Protein 7NWA (pdb70)

B-factor: mean 25.56, std 9.75, range [7.44, 94.17]

Structure (mmCIF, N/CA/C/O backbone):
data_7NWA
#
_entry.id   7NWA
#
_cell.length_a   66.986
_cell.length_b   106.316
_cell.length_c   108.982
_cell.angle_alpha   90.000
_cell.angle_beta   90.000
_cell.angle_gamma   90.000
#
_symmetry.space_group_name_H-M   'P 21 21 21'
#
loop_
_entity.id
_entity.type
_entity.pdbx_description
1 polymer 'Branched-chain-amino-acid aminotransferase, cytosolic'
2 non-polymer 2-[[4-chloranyl-2,6-bis(fluoranyl)phenyl]methylamino]-7-oxidanylidene-5-propyl-4H-pyrazolo[1,5-a]pyrimidine-3-carbonitrile
3 non-polymer "PYRIDOXAL-5'-PHOSPHATE"
4 non-polymer 'MAGNESIUM ION'
5 water water
#
loop_
_atom_site.group_PDB
_atom_site.id
_atom_site.type_symbol
_atom_site.label_atom_id
_atom_site.label_alt_id
_atom_site.label_comp_id
_atom_site.label_asym_id
_atom_site.label_entity_id
_atom_site.label_seq_id
_atom_site.pdbx_PDB_ins_code
_atom_site.Cartn_x
_atom_site.Cartn_y
_atom_site.Cartn_z
_atom_site.occupancy
_atom_site.B_iso_or_equiv
_atom_site.auth_seq_id
_atom_site.auth_comp_id
_atom_site.auth_asym_id
_atom_site.auth_atom_id
_atom_site.pdbx_PDB_model_num
ATOM 1 N N . VAL A 1 25 ? -9.234 18.524 16.769 1.00 60.06 22 VAL A N 1
ATOM 2 C CA . VAL A 1 25 ? -10.487 18.336 17.568 1.00 59.55 22 VAL A CA 1
ATOM 3 C C . VAL A 1 25 ? -11.238 19.679 17.637 1.00 56.62 22 VAL A C 1
ATOM 4 O O . VAL A 1 25 ? -10.645 20.666 18.115 1.00 54.61 22 VAL A O 1
ATOM 8 N N . GLY A 1 26 ? -12.497 19.715 17.172 1.00 44.48 23 GLY A N 1
ATOM 9 C CA . GLY A 1 26 ? -13.295 20.952 17.053 1.00 39.05 23 GLY A CA 1
ATOM 10 C C . GLY A 1 26 ? -14.705 20.703 16.541 1.00 31.97 23 GLY A C 1
ATOM 11 O O . GLY A 1 26 ? -15.226 19.580 16.711 1.00 27.81 23 GLY A O 1
ATOM 12 N N . THR A 1 27 ? -15.326 21.731 15.962 1.00 28.65 24 THR A N 1
ATOM 13 C CA . THR A 1 27 ? -16.737 21.683 15.530 1.00 26.16 24 THR A CA 1
ATOM 14 C C . THR A 1 27 ? -16.967 22.599 14.329 1.00 26.38 24 THR A C 1
ATOM 15 O O . THR A 1 27 ? -16.303 23.647 14.199 1.00 28.99 24 THR A O 1
ATOM 19 N N . PHE A 1 28 ? -17.925 22.225 13.483 1.00 24.93 25 PHE A N 1
ATOM 20 C CA . PHE A 1 28 ? -18.582 23.199 12.568 1.00 26.19 25 PHE A CA 1
ATOM 21 C C . PHE A 1 28 ? -19.407 24.171 13.412 1.00 26.24 25 PHE A C 1
ATOM 22 O O . PHE A 1 28 ? -19.773 23.865 14.560 1.00 27.29 25 PHE A O 1
ATOM 30 N N . LYS A 1 29 ? -19.683 25.349 12.870 1.00 26.92 26 LYS A N 1
ATOM 31 C CA . LYS A 1 29 ? -20.482 26.386 13.579 1.00 29.15 26 LYS A CA 1
ATOM 32 C C . LYS A 1 29 ? -21.674 26.798 12.710 1.00 27.08 26 LYS A C 1
ATOM 33 O O . LYS A 1 29 ? -21.479 27.027 11.520 1.00 26.86 26 LYS A O 1
ATOM 39 N N . ALA A 1 30 ? -22.853 26.943 13.302 1.00 27.92 27 ALA A N 1
ATOM 40 C CA . ALA A 1 30 ? -24.083 27.390 12.609 1.00 28.46 27 ALA A CA 1
ATOM 41 C C . ALA A 1 30 ? -23.893 28.776 11.981 1.00 29.42 27 ALA A C 1
ATOM 42 O O . ALA A 1 30 ? -24.456 29.021 10.928 1.00 29.95 27 ALA A O 1
ATOM 44 N N . LYS A 1 31 ? -23.118 29.659 12.602 1.00 29.82 28 LYS A N 1
ATOM 45 C CA . LYS A 1 31 ? -22.915 31.031 12.066 1.00 32.93 28 LYS A CA 1
ATOM 46 C C . LYS A 1 31 ? -22.159 30.958 10.732 1.00 31.22 28 LYS A C 1
ATOM 47 O O . LYS A 1 31 ? -22.200 31.971 9.995 1.00 29.71 28 LYS A O 1
ATOM 53 N N . ASP A 1 32 ? -21.516 29.825 10.418 1.00 30.05 29 ASP A N 1
ATOM 54 C CA . ASP A 1 32 ? -20.768 29.606 9.148 1.00 30.47 29 ASP A CA 1
ATOM 55 C C . ASP A 1 32 ? -21.640 28.955 8.064 1.00 30.22 29 ASP A C 1
ATOM 56 O O . ASP A 1 32 ? -21.116 28.735 6.951 1.00 31.14 29 ASP A O 1
ATOM 61 N N . LEU A 1 33 ? -22.929 28.730 8.320 1.00 29.46 30 LEU A N 1
ATOM 62 C CA . LEU A 1 33 ? -23.821 28.031 7.350 1.00 28.68 30 LEU A CA 1
ATOM 63 C C . LEU A 1 33 ? -23.720 28.715 5.983 1.00 28.71 30 LEU A C 1
ATOM 64 O O . LEU A 1 33 ? -23.851 29.953 5.917 1.00 27.63 30 LEU A O 1
ATOM 69 N N . ILE A 1 34 ? -23.536 27.907 4.945 1.00 28.79 31 ILE A N 1
ATOM 70 C CA . ILE A 1 34 ? -23.662 28.312 3.519 1.00 30.28 31 ILE A CA 1
ATOM 71 C C . ILE A 1 34 ? -25.008 27.788 3.020 1.00 30.11 31 ILE A C 1
ATOM 72 O O . ILE A 1 34 ? -25.173 26.576 3.020 1.00 28.94 31 ILE A O 1
ATOM 77 N N . VAL A 1 35 ? -25.916 28.672 2.604 1.00 30.03 32 VAL A N 1
ATOM 78 C CA . VAL A 1 35 ? -27.301 28.291 2.211 1.00 30.15 32 VAL A CA 1
ATOM 79 C C . VAL A 1 35 ? -27.431 28.481 0.699 1.00 31.52 32 VAL A C 1
ATOM 80 O O . VAL A 1 35 ? -27.216 29.616 0.194 1.00 32.36 32 VAL A O 1
ATOM 84 N N . THR A 1 36 ? -27.726 27.401 -0.005 1.00 30.23 33 THR A N 1
ATOM 85 C CA . THR A 1 36 ? -27.944 27.337 -1.470 1.00 33.02 33 THR A CA 1
ATOM 86 C C . THR A 1 36 ? -29.386 26.904 -1.678 1.00 32.75 33 THR A C 1
ATOM 87 O O . THR A 1 36 ? -29.676 25.720 -1.644 1.00 30.88 33 THR A O 1
ATOM 91 N N . PRO A 1 37 ? -30.359 27.823 -1.808 1.00 33.99 34 PRO A N 1
ATOM 92 C CA . PRO A 1 37 ? -31.749 27.431 -2.018 1.00 34.23 34 PRO A CA 1
ATOM 93 C C . PRO A 1 37 ? -31.965 26.709 -3.356 1.00 36.09 34 PRO A C 1
ATOM 94 O O . PRO A 1 37 ? -31.333 27.038 -4.329 1.00 40.41 34 PRO A O 1
ATOM 98 N N . ALA A 1 38 ? -32.829 25.701 -3.344 1.00 34.97 35 ALA A N 1
ATOM 99 C CA . ALA A 1 38 ? -33.370 25.028 -4.535 1.00 35.20 35 ALA A CA 1
ATOM 100 C C . ALA A 1 38 ? -34.132 26.073 -5.347 1.00 37.82 35 ALA A C 1
ATOM 101 O O . ALA A 1 38 ? -34.794 26.931 -4.742 1.00 37.89 35 ALA A O 1
ATOM 103 N N . THR A 1 39 ? -33.987 26.015 -6.665 1.00 40.39 36 THR A N 1
ATOM 104 C CA . THR A 1 39 ? -34.662 26.930 -7.619 1.00 44.88 36 THR A CA 1
ATOM 105 C C . THR A 1 39 ? -35.892 26.234 -8.206 1.00 44.94 36 THR A C 1
ATOM 106 O O . THR A 1 39 ? -36.767 26.936 -8.702 1.00 45.96 36 THR A O 1
ATOM 110 N N . ILE A 1 40 ? -35.964 24.905 -8.153 1.00 43.98 37 ILE A N 1
ATOM 111 C CA . ILE A 1 40 ? -37.199 24.141 -8.489 1.00 45.49 37 ILE A CA 1
ATOM 112 C C . ILE A 1 40 ? -37.679 23.460 -7.207 1.00 39.73 37 ILE A C 1
ATOM 113 O O . ILE A 1 40 ? -36.924 22.657 -6.641 1.00 39.52 37 ILE A O 1
ATOM 118 N N . LEU A 1 41 ? -38.860 23.845 -6.736 1.00 38.40 38 LEU A N 1
ATOM 119 C CA . LEU A 1 41 ? -39.432 23.391 -5.444 1.00 36.75 38 LEU A CA 1
ATOM 120 C C . LEU A 1 41 ? -40.483 22.314 -5.721 1.00 35.99 38 LEU A C 1
ATOM 121 O O . LEU A 1 41 ? -41.277 22.468 -6.664 1.00 37.17 38 LEU A O 1
ATOM 126 N N . LYS A 1 42 ? -40.513 21.268 -4.901 1.00 32.97 39 LYS A N 1
ATOM 127 C CA . LYS A 1 42 ? -41.448 20.136 -5.100 1.00 32.80 39 LYS A CA 1
ATOM 128 C C . LYS A 1 42 ? -42.804 20.457 -4.472 1.00 33.63 39 LYS A C 1
ATOM 129 O O . LYS A 1 42 ? -42.838 21.197 -3.461 1.00 33.33 39 LYS A O 1
ATOM 135 N N . GLU A 1 43 ? -43.883 19.894 -5.033 1.00 34.60 40 GLU A N 1
ATOM 136 C CA . GLU A 1 43 ? -45.239 19.940 -4.422 1.00 36.88 40 GLU A CA 1
ATOM 137 C C . GLU A 1 43 ? -45.185 19.180 -3.093 1.00 34.23 40 GLU A C 1
ATOM 138 O O . GLU A 1 43 ? -44.612 18.061 -3.054 1.00 34.17 40 GLU A O 1
ATOM 144 N N . LYS A 1 44 ? -45.751 19.761 -2.034 1.00 33.21 41 LYS A N 1
ATOM 145 C CA . LYS A 1 44 ? -45.906 19.078 -0.729 1.00 32.75 41 LYS A CA 1
ATOM 146 C C . LYS A 1 44 ? -46.931 17.960 -0.885 1.00 33.83 41 LYS A C 1
ATOM 147 O O . LYS A 1 44 ? -47.872 18.068 -1.666 1.00 35.19 41 LYS A O 1
ATOM 153 N N . PRO A 1 45 ? -46.808 16.877 -0.102 1.00 33.12 42 PRO A N 1
ATOM 154 C CA . PRO A 1 45 ? -47.764 15.777 -0.162 1.00 34.94 42 PRO A CA 1
ATOM 155 C C . PRO A 1 45 ? -49.052 16.124 0.593 1.00 37.78 42 PRO A C 1
ATOM 156 O O . PRO A 1 45 ? -49.040 17.034 1.407 1.00 38.81 42 PRO A O 1
ATOM 160 N N . ASP A 1 46 ? -50.126 15.388 0.312 1.00 39.56 43 ASP A N 1
ATOM 161 C CA . ASP A 1 46 ? -51.352 15.357 1.151 1.00 41.37 43 ASP A CA 1
ATOM 162 C C . ASP A 1 46 ? -50.968 14.822 2.532 1.00 39.44 43 ASP A C 1
ATOM 163 O O . ASP A 1 46 ? -50.475 13.703 2.632 1.00 37.87 43 ASP A O 1
ATOM 168 N N . PRO A 1 47 ? -51.182 15.575 3.640 1.00 43.33 44 PRO A N 1
ATOM 169 C CA . PRO A 1 47 ? -50.756 15.108 4.964 1.00 46.12 44 PRO A CA 1
ATOM 170 C C . PRO A 1 47 ? -51.558 13.902 5.486 1.00 50.87 44 PRO A C 1
ATOM 171 O O . PRO A 1 47 ? -51.162 13.333 6.488 1.00 52.18 44 PRO A O 1
ATOM 175 N N . ASN A 1 48 ? -52.648 13.537 4.799 1.00 51.58 45 ASN A N 1
ATOM 176 C CA . ASN A 1 48 ? -53.529 12.386 5.137 1.00 55.08 45 ASN A CA 1
ATOM 177 C C . ASN A 1 48 ? -53.073 11.116 4.410 1.00 50.67 45 ASN A C 1
ATOM 178 O O . ASN A 1 48 ? -53.521 10.036 4.831 1.00 56.48 45 ASN A O 1
ATOM 183 N N . ASN A 1 49 ? -52.244 11.223 3.363 1.00 49.06 46 ASN A N 1
ATOM 184 C CA . ASN A 1 49 ? -51.810 10.066 2.527 1.00 54.36 46 ASN A CA 1
ATOM 185 C C . ASN A 1 49 ? -50.300 9.837 2.659 1.00 52.47 46 ASN A C 1
ATOM 186 O O . ASN A 1 49 ? -49.660 9.545 1.631 1.00 60.11 46 ASN A O 1
ATOM 191 N N . LEU A 1 50 ? -49.757 9.923 3.875 1.00 44.10 47 LEU A N 1
ATOM 192 C CA . LEU A 1 50 ? -48.292 9.911 4.112 1.00 39.28 47 LEU A CA 1
ATOM 193 C C . LEU A 1 50 ? -47.847 8.540 4.633 1.00 38.03 47 LEU A C 1
ATOM 194 O O . LEU A 1 50 ? -48.380 8.077 5.649 1.00 41.35 47 LEU A O 1
ATOM 199 N N . VAL A 1 51 ? -46.880 7.934 3.954 1.00 35.27 48 VAL A N 1
ATOM 200 C CA . VAL A 1 51 ? -46.172 6.702 4.395 1.00 33.66 48 VAL A CA 1
ATOM 201 C C . VAL A 1 51 ? -44.879 7.151 5.085 1.00 31.60 48 VAL A C 1
ATOM 202 O O . VAL A 1 51 ? -44.136 7.976 4.498 1.00 30.12 48 VAL A O 1
ATOM 206 N N . PHE A 1 52 ? -44.613 6.632 6.277 1.00 26.50 49 PHE A N 1
ATOM 207 C CA . PHE A 1 52 ? -43.426 7.006 7.084 1.00 26.50 49 PHE A CA 1
ATOM 208 C C . PHE A 1 52 ? -42.149 6.925 6.233 1.00 25.11 49 PHE A C 1
ATOM 209 O O . PHE A 1 52 ? -41.904 5.906 5.575 1.00 24.54 49 PHE A O 1
ATOM 217 N N . GLY A 1 53 ? -41.347 7.989 6.249 1.00 22.82 50 GLY A N 1
ATOM 218 C CA . GLY A 1 53 ? -39.954 7.994 5.763 1.00 22.32 50 GLY A CA 1
ATOM 219 C C . GLY A 1 53 ? -39.832 7.786 4.258 1.00 20.44 50 GLY A C 1
ATOM 220 O O . GLY A 1 53 ? -38.756 7.344 3.838 1.00 20.98 50 GLY A O 1
ATOM 221 N N . THR A 1 54 ? -40.825 8.200 3.471 1.00 21.54 51 THR A N 1
ATOM 222 C CA . THR A 1 54 ? -40.887 7.936 2.008 1.00 23.20 51 THR A CA 1
ATOM 223 C C . THR A 1 54 ? -40.741 9.226 1.198 1.00 23.23 51 THR A C 1
ATOM 224 O O . THR A 1 54 ? -40.246 9.169 0.072 1.00 23.79 51 THR A O 1
ATOM 228 N N . VAL A 1 55 ? -41.254 10.341 1.707 1.00 23.95 52 VAL A N 1
ATOM 229 C CA . VAL A 1 55 ? -41.234 11.647 0.998 1.00 23.75 52 VAL A CA 1
ATOM 230 C C . VAL A 1 55 ? -40.177 12.532 1.651 1.00 23.48 52 VAL A C 1
ATOM 231 O O . VAL A 1 55 ? -40.083 12.520 2.887 1.00 22.59 52 VAL A O 1
ATOM 235 N N . PHE A 1 56 ? -39.369 13.217 0.856 1.00 22.56 53 PHE A N 1
ATOM 236 C CA . PHE A 1 56 ? -38.292 14.094 1.360 1.00 22.19 53 PHE A CA 1
ATOM 237 C C . PHE A 1 56 ? -38.563 15.531 0.910 1.00 23.06 53 PHE A C 1
ATOM 238 O O . PHE A 1 56 ? -39.169 15.757 -0.164 1.00 24.21 53 PHE A O 1
ATOM 246 N N . THR A 1 57 ? -38.058 16.482 1.689 1.00 22.81 54 THR A N 1
ATOM 247 C CA . THR A 1 57 ? -38.288 17.923 1.455 1.00 23.13 54 THR A CA 1
ATOM 248 C C . THR A 1 57 ? -37.290 18.456 0.423 1.00 23.71 54 THR A C 1
ATOM 249 O O . THR A 1 57 ? -36.542 17.672 -0.190 1.00 23.41 54 THR A O 1
ATOM 253 N N . ASP A 1 58 ? -37.273 19.771 0.225 1.00 23.41 55 ASP A N 1
ATOM 254 C CA . ASP A 1 58 ? -36.442 20.371 -0.843 1.00 24.60 55 ASP A CA 1
ATOM 255 C C . ASP A 1 58 ? -34.961 20.401 -0.474 1.00 24.23 55 ASP A C 1
ATOM 256 O O . ASP A 1 58 ? -34.142 20.363 -1.413 1.00 25.41 55 ASP A O 1
ATOM 261 N N . HIS A 1 59 ? -34.623 20.566 0.806 1.00 24.65 56 HIS A N 1
ATOM 262 C CA . HIS A 1 59 ? -33.220 20.840 1.236 1.00 23.44 56 HIS A CA 1
ATOM 263 C C . HIS A 1 59 ? -32.714 19.791 2.230 1.00 22.94 56 HIS A C 1
ATOM 264 O O . HIS A 1 59 ? -33.524 19.105 2.906 1.00 23.12 56 HIS A O 1
ATOM 271 N N . MET A 1 60 ? -31.390 19.703 2.328 1.00 22.79 57 MET A N 1
ATOM 272 C CA . MET A 1 60 ? -30.672 18.880 3.325 1.00 22.71 57 MET A CA 1
ATOM 273 C C . MET A 1 60 ? -29.521 19.691 3.921 1.00 23.45 57 MET A C 1
ATOM 274 O O . MET A 1 60 ? -29.114 20.715 3.337 1.00 22.49 57 MET A O 1
ATOM 279 N N . LEU A 1 61 ? -29.055 19.266 5.086 1.00 21.38 58 LEU A N 1
ATOM 280 C CA . LEU A 1 61 ? -27.793 19.743 5.696 1.00 21.98 58 LEU A CA 1
ATOM 281 C C . LEU A 1 61 ? -26.687 18.727 5.394 1.00 21.81 58 LEU A C 1
ATOM 282 O O . LEU A 1 61 ? -26.926 17.522 5.517 1.00 20.71 58 LEU A O 1
ATOM 287 N N . THR A 1 62 ? -25.507 19.196 5.015 1.00 21.40 59 THR A N 1
ATOM 288 C CA . THR A 1 62 ? -24.289 18.364 4.878 1.00 20.67 59 THR A CA 1
ATOM 289 C C . THR A 1 62 ? -23.120 19.079 5.547 1.00 20.37 59 THR A C 1
ATOM 290 O O . THR A 1 62 ? -23.012 20.331 5.440 1.00 21.11 59 THR A O 1
ATOM 294 N N . VAL A 1 63 ? -22.270 18.318 6.221 1.00 19.35 60 VAL A N 1
ATOM 295 C CA . VAL A 1 63 ? -21.013 18.828 6.825 1.00 20.98 60 VAL A CA 1
ATOM 296 C C . VAL A 1 63 ? -19.926 17.782 6.654 1.00 20.84 60 VAL A C 1
ATOM 297 O O . VAL A 1 63 ? -20.120 16.655 7.117 1.00 18.74 60 VAL A O 1
ATOM 301 N N . GLU A 1 64 ? -18.844 18.154 5.979 1.00 21.46 61 GLU A N 1
ATOM 302 C CA . GLU A 1 64 ? -17.678 17.280 5.732 1.00 21.14 61 GLU A CA 1
ATOM 303 C C . GLU A 1 64 ? -16.684 17.385 6.886 1.00 19.98 61 GLU A C 1
ATOM 304 O O . GLU A 1 64 ? -16.499 18.485 7.439 1.00 20.55 61 GLU A O 1
ATOM 310 N N . TRP A 1 65 ? -16.019 16.268 7.186 1.00 18.27 62 TRP A N 1
ATOM 311 C CA . TRP A 1 65 ? -14.919 16.209 8.167 1.00 19.11 62 TRP A CA 1
ATOM 312 C C . TRP A 1 65 ? -13.732 15.457 7.570 1.00 19.80 62 TRP A C 1
ATOM 313 O O . TRP A 1 65 ? -13.942 14.433 6.859 1.00 19.57 62 TRP A O 1
ATOM 324 N N . SER A 1 66 ? -12.524 15.890 7.887 1.00 21.34 63 SER A N 1
ATOM 325 C CA . SER A 1 66 ? -11.296 15.100 7.626 1.00 21.69 63 SER A CA 1
ATOM 326 C C . SER A 1 66 ? -10.428 15.175 8.862 1.00 22.48 63 SER A C 1
ATOM 327 O O . SER A 1 66 ? -10.512 16.186 9.604 1.00 22.10 63 SER A O 1
ATOM 330 N N . SER A 1 67 ? -9.611 14.150 9.081 1.00 22.75 64 SER A N 1
ATOM 331 C CA . SER A 1 67 ? -8.624 14.168 10.189 1.00 24.17 64 SER A CA 1
ATOM 332 C C . SER A 1 67 ? -7.639 15.323 9.938 1.00 26.44 64 SER A C 1
ATOM 333 O O . SER A 1 67 ? -7.263 15.979 10.901 1.00 28.76 64 SER A O 1
ATOM 336 N N . GLU A 1 68 ? -7.277 15.590 8.687 1.00 26.47 65 GLU A N 1
ATOM 337 C CA . GLU A 1 68 ? -6.221 16.593 8.360 1.00 29.64 65 GLU A CA 1
ATOM 338 C C . GLU A 1 68 ? -6.695 18.007 8.727 1.00 30.77 65 GLU A C 1
ATOM 339 O O . GLU A 1 68 ? -5.897 18.765 9.358 1.00 30.15 65 GLU A O 1
ATOM 345 N N . PHE A 1 69 ? -7.930 18.372 8.368 1.00 28.93 66 PHE A N 1
ATOM 346 C CA . PHE A 1 69 ? -8.443 19.770 8.421 1.00 30.44 66 PHE A CA 1
ATOM 347 C C . PHE A 1 69 ? -9.633 19.935 9.374 1.00 28.56 66 PHE A C 1
ATOM 348 O O . PHE A 1 69 ? -10.018 21.093 9.623 1.00 31.05 66 PHE A O 1
ATOM 356 N N . GLY A 1 70 ? -10.157 18.857 9.957 1.00 25.03 67 GLY A N 1
ATOM 357 C CA . GLY A 1 70 ? -11.307 18.936 10.867 1.00 23.25 67 GLY A CA 1
ATOM 358 C C . GLY A 1 70 ? -12.601 19.208 10.126 1.00 23.07 67 GLY A C 1
ATOM 359 O O . GLY A 1 70 ? -12.747 18.760 8.955 1.00 22.34 67 GLY A O 1
ATOM 360 N N . TRP A 1 71 ? -13.531 19.888 10.787 1.00 21.67 68 TRP A N 1
ATOM 361 C CA . TRP A 1 71 ? -14.869 20.158 10.221 1.00 21.37 68 TRP A CA 1
ATOM 362 C C . TRP A 1 71 ? -14.810 21.267 9.191 1.00 22.36 68 TRP A C 1
ATOM 363 O O . TRP A 1 71 ? -14.274 22.364 9.513 1.00 23.98 68 TRP A O 1
ATOM 374 N N . GLU A 1 72 ? -15.437 21.025 8.051 1.00 22.05 69 GLU A N 1
ATOM 375 C CA . GLU A 1 72 ? -15.709 22.072 7.042 1.00 23.59 69 GLU A CA 1
ATOM 376 C C . GLU A 1 72 ? -16.953 22.853 7.475 1.00 24.16 69 GLU A C 1
ATOM 377 O O . GLU A 1 72 ? -17.592 22.504 8.483 1.00 24.02 69 GLU A O 1
ATOM 383 N N . LYS A 1 73 ? -17.255 23.937 6.766 1.00 25.27 70 LYS A N 1
ATOM 384 C CA . LYS A 1 73 ? -18.446 24.745 7.089 1.00 25.81 70 LYS A CA 1
ATOM 385 C C . LYS A 1 73 ? -19.678 23.943 6.705 1.00 24.96 70 LYS A C 1
ATOM 386 O O . LYS A 1 73 ? -19.680 23.171 5.737 1.00 25.14 70 LYS A O 1
ATOM 392 N N . PRO A 1 74 ? -20.768 24.092 7.474 1.00 23.73 71 PRO A N 1
ATOM 393 C CA . PRO A 1 74 ? -21.999 23.368 7.179 1.00 23.24 71 PRO A CA 1
ATOM 394 C C . PRO A 1 74 ? -22.748 24.004 6.003 1.00 23.78 71 PRO A C 1
ATOM 395 O O . PRO A 1 74 ? -22.712 25.205 5.846 1.00 25.56 71 PRO A O 1
ATOM 399 N N . HIS A 1 75 ? -23.395 23.170 5.191 1.00 23.67 72 HIS A N 1
ATOM 400 C CA . HIS A 1 75 ? -24.185 23.597 4.015 1.00 24.58 72 HIS A CA 1
ATOM 401 C C . HIS A 1 75 ? -25.630 23.180 4.188 1.00 24.09 72 HIS A C 1
ATOM 402 O O . HIS A 1 75 ? -25.878 21.999 4.494 1.00 23.26 72 HIS A O 1
ATOM 409 N N . ILE A 1 76 ? -26.542 24.103 3.935 1.00 24.17 73 ILE A N 1
ATOM 410 C CA . ILE A 1 76 ? -27.951 23.774 3.612 1.00 23.91 73 ILE A CA 1
ATOM 411 C C . ILE A 1 76 ? -28.089 23.954 2.114 1.00 25.47 73 ILE A C 1
ATOM 412 O O . ILE A 1 76 ? -27.801 25.048 1.602 1.00 27.45 73 ILE A O 1
ATOM 417 N N . LYS A 1 77 ? -28.454 22.886 1.432 1.00 26.22 74 LYS A N 1
ATOM 418 C CA . LYS A 1 77 ? -28.460 22.887 -0.046 1.00 26.43 74 LYS A CA 1
ATOM 419 C C . LYS A 1 77 ? -29.563 21.958 -0.510 1.00 25.19 74 LYS A C 1
ATOM 420 O O . LYS A 1 77 ? -30.149 21.237 0.280 1.00 24.25 74 LYS A O 1
ATOM 426 N N . PRO A 1 78 ? -29.875 21.947 -1.813 1.00 24.86 75 PRO A N 1
ATOM 427 C CA . PRO A 1 78 ? -30.941 21.086 -2.298 1.00 24.97 75 PRO A CA 1
ATOM 428 C C . PRO A 1 78 ? -30.671 19.622 -1.963 1.00 24.48 75 PRO A C 1
ATOM 429 O O . PRO A 1 78 ? -29.535 19.187 -2.048 1.00 25.66 75 PRO A O 1
ATOM 433 N N . LEU A 1 79 ? -31.740 18.903 -1.652 1.00 23.57 76 LEU A N 1
ATOM 434 C CA . LEU A 1 79 ? -31.698 17.431 -1.501 1.00 22.90 76 LEU A CA 1
ATOM 435 C C . LEU A 1 79 ? -31.037 16.881 -2.763 1.00 23.42 76 LEU A C 1
ATOM 436 O O . LEU A 1 79 ? -31.423 17.271 -3.895 1.00 25.56 76 LEU A O 1
ATOM 441 N N . GLN A 1 80 ? -30.039 16.038 -2.583 1.00 23.15 77 GLN A N 1
ATOM 442 C CA . GLN A 1 80 ? -29.293 15.453 -3.718 1.00 23.77 77 GLN A CA 1
ATOM 443 C C . GLN A 1 80 ? -28.775 14.084 -3.314 1.00 21.96 77 GLN A C 1
ATOM 444 O O . GLN A 1 80 ? -28.613 13.817 -2.116 1.00 19.64 77 GLN A O 1
ATOM 450 N N . ASN A 1 81 ? -28.430 13.278 -4.305 1.00 21.36 78 ASN A N 1
ATOM 451 C CA . ASN A 1 81 ? -27.643 12.048 -4.039 1.00 21.02 78 ASN A CA 1
ATOM 452 C C . ASN A 1 81 ? -26.314 12.428 -3.390 1.00 20.58 78 ASN A C 1
ATOM 453 O O . ASN A 1 81 ? -25.753 13.481 -3.710 1.00 20.79 78 ASN A O 1
ATOM 458 N N . LEU A 1 82 ? -25.828 11.555 -2.513 1.00 18.76 79 LEU A N 1
ATOM 459 C CA . LEU A 1 82 ? -24.458 11.662 -1.977 1.00 19.42 79 LEU A CA 1
ATOM 460 C C . LEU A 1 82 ? -23.510 11.084 -3.018 1.00 21.02 79 LEU A C 1
ATOM 461 O O . LEU A 1 82 ? -23.840 10.026 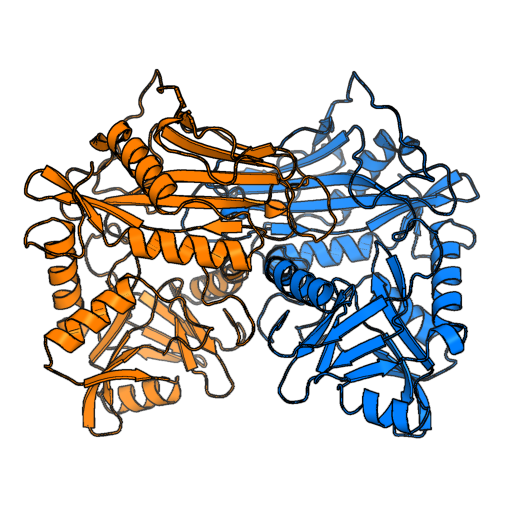-3.605 1.00 22.68 79 LEU A O 1
ATOM 466 N N . SER A 1 83 ? -22.354 11.703 -3.172 1.00 19.37 80 SER A N 1
ATOM 467 C CA . SER A 1 83 ? -21.263 11.216 -4.040 1.00 18.83 80 SER A CA 1
ATOM 468 C C . SER A 1 83 ? -20.193 10.617 -3.140 1.00 18.88 80 SER A C 1
ATOM 469 O O . SER A 1 83 ? -19.510 11.378 -2.447 1.00 20.38 80 SER A O 1
ATOM 472 N N . LEU A 1 84 ? -20.136 9.287 -3.059 1.00 17.93 81 LEU A N 1
ATOM 473 C CA . LEU A 1 84 ? -19.297 8.589 -2.069 1.00 18.36 81 LEU A CA 1
ATOM 474 C C . LEU A 1 84 ? -18.278 7.741 -2.809 1.00 17.86 81 LEU A C 1
ATOM 475 O O . LEU A 1 84 ? -18.665 7.002 -3.725 1.00 19.10 81 LEU A O 1
ATOM 480 N N . HIS A 1 85 ? -17.038 7.776 -2.355 1.00 17.09 82 HIS A N 1
ATOM 481 C CA . HIS A 1 85 ? -16.022 6.809 -2.832 1.00 17.68 82 HIS A CA 1
ATOM 482 C C . HIS A 1 85 ? -16.572 5.421 -2.556 1.00 16.51 82 HIS A C 1
ATOM 483 O O . HIS A 1 85 ? -17.107 5.189 -1.471 1.00 16.71 82 HIS A O 1
ATOM 490 N N . PRO A 1 86 ? -16.499 4.480 -3.515 1.00 15.80 83 PRO A N 1
ATOM 491 C CA . PRO A 1 86 ? -17.054 3.140 -3.276 1.00 16.53 83 PRO A CA 1
ATOM 492 C C . PRO A 1 86 ? -16.353 2.326 -2.181 1.00 16.95 83 PRO A C 1
ATOM 493 O O . PRO A 1 86 ? -16.932 1.342 -1.721 1.00 16.28 83 PRO A O 1
ATOM 497 N N . GLY A 1 87 ? -15.160 2.759 -1.745 1.00 16.35 84 GLY A N 1
ATOM 498 C CA . GLY A 1 87 ? -14.462 2.168 -0.583 1.00 16.67 84 GLY A CA 1
ATOM 499 C C . GLY A 1 87 ? -14.906 2.763 0.751 1.00 16.58 84 GLY A C 1
ATOM 500 O O . GLY A 1 87 ? -14.442 2.272 1.798 1.00 17.70 84 GLY A O 1
ATOM 501 N N . SER A 1 88 ? -15.849 3.704 0.760 1.00 16.80 85 SER A N 1
ATOM 502 C CA . SER A 1 88 ? -16.306 4.443 1.976 1.00 15.78 85 SER A CA 1
ATOM 503 C C . SER A 1 88 ? -16.617 3.430 3.076 1.00 16.17 85 SER A C 1
ATOM 504 O O . SER A 1 88 ? -17.381 2.473 2.839 1.00 16.28 85 SER A O 1
ATOM 507 N N . SER A 1 89 ? -16.079 3.634 4.280 1.00 15.96 86 SER A N 1
ATOM 508 C CA . SER A 1 89 ? -16.231 2.626 5.352 1.00 15.81 86 SER A CA 1
ATOM 509 C C . SER A 1 89 ? -17.701 2.433 5.769 1.00 15.51 86 SER A C 1
ATOM 510 O O . SER A 1 89 ? -18.020 1.375 6.331 1.00 17.65 86 SER A O 1
ATOM 513 N N . ALA A 1 90 ? -18.597 3.398 5.560 1.00 14.61 87 ALA A N 1
ATOM 514 C CA . ALA A 1 90 ? -20.037 3.231 5.872 1.00 14.19 87 ALA A CA 1
ATOM 515 C C . ALA A 1 90 ? -20.618 2.066 5.044 1.00 15.31 87 ALA A C 1
ATOM 516 O O . ALA A 1 90 ? -21.575 1.439 5.523 1.00 15.90 87 ALA A O 1
ATOM 518 N N . LEU A 1 91 ? -20.035 1.814 3.883 1.00 15.03 88 LEU A N 1
ATOM 519 C CA . LEU A 1 91 ? -20.572 0.817 2.912 1.00 14.90 88 LEU A CA 1
ATOM 520 C C . LEU A 1 91 ? -20.014 -0.575 3.197 1.00 16.82 88 LEU A C 1
ATOM 521 O O . LEU A 1 91 ? -20.680 -1.547 2.796 1.00 16.44 88 LEU A O 1
ATOM 526 N N . HIS A 1 92 ? -18.842 -0.677 3.827 1.00 14.41 89 HIS A N 1
ATOM 527 C CA . HIS A 1 92 ? -18.141 -1.960 4.047 1.00 14.02 89 HIS A CA 1
ATOM 528 C C . HIS A 1 92 ? -18.280 -2.404 5.505 1.00 14.14 89 HIS A C 1
ATOM 529 O O . HIS A 1 92 ? -18.492 -3.606 5.738 1.00 14.08 89 HIS A O 1
ATOM 536 N N . TYR A 1 93 ? -18.107 -1.500 6.472 1.00 13.68 90 TYR A N 1
ATOM 537 C CA . TYR A 1 93 ? -17.917 -1.839 7.894 1.00 14.23 90 TYR A CA 1
ATOM 538 C C . TYR A 1 93 ? -18.930 -1.087 8.761 1.00 14.71 90 TYR A C 1
ATOM 539 O O . TYR A 1 93 ? -18.714 -1.016 9.976 1.00 15.05 90 TYR A O 1
ATOM 548 N N . ALA A 1 94 ? -20.021 -0.581 8.174 1.00 14.75 91 ALA A N 1
ATOM 549 C CA . ALA A 1 94 ? -21.143 -0.007 8.949 1.00 14.72 91 ALA A CA 1
ATOM 550 C C . ALA A 1 94 ? -20.622 1.065 9.907 1.00 13.99 91 ALA A C 1
ATOM 551 O O . ALA A 1 94 ? -21.101 1.146 11.058 1.00 14.68 91 ALA A O 1
ATOM 553 N N . VAL A 1 95 ? -19.674 1.873 9.443 1.00 14.21 92 VAL A N 1
ATOM 554 C CA . VAL A 1 95 ? -19.204 3.032 10.240 1.00 13.36 92 VAL A CA 1
ATOM 555 C C . VAL A 1 95 ? -20.271 4.115 10.086 1.00 14.56 92 VAL A C 1
ATOM 556 O O . VAL A 1 95 ? -20.181 4.947 9.168 1.00 14.99 92 VAL A O 1
ATOM 560 N N . GLU A 1 96 ? -21.307 4.075 10.928 1.00 13.97 93 GLU A N 1
ATOM 561 C CA . GLU A 1 96 ? -22.513 4.895 10.687 1.00 14.20 93 GLU A CA 1
ATOM 562 C C . GLU A 1 96 ? -23.369 4.930 11.944 1.00 14.00 93 GLU A C 1
ATOM 563 O O . GLU A 1 96 ? -23.355 3.940 12.728 1.00 14.13 93 GLU A O 1
ATOM 569 N N . LEU A 1 97 ? -24.072 6.034 12.131 1.00 13.54 94 LEU A N 1
ATOM 570 C CA . LEU A 1 97 ? -25.117 6.145 13.170 1.00 14.98 94 LEU A CA 1
ATOM 571 C C . LEU A 1 97 ? -26.163 7.151 12.708 1.00 14.50 94 LEU A C 1
ATOM 572 O O . LEU A 1 97 ? -25.928 7.907 11.724 1.00 15.19 94 LEU A O 1
ATOM 577 N N . PHE A 1 98 ? -27.287 7.185 13.393 1.00 15.04 95 PHE A N 1
ATOM 578 C CA . PHE A 1 98 ? -28.399 8.066 13.006 1.00 15.97 95 PHE A CA 1
ATOM 579 C C . PHE A 1 98 ? -29.175 8.476 14.240 1.00 17.08 95 PHE A C 1
ATOM 580 O O . PHE A 1 98 ? -28.977 7.919 15.349 1.00 16.53 95 PHE A O 1
ATOM 588 N N . GLU A 1 99 ? -30.014 9.468 14.023 1.00 16.60 96 GLU A N 1
ATOM 589 C CA . GLU A 1 99 ? -31.007 9.915 15.014 1.00 17.52 96 GLU A CA 1
ATOM 590 C C . GLU A 1 99 ? -32.379 10.023 14.358 1.00 16.37 96 GLU A C 1
ATOM 591 O O . GLU A 1 99 ? -32.502 9.955 13.131 1.00 17.66 96 GLU A O 1
ATOM 597 N N . GLY A 1 100 ? -33.393 10.239 15.179 1.00 16.14 97 GLY A N 1
ATOM 598 C CA . GLY A 1 100 ? -34.781 10.401 14.749 1.00 17.45 97 GLY A CA 1
ATOM 599 C C . GLY A 1 100 ? -35.478 11.336 15.694 1.00 18.75 97 GLY A C 1
ATOM 600 O O . GLY A 1 100 ? -35.560 10.993 16.906 1.00 18.92 97 GLY A O 1
ATOM 601 N N . LEU A 1 101 ? -35.959 12.465 15.190 1.00 20.32 98 LEU A N 1
ATOM 602 C CA . LEU A 1 101 ? -36.765 13.379 16.029 1.00 20.73 98 LEU A CA 1
ATOM 603 C C . LEU A 1 101 ? -37.763 14.092 15.137 1.00 20.51 98 LEU A C 1
ATOM 604 O O . LEU A 1 101 ? -37.700 13.907 13.895 1.00 20.22 98 LEU A O 1
ATOM 609 N N . LYS A 1 102 ? -38.693 14.828 15.741 1.00 20.24 99 LYS A N 1
ATOM 610 C CA . LYS A 1 102 ? -39.794 15.424 14.957 1.00 20.86 99 LYS A CA 1
ATOM 611 C C . LYS A 1 102 ? -39.981 16.905 15.266 1.00 21.99 99 LYS A C 1
ATOM 612 O O . LYS A 1 102 ? -39.784 17.308 16.426 1.00 23.65 99 LYS A O 1
ATOM 618 N N . ALA A 1 103 ? -40.436 17.630 14.249 1.00 24.09 100 ALA A N 1
ATOM 619 C CA . ALA A 1 103 ? -40.993 18.996 14.376 1.00 24.11 100 ALA A CA 1
ATOM 620 C C . ALA A 1 103 ? -42.503 18.910 14.150 1.00 24.75 100 ALA A C 1
ATOM 621 O O . ALA A 1 103 ? -42.957 18.162 13.284 1.00 24.88 100 ALA A O 1
ATOM 623 N N . PHE A 1 104 ? -43.267 19.691 14.901 1.00 25.47 101 PHE A N 1
ATOM 624 C CA . PHE A 1 104 ? -44.748 19.666 14.916 1.00 26.50 101 PHE A CA 1
ATOM 625 C C . PHE A 1 104 ? -45.277 21.084 14.736 1.00 27.65 101 PHE A C 1
ATOM 626 O O . PHE A 1 104 ? -44.841 21.988 15.490 1.00 28.85 101 PHE A O 1
ATOM 634 N N . ARG A 1 105 ? -46.199 21.278 13.791 1.00 28.92 102 ARG A N 1
ATOM 635 C CA . ARG A 1 105 ? -46.945 22.557 13.631 1.00 29.76 102 ARG A CA 1
ATOM 636 C C . ARG A 1 105 ? -48.039 22.605 14.707 1.00 30.62 102 ARG A C 1
ATOM 637 O O . ARG A 1 105 ? -48.953 21.787 14.668 1.00 30.20 102 ARG A O 1
ATOM 645 N N . GLY A 1 106 ? -47.905 23.527 15.660 1.00 32.29 103 GLY A N 1
ATOM 646 C CA . GLY A 1 106 ? -48.765 23.612 16.858 1.00 33.32 103 GLY A CA 1
ATOM 647 C C . GLY A 1 106 ? -50.171 24.084 16.522 1.00 34.50 103 GLY A C 1
ATOM 648 O O . GLY A 1 106 ? -50.381 24.637 15.422 1.00 34.54 103 GLY A O 1
ATOM 649 N N . VAL A 1 107 ? -51.111 23.906 17.452 1.00 36.17 104 VAL A N 1
ATOM 650 C CA . VAL A 1 107 ? -52.503 24.434 17.317 1.00 37.20 104 VAL A CA 1
ATOM 651 C C . VAL A 1 107 ? -52.448 25.957 17.158 1.00 38.13 104 VAL A C 1
ATOM 652 O O . VAL A 1 107 ? -53.442 26.526 16.672 1.00 40.22 104 VAL A O 1
ATOM 656 N N . ASP A 1 108 ? -51.337 26.588 17.551 1.00 37.54 105 ASP A N 1
ATOM 657 C CA . ASP A 1 108 ? -51.115 28.055 17.472 1.00 38.83 105 ASP A CA 1
ATOM 658 C C . ASP A 1 108 ? -50.295 28.407 16.223 1.00 38.86 105 ASP A C 1
ATOM 659 O O . ASP A 1 108 ? -49.917 29.572 16.081 1.00 38.56 105 ASP A O 1
ATOM 664 N N . ASN A 1 109 ? -50.048 27.422 15.358 1.00 37.92 106 ASN A N 1
ATOM 665 C CA . ASN A 1 109 ? -49.250 27.531 14.102 1.00 38.28 106 ASN A CA 1
ATOM 666 C C . ASN A 1 109 ? -47.784 27.873 14.405 1.00 39.36 106 ASN A C 1
ATOM 667 O O . ASN A 1 109 ? -47.086 28.310 13.469 1.00 45.63 106 ASN A O 1
ATOM 672 N N . LYS A 1 110 ? -47.315 27.662 15.636 1.00 36.11 107 LYS A N 1
ATOM 673 C CA . LYS A 1 110 ? -45.869 27.714 15.962 1.00 34.76 107 LYS A CA 1
ATOM 674 C C . LYS A 1 110 ? -45.296 26.314 15.760 1.00 32.90 107 LYS A C 1
ATOM 675 O O . LYS A 1 110 ? -45.893 25.346 16.281 1.00 32.06 107 LYS A O 1
ATOM 681 N N . ILE A 1 111 ? -44.178 26.213 15.053 1.00 31.89 108 ILE A N 1
ATOM 682 C CA . ILE A 1 111 ? -43.473 24.922 14.837 1.00 30.13 108 ILE A CA 1
ATOM 683 C C . ILE A 1 111 ? -42.578 24.667 16.046 1.00 30.14 108 ILE A C 1
ATOM 684 O O . ILE A 1 111 ? -41.840 25.601 16.448 1.00 31.22 108 ILE A O 1
ATOM 689 N N . ARG A 1 112 ? -42.681 23.473 16.628 1.00 28.05 109 ARG A N 1
ATOM 690 C CA . ARG A 1 112 ? -41.881 23.085 17.816 1.00 28.38 109 ARG A CA 1
ATOM 691 C C . ARG A 1 112 ? -41.076 21.817 17.535 1.00 27.32 109 ARG A C 1
ATOM 692 O O . ARG A 1 112 ? -41.639 20.885 16.954 1.00 26.38 109 ARG A O 1
ATOM 700 N N . LEU A 1 113 ? -39.839 21.776 18.041 1.00 27.69 110 LEU A N 1
ATOM 701 C CA . LEU A 1 113 ? -39.065 20.524 18.211 1.00 28.46 110 LEU A CA 1
ATOM 702 C C . LEU A 1 113 ? -39.362 19.929 19.579 1.00 27.86 110 LEU A C 1
ATOM 703 O O . LEU A 1 113 ? -39.638 20.679 20.505 1.00 30.57 110 LEU A O 1
ATOM 708 N N . PHE A 1 114 ? -39.292 18.606 19.658 1.00 27.59 111 PHE A N 1
ATOM 709 C CA . PHE A 1 114 ? -39.615 17.831 20.873 1.00 28.70 111 PHE A CA 1
ATOM 710 C C . PHE A 1 114 ? -38.349 17.121 21.369 1.00 27.90 111 PHE A C 1
ATOM 711 O O . PHE A 1 114 ? -37.822 16.240 20.649 1.00 27.72 111 PHE A O 1
ATOM 719 N N . GLN A 1 115 ? -37.914 17.508 22.567 1.00 29.44 112 GLN A N 1
ATOM 720 C CA . GLN A 1 115 ? -36.773 16.920 23.312 1.00 30.77 112 GLN A CA 1
ATOM 721 C C . GLN A 1 115 ? -35.539 16.837 22.416 1.00 28.60 112 GLN A C 1
ATOM 722 O O . GLN A 1 115 ? -34.793 15.881 22.521 1.00 25.36 112 GLN A O 1
ATOM 728 N N . PRO A 1 116 ? -35.238 17.821 21.538 1.00 25.21 113 PRO A N 1
ATOM 729 C CA . PRO A 1 116 ? -34.129 17.661 20.601 1.00 23.83 113 PRO A CA 1
ATOM 730 C C . PRO A 1 116 ? -32.757 17.566 21.286 1.00 23.35 113 PRO A C 1
ATOM 731 O O . PRO A 1 116 ? -31.867 16.936 20.742 1.00 21.88 113 PRO A O 1
ATOM 735 N N . ASN A 1 117 ? -32.600 18.125 22.491 1.00 23.14 114 ASN A N 1
ATOM 736 C CA . ASN A 1 117 ? -31.304 18.051 23.210 1.00 24.67 114 ASN A CA 1
ATOM 737 C C . ASN A 1 117 ? -31.004 16.599 23.583 1.00 22.63 114 ASN A C 1
ATOM 738 O O . ASN A 1 117 ? -29.794 16.232 23.599 1.00 22.83 114 ASN A O 1
ATOM 743 N N . LEU A 1 118 ? -32.030 15.787 23.851 1.00 22.77 115 LEU A N 1
ATOM 744 C CA . LEU A 1 118 ? -31.791 14.363 24.192 1.00 23.38 115 LEU A CA 1
ATOM 745 C C . LEU A 1 118 ? -31.239 13.644 22.959 1.00 21.84 115 LEU A C 1
ATOM 746 O O . LEU A 1 118 ? -30.357 12.794 23.127 1.00 23.28 115 LEU A O 1
ATOM 751 N N . ASN A 1 119 ? -31.744 13.963 21.774 1.00 21.24 116 ASN A N 1
ATOM 752 C CA . ASN A 1 119 ? -31.227 13.385 20.511 1.00 18.66 116 ASN A CA 1
ATOM 753 C C . ASN A 1 119 ? -29.776 13.814 20.285 1.00 18.04 116 ASN A C 1
ATOM 754 O O . ASN A 1 119 ? -28.976 12.988 19.858 1.00 19.14 116 ASN A O 1
ATOM 759 N N . MET A 1 120 ? -29.430 15.082 20.515 1.00 19.38 117 MET A N 1
ATOM 760 C CA . MET A 1 120 ? -28.038 15.552 20.323 1.00 20.87 117 MET A CA 1
ATOM 761 C C . MET A 1 120 ? -27.130 14.809 21.320 1.00 19.70 117 MET A C 1
ATOM 762 O O . MET A 1 120 ? -26.042 14.394 20.922 1.00 20.47 117 MET A O 1
ATOM 767 N N . ASP A 1 121 ? -27.564 14.628 22.576 1.00 21.46 118 ASP A N 1
ATOM 768 C CA . ASP A 1 121 ? -26.759 13.904 23.596 1.00 21.56 118 ASP A CA 1
ATOM 769 C C . ASP A 1 121 ? -26.483 12.472 23.102 1.00 21.39 118 ASP A C 1
ATOM 770 O O . ASP A 1 121 ? -25.311 12.014 23.161 1.00 19.49 118 ASP A O 1
ATOM 775 N N . ARG A 1 122 ? -27.529 11.788 22.633 1.00 19.84 119 ARG A N 1
ATOM 776 C CA . ARG A 1 122 ? -27.426 10.389 22.184 1.00 20.08 119 ARG A CA 1
ATOM 777 C C . ARG A 1 122 ? -26.549 10.334 20.934 1.00 19.70 119 ARG A C 1
ATOM 778 O O . ARG A 1 122 ? -25.722 9.441 20.845 1.00 18.99 119 ARG A O 1
ATOM 786 N N . MET A 1 123 ? -26.667 11.304 20.030 1.00 18.22 120 MET A N 1
ATOM 787 C CA . MET A 1 123 ? -25.907 11.247 18.761 1.00 17.43 120 MET A CA 1
ATOM 788 C C . MET A 1 123 ? -24.414 11.434 19.070 1.00 17.33 120 MET A C 1
ATOM 789 O O . MET A 1 123 ? -23.569 10.732 18.515 1.00 17.03 120 MET A O 1
ATOM 794 N N . TYR A 1 124 ? -24.089 12.349 19.974 1.00 16.95 121 TYR A N 1
ATOM 795 C CA . TYR A 1 124 ? -22.699 12.599 20.413 1.00 17.17 121 TYR A CA 1
ATOM 796 C C . TYR A 1 124 ? -22.133 11.305 21.025 1.00 17.52 121 TYR A C 1
ATOM 797 O O . TYR A 1 124 ? -21.003 10.908 20.698 1.00 18.51 121 TYR A O 1
ATOM 806 N N . ARG A 1 125 ? -22.889 10.677 21.920 1.00 19.25 122 ARG A N 1
ATOM 807 C CA . ARG A 1 125 ? -22.438 9.450 22.617 1.00 20.06 122 ARG A CA 1
ATOM 808 C C . ARG A 1 125 ? -22.219 8.321 21.589 1.00 19.41 122 ARG A C 1
ATOM 809 O O . ARG A 1 125 ? -21.195 7.598 21.717 1.00 19.57 122 ARG A O 1
ATOM 817 N N . SER A 1 126 ? -23.127 8.181 20.621 1.00 18.18 123 SER A N 1
ATOM 818 C CA . SER A 1 126 ? -23.029 7.187 19.518 1.00 17.28 123 SER A CA 1
ATOM 819 C C . SER A 1 126 ? -21.762 7.474 18.704 1.00 17.12 123 SER A C 1
ATOM 820 O O . SER A 1 126 ? -21.046 6.539 18.367 1.00 16.48 123 SER A O 1
ATOM 823 N N . ALA A 1 127 ? -21.473 8.739 18.406 1.00 16.01 124 ALA A N 1
ATOM 824 C CA . ALA A 1 127 ? -20.282 9.101 17.597 1.00 16.74 124 ALA A CA 1
ATOM 825 C C . ALA A 1 127 ? -19.004 8.633 18.303 1.00 16.35 124 ALA A C 1
ATOM 826 O O . ALA A 1 127 ? -18.134 8.054 17.672 1.00 16.80 124 ALA A O 1
ATOM 828 N N . VAL A 1 128 ? -18.886 8.893 19.596 1.00 17.13 125 VAL A N 1
ATOM 829 C CA . VAL A 1 128 ? -17.708 8.423 20.384 1.00 17.75 125 VAL A CA 1
ATOM 830 C C . VAL A 1 128 ? -17.599 6.898 20.268 1.00 15.88 125 VAL A C 1
ATOM 831 O O . VAL A 1 128 ? -16.501 6.400 19.987 1.00 16.11 125 VAL A O 1
ATOM 835 N N . ARG A 1 129 ? -18.697 6.185 20.437 1.00 17.15 126 ARG A N 1
ATOM 836 C CA . ARG A 1 129 ? -18.671 4.700 20.419 1.00 16.37 126 ARG A CA 1
ATOM 837 C C . ARG A 1 129 ? -18.355 4.202 19.006 1.00 16.37 126 ARG A C 1
ATOM 838 O O . ARG A 1 129 ? -17.768 3.108 18.874 1.00 17.52 126 ARG A O 1
ATOM 846 N N . ALA A 1 130 ? -18.710 4.957 17.978 1.00 16.31 127 ALA A N 1
ATOM 847 C CA . ALA A 1 130 ? -18.464 4.580 16.565 1.00 15.76 127 ALA A CA 1
ATOM 848 C C . ALA A 1 130 ? -17.037 4.931 16.130 1.00 16.65 127 ALA A C 1
ATOM 849 O O . ALA A 1 130 ? -16.625 4.457 15.050 1.00 17.60 127 ALA A O 1
ATOM 851 N N . THR A 1 131 ? -16.332 5.761 16.899 1.00 16.80 128 THR A N 1
ATOM 852 C CA . THR A 1 131 ? -15.013 6.391 16.570 1.00 17.32 128 THR A CA 1
ATOM 853 C C . THR A 1 131 ? -15.169 7.423 15.441 1.00 16.50 128 THR A C 1
ATOM 854 O O . THR A 1 131 ? -14.161 7.756 14.807 1.00 18.07 128 THR A O 1
ATOM 858 N N . LEU A 1 132 ? -16.367 7.967 15.262 1.00 16.52 129 LEU A N 1
ATOM 859 C CA . LEU A 1 132 ? -16.582 9.151 14.403 1.00 17.63 129 LEU A CA 1
ATOM 860 C C . LEU A 1 132 ? -16.219 10.382 15.221 1.00 18.36 129 LEU A C 1
ATOM 861 O O . LEU A 1 132 ? -16.234 10.361 16.445 1.00 18.76 129 LEU A O 1
ATOM 866 N N . PRO A 1 133 ? -15.869 11.494 14.545 1.00 19.67 130 PRO A N 1
ATOM 867 C CA . PRO A 1 133 ? -15.439 12.698 15.243 1.00 19.32 130 PRO A CA 1
ATOM 868 C C . PRO A 1 133 ? -16.564 13.359 16.036 1.00 19.89 130 PRO A C 1
ATOM 869 O O . PRO A 1 133 ? -17.692 13.405 15.615 1.00 20.81 130 PRO A O 1
ATOM 873 N N . VAL A 1 134 ? -16.191 13.962 17.159 1.00 20.57 131 VAL A N 1
ATOM 874 C CA . VAL A 1 134 ? -17.160 14.702 17.992 1.00 21.58 131 VAL A CA 1
ATOM 875 C C . VAL A 1 134 ? -17.418 16.064 17.354 1.00 20.60 131 VAL A C 1
ATOM 876 O O . VAL A 1 134 ? -16.662 16.502 16.489 1.00 22.08 131 VAL A O 1
ATOM 880 N N . PHE A 1 135 ? -18.521 16.670 17.759 1.00 22.01 132 PHE A N 1
ATOM 881 C CA . PHE A 1 135 ? -19.011 17.978 17.264 1.00 22.73 132 PHE A CA 1
ATOM 882 C C . PHE A 1 135 ? -19.727 18.661 18.433 1.00 23.69 132 PHE A C 1
ATOM 883 O O . PHE A 1 135 ? -20.055 18.007 19.435 1.00 23.15 132 PHE A O 1
ATOM 891 N N . ASP A 1 136 ? -20.006 19.951 18.291 1.00 25.35 133 ASP A N 1
ATOM 892 C CA . ASP A 1 136 ? -20.740 20.728 19.316 1.00 25.31 133 ASP A CA 1
ATOM 893 C C . ASP A 1 136 ? -22.248 20.510 19.120 1.00 23.75 133 ASP A C 1
ATOM 894 O O . ASP A 1 136 ? -22.799 20.883 18.073 1.00 24.95 133 ASP A O 1
ATOM 899 N N . LYS A 1 137 ? -22.895 19.891 20.104 1.00 22.90 134 LYS A N 1
ATOM 900 C CA . LYS A 1 137 ? -24.338 19.567 20.105 1.00 22.24 134 LYS A CA 1
ATOM 901 C C . LYS A 1 137 ? -25.175 20.827 19.839 1.00 23.47 134 LYS A C 1
ATOM 902 O O . LYS A 1 137 ? -26.161 20.736 19.107 1.00 23.32 134 LYS A O 1
ATOM 908 N N . GLU A 1 138 ? -24.830 21.966 20.424 1.00 23.80 135 GLU A N 1
ATOM 909 C CA . GLU A 1 138 ? -25.636 23.195 20.226 1.00 25.72 135 GLU A CA 1
ATOM 910 C C . GLU A 1 138 ? -25.460 23.711 18.800 1.00 23.81 135 GLU A C 1
ATOM 911 O O . GLU A 1 138 ? -26.450 24.248 18.244 1.00 23.69 135 GLU A O 1
ATOM 917 N N . GLU A 1 139 ? -24.263 23.589 18.226 1.00 23.81 136 GLU A N 1
ATOM 918 C CA . GLU A 1 139 ? -24.035 24.010 16.812 1.00 24.35 136 GLU A CA 1
ATOM 919 C C . GLU A 1 139 ? -24.877 23.115 15.889 1.00 23.88 136 GLU A C 1
ATOM 920 O O . GLU A 1 139 ? -25.543 23.649 14.991 1.00 22.86 136 GLU A O 1
ATOM 926 N N . LEU A 1 140 ? -24.892 21.796 16.105 1.00 23.45 137 LEU A N 1
ATOM 927 C CA . LEU A 1 140 ? -25.706 20.894 15.248 1.00 23.24 137 LEU A CA 1
ATOM 928 C C . LEU A 1 140 ? -27.191 21.229 15.430 1.00 23.47 137 LEU A C 1
ATOM 929 O O . LEU A 1 140 ? -27.901 21.318 14.420 1.00 23.91 137 LEU A O 1
ATOM 934 N N . LEU A 1 141 ? -27.662 21.474 16.655 1.00 24.24 138 LEU A N 1
ATOM 935 C CA . LEU A 1 141 ? -29.100 21.745 16.869 1.00 23.83 138 LEU A CA 1
ATOM 936 C C . LEU A 1 141 ? -29.469 23.047 16.141 1.00 24.18 138 LEU A C 1
ATOM 937 O O . LEU A 1 141 ? -30.532 23.085 15.517 1.00 24.15 138 LEU A O 1
ATOM 942 N N . GLU A 1 142 ? -28.606 24.053 16.167 1.00 24.79 139 GLU A N 1
ATOM 943 C CA . GLU A 1 142 ? -28.913 25.326 15.473 1.00 26.62 139 GLU A CA 1
ATOM 944 C C . GLU A 1 142 ? -28.885 25.098 13.959 1.00 25.50 139 GLU A C 1
ATOM 945 O O . GLU A 1 142 ? -29.727 25.719 13.266 1.00 25.29 139 GLU A O 1
ATOM 951 N N . CYS A 1 143 ? -28.001 24.252 13.439 1.00 24.09 140 CYS A N 1
ATOM 952 C CA . CYS A 1 143 ? -28.002 23.936 11.978 1.00 23.99 140 CYS A CA 1
ATOM 953 C C . CYS A 1 143 ? -29.317 23.234 11.609 1.00 23.64 140 CYS A C 1
ATOM 954 O O . CYS A 1 143 ? -29.908 23.577 10.553 1.00 23.88 140 CYS A O 1
ATOM 957 N N . ILE A 1 144 ? -29.784 22.311 12.447 1.00 22.45 141 ILE A N 1
ATOM 958 C CA . ILE A 1 144 ? -31.062 21.594 12.215 1.00 23.44 141 ILE A CA 1
ATOM 959 C C . ILE A 1 144 ? -32.203 22.614 12.255 1.00 24.87 141 ILE A C 1
ATOM 960 O O . ILE A 1 144 ? -33.067 22.570 11.356 1.00 25.85 141 ILE A O 1
ATOM 965 N N . GLN A 1 145 ? -32.203 23.531 13.224 1.00 26.23 142 GLN A N 1
ATOM 966 C CA . GLN A 1 145 ? -33.231 24.594 13.315 1.00 27.29 142 GLN A CA 1
ATOM 967 C C . GLN A 1 145 ? -33.274 25.381 11.996 1.00 27.58 142 GLN A C 1
ATOM 968 O O . GLN A 1 145 ? -34.370 25.633 11.477 1.00 26.33 142 GLN A O 1
ATOM 974 N N . GLN A 1 146 ? -32.116 25.779 11.475 1.00 28.25 143 GLN A N 1
ATOM 975 C CA . GLN A 1 146 ? -32.067 26.601 10.242 1.00 27.65 143 GLN A CA 1
ATOM 976 C C . GLN A 1 146 ? -32.564 25.784 9.045 1.00 26.02 143 GLN A C 1
ATOM 977 O O . GLN A 1 146 ? -33.231 26.378 8.178 1.00 26.39 143 GLN A O 1
ATOM 983 N N . LEU A 1 147 ? -32.276 24.484 8.981 1.00 24.80 144 LEU A N 1
ATOM 984 C CA . LEU A 1 147 ? -32.767 23.621 7.865 1.00 25.39 144 LEU A CA 1
ATOM 985 C C . LEU A 1 147 ? -34.294 23.527 7.956 1.00 24.76 144 LEU A C 1
ATOM 986 O O . LEU A 1 147 ? -34.964 23.705 6.942 1.00 25.50 144 LEU A O 1
ATOM 991 N N . VAL A 1 148 ? -34.842 23.215 9.134 1.00 25.07 145 VAL A N 1
ATOM 992 C CA . VAL A 1 148 ? -36.320 23.114 9.307 1.00 24.53 145 VAL A CA 1
ATOM 993 C C . VAL A 1 148 ? -36.956 24.474 8.975 1.00 26.01 145 VAL A C 1
ATOM 994 O O . VAL A 1 148 ? -38.016 24.510 8.312 1.00 25.57 145 VAL A O 1
ATOM 998 N N . LYS A 1 149 ? -36.347 25.571 9.425 1.00 26.53 146 LYS A N 1
ATOM 999 C CA . LYS A 1 149 ? -36.850 26.929 9.152 1.00 28.97 146 LYS A CA 1
ATOM 1000 C C . LYS A 1 149 ? -36.945 27.154 7.639 1.00 28.38 146 LYS A C 1
ATOM 1001 O O . LYS A 1 149 ? -37.987 27.648 7.181 1.00 29.29 146 LYS A O 1
ATOM 1007 N N . LEU A 1 150 ? -35.902 26.809 6.886 1.00 28.46 147 LEU A N 1
ATOM 1008 C CA . LEU A 1 150 ? -35.915 27.010 5.409 1.00 28.87 147 LEU A CA 1
ATOM 1009 C C . LEU A 1 150 ? -37.064 26.187 4.823 1.00 27.92 147 LEU A C 1
ATOM 1010 O O . LEU A 1 150 ? -37.779 26.698 3.962 1.00 29.45 147 LEU A O 1
ATOM 1015 N N . ASP A 1 151 ? -37.218 24.939 5.279 1.00 27.40 148 ASP A N 1
ATOM 1016 C CA . ASP A 1 151 ? -38.229 23.990 4.754 1.00 27.18 148 ASP A CA 1
ATOM 1017 C C . ASP A 1 151 ? -39.481 23.996 5.637 1.00 27.40 148 ASP A C 1
ATOM 1018 O O . ASP A 1 151 ? -40.210 23.027 5.589 1.00 26.37 148 ASP A O 1
ATOM 1023 N N . GLN A 1 152 ? -39.787 25.087 6.354 1.00 28.20 149 GLN A N 1
ATOM 1024 C CA . GLN A 1 152 ? -40.845 25.015 7.398 1.00 28.17 149 GLN A CA 1
ATOM 1025 C C . GLN A 1 152 ? -42.217 24.714 6.788 1.00 28.62 149 GLN A C 1
ATOM 1026 O O . GLN A 1 152 ? -43.046 24.117 7.499 1.00 29.00 149 GLN A O 1
ATOM 1032 N N . GLU A 1 153 ? -42.486 25.117 5.541 1.00 29.48 150 GLU A N 1
ATOM 1033 C CA . GLU A 1 153 ? -43.811 24.878 4.903 1.00 29.76 150 GLU A CA 1
ATOM 1034 C C . GLU A 1 153 ? -44.026 23.365 4.712 1.00 29.02 150 GLU A C 1
ATOM 1035 O O . GLU A 1 153 ? -45.173 22.968 4.476 1.00 29.82 150 GLU A O 1
ATOM 1041 N N . TRP A 1 154 ? -42.966 22.555 4.808 1.00 27.72 151 TRP A N 1
ATOM 1042 C CA . TRP A 1 154 ? -43.050 21.073 4.761 1.00 26.92 151 TRP A CA 1
ATOM 1043 C C . TRP A 1 154 ? -43.576 20.513 6.081 1.00 26.39 151 TRP A C 1
ATOM 1044 O O . TRP A 1 154 ? -43.982 19.339 6.096 1.00 26.71 151 TRP A O 1
ATOM 1055 N N . VAL A 1 155 ? -43.502 21.261 7.183 1.00 27.55 152 VAL A N 1
ATOM 1056 C CA . VAL A 1 155 ? -44.063 20.756 8.471 1.00 26.91 152 VAL A CA 1
ATOM 1057 C C . VAL A 1 155 ? -45.579 20.732 8.276 1.00 27.11 152 VAL A C 1
ATOM 1058 O O . VAL A 1 155 ? -46.184 21.763 8.012 1.00 27.69 152 VAL A O 1
ATOM 1062 N N . PRO A 1 156 ? -46.223 19.545 8.246 1.00 27.30 153 PRO A N 1
ATOM 1063 C CA . PRO A 1 156 ? -47.600 19.443 7.754 1.00 28.51 153 PRO A CA 1
ATOM 1064 C C . PRO A 1 156 ? -48.653 20.267 8.514 1.00 30.26 153 PRO A C 1
ATOM 1065 O O . PRO A 1 156 ? -48.534 20.481 9.715 1.00 29.19 153 PRO A O 1
ATOM 1069 N N . TYR A 1 157 ? -49.654 20.734 7.765 1.00 33.05 154 TYR A N 1
ATOM 1070 C CA . TYR A 1 157 ? -50.840 21.457 8.284 1.00 34.14 154 TYR A CA 1
ATOM 1071 C C . TYR A 1 157 ? -51.874 20.413 8.694 1.00 34.70 154 TYR A C 1
ATOM 1072 O O . TYR A 1 157 ? -52.892 20.214 7.992 1.00 38.86 154 TYR A O 1
ATOM 1081 N N . SER A 1 158 ? -51.591 19.757 9.812 1.00 33.05 155 SER A N 1
ATOM 1082 C CA . SER A 1 158 ? -52.381 18.629 10.354 1.00 35.35 155 SER A CA 1
ATOM 1083 C C . SER A 1 158 ? -51.959 18.383 11.797 1.00 35.68 155 SER A C 1
ATOM 1084 O O . SER A 1 158 ? -50.743 18.406 12.067 1.00 41.26 155 SER A O 1
ATOM 1087 N N . THR A 1 159 ? -52.922 18.062 12.655 1.00 35.55 156 THR A N 1
ATOM 1088 C CA . THR A 1 159 ? -52.695 17.722 14.081 1.00 36.81 156 THR A CA 1
ATOM 1089 C C . THR A 1 159 ? -52.379 16.225 14.214 1.00 34.57 156 THR A C 1
ATOM 1090 O O . THR A 1 159 ? -52.253 15.750 15.349 1.00 33.60 156 THR A O 1
ATOM 1094 N N . SER A 1 160 ? -52.259 15.492 13.102 1.00 34.60 157 SER A N 1
ATOM 1095 C CA . SER A 1 160 ? -51.908 14.051 13.128 1.00 34.13 157 SER A CA 1
ATOM 1096 C C . SER A 1 160 ? -50.670 13.768 12.267 1.00 33.45 157 SER A C 1
ATOM 1097 O O . SER A 1 160 ? -50.332 12.577 12.109 1.00 34.47 157 SER A O 1
ATOM 1100 N N . ALA A 1 161 ? -50.023 14.807 11.729 1.00 30.31 158 ALA A N 1
ATOM 1101 C CA . ALA A 1 161 ? -48.800 14.662 10.913 1.00 27.67 158 ALA A CA 1
ATOM 1102 C C . ALA A 1 161 ? -47.707 15.571 11.477 1.00 28.50 158 ALA A C 1
ATOM 1103 O O . ALA A 1 161 ? -48.004 16.433 12.325 1.00 29.69 158 ALA A O 1
ATOM 1105 N N . SER A 1 162 ? -46.472 15.336 11.061 1.00 25.50 159 SER A N 1
ATOM 1106 C CA . SER A 1 162 ? -45.264 15.969 11.644 1.00 25.20 159 SER A CA 1
ATOM 1107 C C . SER A 1 162 ? -44.127 15.936 10.624 1.00 24.53 159 SER A C 1
ATOM 1108 O O . SER A 1 162 ? -44.283 15.309 9.557 1.00 24.17 159 SER A O 1
ATOM 1111 N N . LEU A 1 163 ? -43.023 16.607 10.939 1.00 24.42 160 LEU A N 1
ATOM 1112 C CA . LEU A 1 163 ? -41.811 16.523 10.094 1.00 23.90 160 LEU A CA 1
ATOM 1113 C C . LEU A 1 163 ? -40.774 15.664 10.804 1.00 23.49 160 LEU A C 1
ATOM 1114 O O . LEU A 1 163 ? -40.289 16.053 11.862 1.00 22.55 160 LEU A O 1
ATOM 1119 N N . TYR A 1 164 ? -40.423 14.534 10.205 1.00 21.72 161 TYR A N 1
ATOM 1120 C CA . TYR A 1 164 ? -39.370 13.647 10.741 1.00 21.17 161 TYR A CA 1
ATOM 1121 C C . TYR A 1 164 ? -38.020 14.188 10.302 1.00 20.51 161 TYR A C 1
ATOM 1122 O O . TYR A 1 164 ? -37.858 14.557 9.126 1.00 21.74 161 TYR A O 1
ATOM 1131 N N . ILE A 1 165 ? -37.106 14.248 11.251 1.00 18.75 162 ILE A N 1
ATOM 1132 C CA . ILE A 1 165 ? -35.738 14.794 11.082 1.00 19.54 162 ILE A CA 1
ATOM 1133 C C . ILE A 1 165 ? -34.774 13.636 11.305 1.00 19.18 162 ILE A C 1
ATOM 1134 O O . ILE A 1 165 ? -34.848 12.979 12.369 1.00 18.95 162 ILE A O 1
ATOM 1139 N N . ARG A 1 166 ? -33.939 13.374 10.304 1.00 18.36 163 ARG A N 1
ATOM 1140 C CA . ARG A 1 166 ? -33.013 12.219 10.288 1.00 17.57 163 ARG A CA 1
ATOM 1141 C C . ARG A 1 166 ? -31.581 12.718 10.162 1.00 18.25 163 ARG A C 1
ATOM 1142 O O . ARG A 1 166 ? -31.016 12.766 9.073 1.00 17.88 163 ARG A O 1
ATOM 1150 N N . PRO A 1 167 ? -30.933 13.056 11.293 1.00 17.36 164 PRO A N 1
ATOM 1151 C CA . PRO A 1 167 ? -29.493 13.296 11.339 1.00 17.53 164 PRO A CA 1
ATOM 1152 C C . PRO A 1 167 ? -28.822 11.940 11.137 1.00 17.02 164 PRO A C 1
ATOM 1153 O O . PRO A 1 167 ? -29.272 10.934 11.654 1.00 17.95 164 PRO A O 1
ATOM 1157 N N . THR A 1 168 ? -27.797 11.939 10.297 1.00 17.66 165 THR A N 1
ATOM 1158 C CA . THR A 1 168 ? -27.093 10.712 9.878 1.00 16.56 165 THR A CA 1
ATOM 1159 C C . THR A 1 168 ? -25.608 11.048 9.871 1.00 17.90 165 THR A C 1
ATOM 1160 O O . THR A 1 168 ? -25.242 12.165 9.472 1.00 19.15 165 THR A O 1
ATOM 1164 N N . PHE A 1 169 ? -24.756 10.115 10.252 1.00 16.04 166 PHE A N 1
ATOM 1165 C CA . PHE A 1 169 ? -23.306 10.385 10.373 1.00 15.26 166 PHE A CA 1
ATOM 1166 C C . PHE A 1 169 ? -22.563 9.153 9.888 1.00 14.29 166 PHE A C 1
ATOM 1167 O O . PHE A 1 169 ? -22.737 8.056 10.478 1.00 15.00 166 PHE A O 1
ATOM 1175 N N . ILE A 1 170 ? -21.787 9.315 8.817 1.00 15.33 167 ILE A N 1
ATOM 1176 C CA . ILE A 1 170 ? -21.181 8.159 8.105 1.00 14.71 167 ILE A CA 1
ATOM 1177 C C . ILE A 1 170 ? -19.670 8.322 7.951 1.00 15.54 167 ILE A C 1
ATOM 1178 O O . ILE A 1 170 ? -19.182 9.420 7.624 1.00 16.51 167 ILE A O 1
ATOM 1183 N N . GLY A 1 171 ? -18.953 7.211 8.073 1.00 14.28 168 GLY A N 1
ATOM 1184 C CA . GLY A 1 171 ? -17.548 7.082 7.684 1.00 15.64 168 GLY A CA 1
ATOM 1185 C C . GLY A 1 171 ? -17.426 7.094 6.177 1.00 16.01 168 GLY A C 1
ATOM 1186 O O . GLY A 1 171 ? -18.129 6.316 5.515 1.00 16.46 168 GLY A O 1
ATOM 1187 N N . THR A 1 172 ? -16.560 7.952 5.630 1.00 16.25 169 THR A N 1
ATOM 1188 C CA . THR A 1 172 ? -16.322 8.040 4.165 1.00 17.50 169 THR A CA 1
ATOM 1189 C C . THR A 1 172 ? -14.840 7.793 3.846 1.00 19.22 169 THR A C 1
ATOM 1190 O O . THR A 1 172 ? -14.432 8.125 2.713 1.00 20.62 169 THR A O 1
ATOM 1194 N N . GLU A 1 173 ? -14.108 7.198 4.788 1.00 22.56 170 GLU A N 1
ATOM 1195 C CA . GLU A 1 173 ? -12.723 6.675 4.630 1.00 25.34 170 GLU A CA 1
ATOM 1196 C C . GLU A 1 173 ? -12.653 5.836 3.348 1.00 22.46 170 GLU A C 1
ATOM 1197 O O . GLU A 1 173 ? -13.349 4.844 3.280 1.00 22.08 170 GLU A O 1
ATOM 1203 N N . PRO A 1 174 ? -11.877 6.213 2.316 1.00 22.84 171 PRO A N 1
ATOM 1204 C CA . PRO A 1 174 ? -11.770 5.423 1.082 1.00 24.47 171 PRO A CA 1
ATOM 1205 C C . PRO A 1 174 ? -10.659 4.369 1.158 1.00 25.97 171 PRO A C 1
ATOM 1206 O O . PRO A 1 174 ? -9.702 4.401 0.376 1.00 31.68 171 PRO A O 1
ATOM 1210 N N . SER A 1 175 ? -10.662 3.570 2.184 1.00 23.96 172 SER A N 1
ATOM 1211 C CA . SER A 1 175 ? -9.654 2.495 2.322 1.00 24.91 172 SER A CA 1
ATOM 1212 C C . SER A 1 175 ? -10.319 1.309 3.001 1.00 23.38 172 SER A C 1
ATOM 1213 O O . SER A 1 175 ? -11.272 1.488 3.789 1.00 23.21 172 SER A O 1
ATOM 1216 N N . LEU A 1 176 ? -9.866 0.112 2.644 1.00 18.55 173 LEU A N 1
ATOM 1217 C CA . LEU A 1 176 ? -10.538 -1.131 3.076 1.00 17.27 173 LEU A CA 1
ATOM 1218 C C . LEU A 1 176 ? -9.988 -1.637 4.406 1.00 18.38 173 LEU A C 1
ATOM 1219 O O . LEU A 1 176 ? -10.467 -2.659 4.843 1.00 17.97 173 LEU A O 1
ATOM 1224 N N . GLY A 1 177 ? -8.973 -1.001 4.989 1.00 20.25 174 GLY A N 1
ATOM 1225 C CA . GLY A 1 177 ? -8.535 -1.422 6.329 1.00 19.46 174 GLY A CA 1
ATOM 1226 C C . GLY A 1 177 ? -9.661 -1.193 7.314 1.00 17.62 174 GLY A C 1
ATOM 1227 O O . GLY A 1 177 ? -10.384 -0.163 7.197 1.00 18.97 174 GLY A O 1
ATOM 1228 N N . VAL A 1 178 ? -9.847 -2.085 8.282 1.00 17.56 175 VAL A N 1
ATOM 1229 C CA . VAL A 1 178 ? -10.871 -1.888 9.337 1.00 17.05 175 VAL A CA 1
ATOM 1230 C C . VAL A 1 178 ? -10.210 -0.984 10.366 1.00 21.21 175 VAL A C 1
ATOM 1231 O O . VAL A 1 178 ? -9.328 -1.469 11.109 1.00 22.71 175 VAL A O 1
ATOM 1235 N N . LYS A 1 179 ? -10.580 0.293 10.373 1.00 20.04 176 LYS A N 1
ATOM 1236 C CA . LYS A 1 179 ? -9.923 1.251 11.283 1.00 22.36 176 LYS A CA 1
ATOM 1237 C C . LYS A 1 179 ? -10.785 2.497 11.441 1.00 21.14 176 LYS A C 1
ATOM 1238 O O . LYS A 1 179 ? -11.727 2.705 10.695 1.00 18.54 176 LYS A O 1
ATOM 1244 N N . LYS A 1 180 ? -10.475 3.267 12.477 1.00 19.21 177 LYS A N 1
ATOM 1245 C CA . LYS A 1 180 ? -11.133 4.556 12.712 1.00 18.52 177 LYS A CA 1
ATOM 1246 C C . LYS A 1 180 ? -11.052 5.387 11.436 1.00 16.15 177 LYS A C 1
ATOM 1247 O O . LYS A 1 180 ? -9.989 5.568 10.836 1.00 19.08 177 LYS A O 1
ATOM 1253 N N . PRO A 1 181 ? -12.179 5.982 10.989 1.00 17.23 178 PRO A N 1
ATOM 1254 C CA . PRO A 1 181 ? -12.178 6.742 9.747 1.00 17.74 178 PRO A CA 1
ATOM 1255 C C . PRO A 1 181 ? -11.403 8.059 9.851 1.00 19.31 178 PRO A C 1
ATOM 1256 O O . PRO A 1 181 ? -11.453 8.704 10.902 1.00 18.92 178 PRO A O 1
ATOM 1260 N N . THR A 1 182 ? -10.770 8.457 8.746 1.00 18.57 179 THR A N 1
ATOM 1261 C CA . THR A 1 182 ? -10.093 9.775 8.626 1.00 20.45 179 THR A CA 1
ATOM 1262 C C . THR A 1 182 ? -10.935 10.730 7.782 1.00 20.20 179 THR A C 1
ATOM 1263 O O . THR A 1 182 ? -10.434 11.829 7.470 1.00 18.57 179 THR A O 1
ATOM 1267 N N . LYS A 1 183 ? -12.139 10.326 7.390 1.00 17.74 180 LYS A N 1
ATOM 1268 C CA . LYS A 1 183 ? -13.043 11.170 6.569 1.00 19.93 180 LYS A CA 1
ATOM 1269 C C . LYS A 1 183 ? -14.459 10.813 6.975 1.00 18.57 180 LYS A C 1
ATOM 1270 O O . LYS A 1 183 ? -14.703 9.613 7.217 1.00 16.25 180 LYS A O 1
ATOM 1276 N N . ALA A 1 184 ? -15.346 11.785 7.114 1.00 18.52 181 ALA A N 1
ATOM 1277 C CA . ALA A 1 184 ? -16.743 11.512 7.506 1.00 17.62 181 ALA A CA 1
ATOM 1278 C C . ALA A 1 184 ? -17.653 12.583 6.928 1.00 18.43 181 ALA A C 1
ATOM 1279 O O . ALA A 1 184 ? -17.157 13.658 6.532 1.00 18.86 181 ALA A O 1
ATOM 1281 N N . LEU A 1 185 ? -18.951 12.297 6.894 1.00 17.82 182 LEU A N 1
ATOM 1282 C CA . LEU A 1 185 ? -20.026 13.197 6.404 1.00 18.19 182 LEU A CA 1
ATOM 1283 C C . LEU A 1 185 ? -21.163 13.117 7.418 1.00 17.93 182 LEU A C 1
ATOM 1284 O O . LEU A 1 185 ? -21.598 12.004 7.762 1.00 17.30 182 LEU A O 1
ATOM 1289 N N . LEU A 1 186 ? -21.576 14.256 7.954 1.00 17.53 183 LEU A N 1
ATOM 1290 C CA . LEU A 1 186 ? -22.777 14.372 8.796 1.00 19.01 183 LEU A CA 1
ATOM 1291 C C . LEU A 1 186 ? -23.828 15.045 7.920 1.00 19.55 183 LEU A C 1
ATOM 1292 O O . LEU A 1 186 ? -23.513 16.064 7.306 1.00 19.77 183 LEU A O 1
ATOM 1297 N N . PHE A 1 187 ? -25.007 14.449 7.803 1.00 18.28 184 PHE A N 1
ATOM 1298 C CA . PHE A 1 187 ? -26.079 15.044 6.980 1.00 19.24 184 PHE A CA 1
ATOM 1299 C C . PHE A 1 187 ? -27.409 14.904 7.703 1.00 19.22 184 PHE A C 1
ATOM 1300 O O . PHE A 1 187 ? -27.561 14.086 8.621 1.00 19.46 184 PHE A O 1
ATOM 1308 N N . VAL A 1 188 ? -28.356 15.742 7.308 1.00 18.42 185 VAL A N 1
ATOM 1309 C CA . VAL A 1 188 ? -29.711 15.734 7.904 1.00 18.48 185 VAL A CA 1
ATOM 1310 C C . VAL A 1 188 ? -30.727 15.767 6.778 1.00 20.12 185 VAL A C 1
ATOM 1311 O O . VAL A 1 188 ? -30.632 16.638 5.895 1.00 20.22 185 VAL A O 1
ATOM 1315 N N . LEU A 1 189 ? -31.640 14.796 6.811 1.00 18.82 186 LEU A N 1
ATOM 1316 C CA . LEU A 1 189 ? -32.812 14.711 5.920 1.00 19.98 186 LEU A CA 1
ATOM 1317 C C . LEU A 1 189 ? -34.070 15.103 6.692 1.00 20.32 186 LEU A C 1
ATOM 1318 O O . LEU A 1 189 ? -34.130 14.848 7.934 1.00 20.01 186 LEU A O 1
ATOM 1323 N N . LEU A 1 190 ? -35.051 15.614 5.954 1.00 20.36 187 LEU A N 1
ATOM 1324 C CA . LEU A 1 190 ? -36.403 15.932 6.465 1.00 21.54 187 LEU A CA 1
ATOM 1325 C C . LEU A 1 190 ? -37.432 15.153 5.657 1.00 22.84 187 LEU A C 1
ATOM 1326 O O . LEU A 1 190 ? -37.341 15.145 4.406 1.00 21.40 187 LEU A O 1
ATOM 1331 N N . SER A 1 191 ? -38.411 14.581 6.348 1.00 22.21 188 SER A N 1
ATOM 1332 C CA . SER A 1 191 ? -39.457 13.750 5.721 1.00 21.55 188 SER A CA 1
ATOM 1333 C C . SER A 1 191 ? -40.790 14.064 6.383 1.00 21.85 188 SER A C 1
ATOM 1334 O O . SER A 1 191 ? -40.929 13.784 7.564 1.00 22.52 188 SER A O 1
ATOM 1337 N N . PRO A 1 192 ? -41.794 14.607 5.666 1.00 24.35 189 PRO A N 1
ATOM 1338 C CA . PRO A 1 192 ? -43.122 14.807 6.257 1.00 25.06 189 PRO A CA 1
ATOM 1339 C C . PRO A 1 192 ? -43.736 13.417 6.459 1.00 24.19 189 PRO A C 1
ATOM 1340 O O . PRO A 1 192 ? -43.643 12.588 5.547 1.00 25.42 189 PRO A O 1
ATOM 1344 N N . VAL A 1 193 ? -44.295 13.162 7.639 1.00 23.81 190 VAL A N 1
ATOM 1345 C CA . VAL A 1 193 ? -44.882 11.839 7.979 1.00 25.71 190 VAL A CA 1
ATOM 1346 C C . VAL A 1 193 ? -46.245 12.021 8.650 1.00 29.56 190 VAL A C 1
ATOM 1347 O O . VAL A 1 193 ? -46.485 13.077 9.247 1.00 27.29 190 VAL A O 1
ATOM 1351 N N . GLY A 1 194 ? -47.121 11.035 8.474 1.00 29.73 191 GLY A N 1
ATOM 1352 C CA . GLY A 1 194 ? -48.426 10.983 9.143 1.00 31.09 191 GLY A CA 1
ATOM 1353 C C . GLY A 1 194 ? -48.343 10.170 10.423 1.00 30.93 191 GLY A C 1
ATOM 1354 O O . GLY A 1 194 ? -47.268 10.008 11.002 1.00 30.95 191 GLY A O 1
ATOM 1355 N N . PRO A 1 195 ? -49.481 9.612 10.885 1.00 33.97 192 PRO A N 1
ATOM 1356 C CA . PRO A 1 195 ? -49.431 8.608 11.942 1.00 35.32 192 PRO A CA 1
ATOM 1357 C C . PRO A 1 195 ? -48.635 7.441 11.345 1.00 33.08 192 PRO A C 1
ATOM 1358 O O . PRO A 1 195 ? -48.629 7.298 10.116 1.00 32.56 192 PRO A O 1
ATOM 1362 N N . TYR A 1 196 ? -47.963 6.653 12.184 1.00 30.61 193 TYR A N 1
ATOM 1363 C CA . TYR A 1 196 ? -47.198 5.471 11.711 1.00 31.67 193 TYR A CA 1
ATOM 1364 C C . TYR A 1 196 ? -48.159 4.549 10.933 1.00 29.99 193 TYR A C 1
ATOM 1365 O O . TYR A 1 196 ? -47.770 4.087 9.841 1.00 30.42 193 TYR A O 1
ATOM 1374 N N . PHE A 1 197 ? -49.372 4.304 11.461 1.00 31.15 194 PHE A N 1
ATOM 1375 C CA . PHE A 1 197 ? -50.424 3.477 10.794 1.00 33.49 194 PHE A CA 1
ATOM 1376 C C . PHE A 1 197 ? -51.440 4.395 10.093 1.00 37.18 194 PHE A C 1
ATOM 1377 O O . PHE A 1 197 ? -51.894 5.362 10.723 1.00 36.65 194 PHE A O 1
ATOM 1385 N N . SER A 1 198 ? -51.790 4.097 8.837 1.00 38.09 195 SER A N 1
ATOM 1386 C CA . SER A 1 198 ? -52.594 4.997 7.960 1.00 42.17 195 SER A CA 1
ATOM 1387 C C . SER A 1 198 ? -53.949 5.321 8.612 1.00 43.98 195 SER A C 1
ATOM 1388 O O . SER A 1 198 ? -54.393 6.490 8.494 1.00 44.57 195 SER A O 1
ATOM 1391 N N . SER A 1 199 ? -54.547 4.359 9.330 1.00 42.46 196 SER A N 1
ATOM 1392 C CA . SER A 1 199 ? -55.846 4.509 10.050 1.00 43.70 196 SER A CA 1
ATOM 1393 C C . SER A 1 199 ? -55.791 5.662 11.070 1.00 42.04 196 SER A C 1
ATOM 1394 O O . SER A 1 199 ? -56.865 6.160 11.469 1.00 43.78 196 SER A O 1
ATOM 1397 N N . GLY A 1 200 ? -54.592 6.056 11.508 1.00 40.64 197 GLY A N 1
ATOM 1398 C CA . GLY A 1 200 ? -54.372 7.070 12.554 1.00 42.88 197 GLY A CA 1
ATOM 1399 C C . GLY A 1 200 ? -54.921 6.615 13.898 1.00 42.99 197 GLY A C 1
ATOM 1400 O O . GLY A 1 200 ? -55.094 7.477 14.777 1.00 47.32 197 GLY A O 1
ATOM 1401 N N . THR A 1 201 ? -55.192 5.315 14.051 1.00 40.18 198 THR A N 1
ATOM 1402 C CA . THR A 1 201 ? -55.685 4.699 15.311 1.00 38.16 198 THR A CA 1
ATOM 1403 C C . THR A 1 201 ? -54.686 3.628 15.747 1.00 36.33 198 THR A C 1
ATOM 1404 O O . THR A 1 201 ? -53.744 3.325 14.968 1.00 40.47 198 THR A O 1
ATOM 1408 N N . PHE A 1 202 ? -54.890 3.068 16.938 1.00 33.20 199 PHE A N 1
ATOM 1409 C CA . PHE A 1 202 ? -54.102 1.912 17.430 1.00 30.04 199 PHE A CA 1
ATOM 1410 C C . PHE A 1 202 ? -54.347 0.742 16.484 1.00 30.16 199 PHE A C 1
ATOM 1411 O O . PHE A 1 202 ? -55.522 0.361 16.270 1.00 33.55 199 PHE A O 1
ATOM 1419 N N . ASN A 1 203 ? -53.264 0.241 15.884 1.00 29.28 200 ASN A N 1
ATOM 1420 C CA . ASN A 1 203 ? -53.236 -1.021 15.098 1.00 29.36 200 ASN A CA 1
ATOM 1421 C C . ASN A 1 203 ? -52.471 -2.046 15.926 1.00 27.55 200 ASN A C 1
ATOM 1422 O O . ASN A 1 203 ? -51.279 -2.226 15.707 1.00 26.37 200 ASN A O 1
ATOM 1427 N N . PRO A 1 204 ? -53.104 -2.726 16.906 1.00 26.82 201 PRO A N 1
ATOM 1428 C CA . PRO A 1 204 ? -52.348 -3.609 17.798 1.00 25.95 201 PRO A CA 1
ATOM 1429 C C . PRO A 1 204 ? -51.666 -4.731 17.000 1.00 25.52 201 PRO A C 1
ATOM 1430 O O . PRO A 1 204 ? -52.241 -5.219 16.022 1.00 24.90 201 PRO A O 1
ATOM 1434 N N . VAL A 1 205 ? -50.445 -5.105 17.390 1.00 23.79 202 VAL A N 1
ATOM 1435 C CA . VAL A 1 205 ? -49.632 -6.075 16.595 1.00 23.29 202 VAL A CA 1
ATOM 1436 C C . VAL A 1 205 ? -49.504 -7.414 17.316 1.00 21.57 202 VAL A C 1
ATOM 1437 O O . VAL A 1 205 ? -49.565 -7.464 18.571 1.00 20.58 202 VAL A O 1
ATOM 1441 N N . SER A 1 206 ? -49.286 -8.443 16.507 1.00 20.06 203 SER A N 1
ATOM 1442 C CA . SER A 1 206 ? -48.862 -9.794 16.939 1.00 20.31 203 SER A CA 1
ATOM 1443 C C . SER A 1 206 ? -47.333 -9.835 16.887 1.00 19.35 203 SER A C 1
ATOM 1444 O O . SER A 1 206 ? -46.748 -9.369 15.884 1.00 19.22 203 SER A O 1
ATOM 1447 N N . LEU A 1 207 ? -46.703 -10.395 17.909 1.00 17.68 204 LEU A N 1
ATOM 1448 C CA . LEU A 1 207 ? -45.229 -10.485 17.992 1.00 18.13 204 LEU A CA 1
ATOM 1449 C C . LEU A 1 207 ? -44.802 -11.932 17.812 1.00 19.12 204 LEU A C 1
ATOM 1450 O O . LEU A 1 207 ? -45.458 -12.822 18.327 1.00 21.79 204 LEU A O 1
ATOM 1455 N N . TRP A 1 208 ? -43.702 -12.111 17.104 1.00 19.10 205 TRP A N 1
ATOM 1456 C CA . TRP A 1 208 ? -43.001 -13.399 16.925 1.00 19.89 205 TRP A CA 1
ATOM 1457 C C . TRP A 1 208 ? -41.833 -13.458 17.902 1.00 18.99 205 TRP A C 1
ATOM 1458 O O . TRP A 1 208 ? -40.969 -12.609 17.798 1.00 19.16 205 TRP A O 1
ATOM 1469 N N . ALA A 1 209 ? -41.862 -14.408 18.826 1.00 19.31 206 ALA A N 1
ATOM 1470 C CA . ALA A 1 209 ? -40.862 -14.576 19.904 1.00 20.68 206 ALA A CA 1
ATOM 1471 C C . ALA A 1 209 ? -40.102 -15.882 19.656 1.00 21.02 206 ALA A C 1
ATOM 1472 O O . ALA A 1 209 ? -40.573 -16.946 20.064 1.00 22.51 206 ALA A O 1
ATOM 1474 N N . ASN A 1 210 ? -38.971 -15.787 18.977 1.00 22.66 207 ASN A N 1
ATOM 1475 C CA . ASN A 1 210 ? -38.082 -16.920 18.640 1.00 22.36 207 ASN A CA 1
ATOM 1476 C C . ASN A 1 210 ? -36.721 -16.640 19.268 1.00 20.13 207 ASN A C 1
ATOM 1477 O O . ASN A 1 210 ? -36.073 -15.703 18.853 1.00 21.57 207 ASN A O 1
ATOM 1482 N N . PRO A 1 211 ? -36.275 -17.385 20.302 1.00 18.59 208 PRO A N 1
ATOM 1483 C CA . PRO A 1 211 ? -34.993 -17.083 20.956 1.00 19.38 208 PRO A CA 1
ATOM 1484 C C . PRO A 1 211 ? -33.765 -17.328 20.063 1.00 19.41 208 PRO A C 1
ATOM 1485 O O . PRO A 1 211 ? -32.684 -16.936 20.430 1.00 19.88 208 PRO A O 1
ATOM 1489 N N . LYS A 1 212 ? -33.959 -17.873 18.861 1.00 19.25 209 LYS A N 1
ATOM 1490 C CA . LYS A 1 212 ? -32.858 -18.110 17.892 1.00 21.99 209 LYS A CA 1
ATOM 1491 C C . LYS A 1 212 ? -32.172 -16.803 17.493 1.00 20.26 209 LYS A C 1
ATOM 1492 O O . LYS A 1 212 ? -30.989 -16.873 17.116 1.00 23.80 209 LYS A O 1
ATOM 1498 N N . TYR A 1 213 ? -32.870 -15.669 17.478 1.00 19.39 210 TYR A N 1
ATOM 1499 C CA . TYR A 1 213 ? -32.314 -14.380 17.015 1.00 21.67 210 TYR A CA 1
ATOM 1500 C C . TYR A 1 213 ? -32.044 -13.519 18.234 1.00 21.84 210 TYR A C 1
ATOM 1501 O O . TYR A 1 213 ? -32.891 -13.471 19.114 1.00 26.06 210 TYR A O 1
ATOM 1510 N N . VAL A 1 214 ? -30.855 -12.945 18.302 1.00 17.57 211 VAL A N 1
ATOM 1511 C CA . VAL A 1 214 ? -30.517 -12.033 19.418 1.00 19.26 211 VAL A CA 1
ATOM 1512 C C . VAL A 1 214 ? -30.087 -10.689 18.821 1.00 18.42 211 VAL A C 1
ATOM 1513 O O . VAL A 1 214 ? -29.107 -10.659 18.025 1.00 20.92 211 VAL A O 1
ATOM 1517 N N . ARG A 1 215 ? -30.780 -9.626 19.202 1.00 17.33 212 ARG A N 1
ATOM 1518 C CA . ARG A 1 215 ? -30.622 -8.249 18.660 1.00 16.80 212 ARG A CA 1
ATOM 1519 C C . ARG A 1 215 ? -29.282 -7.661 19.144 1.00 17.89 212 ARG A C 1
ATOM 1520 O O . ARG A 1 215 ? -28.618 -6.934 18.402 1.00 18.07 212 ARG A O 1
ATOM 1528 N N . ALA A 1 216 ? -28.915 -7.954 20.378 1.00 14.87 213 ALA A N 1
ATOM 1529 C CA . ALA A 1 216 ? -27.845 -7.244 21.081 1.00 14.52 213 ALA A CA 1
ATOM 1530 C C . ALA A 1 216 ? -27.334 -8.102 22.217 1.00 15.83 213 ALA A C 1
ATOM 1531 O O . ALA A 1 216 ? -28.125 -8.877 22.797 1.00 17.16 213 ALA A O 1
ATOM 1533 N N . TRP A 1 217 ? -26.078 -7.876 22.560 1.00 15.46 214 TRP A N 1
ATOM 1534 C CA . TRP A 1 217 ? -25.381 -8.652 23.605 1.00 16.70 214 TRP A CA 1
ATOM 1535 C C . TRP A 1 217 ? -24.637 -7.691 24.530 1.00 16.56 214 TRP A C 1
ATOM 1536 O O . TRP A 1 217 ? -24.284 -6.604 24.093 1.00 15.87 214 TRP A O 1
ATOM 1547 N N . LYS A 1 218 ? -24.398 -8.121 25.761 1.00 18.51 215 LYS A N 1
ATOM 1548 C CA . LYS A 1 218 ? -23.581 -7.342 26.719 1.00 19.46 215 LYS A CA 1
ATOM 1549 C C . LYS A 1 218 ? -22.181 -7.186 26.121 1.00 18.94 215 LYS A C 1
ATOM 1550 O O . LYS A 1 218 ? -21.598 -8.202 25.722 1.00 22.03 215 LYS A O 1
ATOM 1556 N N . GLY A 1 219 ? -21.693 -5.964 26.026 1.00 19.42 216 GLY A N 1
ATOM 1557 C CA . GLY A 1 219 ? -20.377 -5.673 25.437 1.00 20.93 216 GLY A CA 1
ATOM 1558 C C . GLY A 1 219 ? -20.481 -5.316 23.972 1.00 19.77 216 GLY A C 1
ATOM 1559 O O . GLY A 1 219 ? -19.436 -5.086 23.348 1.00 18.44 216 GLY A O 1
ATOM 1560 N N . GLY A 1 220 ? -21.711 -5.177 23.476 1.00 20.36 217 GLY A N 1
ATOM 1561 C CA . GLY A 1 220 ? -21.984 -4.738 22.102 1.00 17.58 217 GLY A CA 1
ATOM 1562 C C . GLY A 1 220 ? -22.444 -3.287 22.061 1.00 20.10 217 GLY A C 1
ATOM 1563 O O . GLY A 1 220 ? -22.233 -2.549 23.034 1.00 19.98 217 GLY A O 1
ATOM 1564 N N . THR A 1 221 ? -23.050 -2.890 20.948 1.00 19.25 218 THR A N 1
ATOM 1565 C CA . THR A 1 221 ? -23.441 -1.488 20.694 1.00 18.42 218 THR A CA 1
ATOM 1566 C C . THR A 1 221 ? -24.958 -1.316 20.741 1.00 17.03 218 THR A C 1
ATOM 1567 O O . THR A 1 221 ? -25.420 -0.261 20.277 1.00 16.85 218 THR A O 1
ATOM 1571 N N . GLY A 1 222 ? -25.689 -2.213 21.385 1.00 16.44 219 GLY A N 1
ATOM 1572 C CA . GLY A 1 222 ? -27.165 -2.188 21.352 1.00 17.00 219 GLY A CA 1
ATOM 1573 C C . GLY A 1 222 ? -27.736 -0.954 22.041 1.00 16.77 219 GLY A C 1
ATOM 1574 O O . GLY A 1 222 ? -28.925 -0.673 21.838 1.00 19.12 219 GLY A O 1
ATOM 1575 N N . ASP A 1 223 ? -26.963 -0.273 22.889 1.00 15.90 220 ASP A N 1
ATOM 1576 C CA . ASP A 1 223 ? -27.457 0.903 23.633 1.00 16.98 220 ASP A CA 1
ATOM 1577 C C . ASP A 1 223 ? -27.058 2.193 22.913 1.00 17.01 220 ASP A C 1
ATOM 1578 O O . ASP A 1 223 ? -27.250 3.253 23.501 1.00 18.54 220 ASP A O 1
ATOM 1583 N N . CYS A 1 224 ? -26.609 2.108 21.654 1.00 16.67 221 CYS A N 1
ATOM 1584 C CA . CYS A 1 224 ? -26.277 3.262 20.777 1.00 18.46 221 CYS A CA 1
ATOM 1585 C C . CYS A 1 224 ? -27.099 3.125 19.491 1.00 17.76 221 CYS A C 1
ATOM 1586 O O . CYS A 1 224 ? -27.389 1.986 19.054 1.00 17.52 221 CYS A O 1
ATOM 1589 N N . LYS A 1 225 ? -27.422 4.249 18.837 1.00 18.87 222 LYS A N 1
ATOM 1590 C CA . LYS A 1 225 ? -28.219 4.220 17.590 1.00 20.31 222 LYS A CA 1
ATOM 1591 C C . LYS A 1 225 ? -27.251 4.075 16.418 1.00 21.60 222 LYS A C 1
ATOM 1592 O O . LYS A 1 225 ? -27.161 4.968 15.587 1.00 20.87 222 LYS A O 1
ATOM 1598 N N . MET A 1 226 ? -26.499 2.992 16.420 1.00 19.14 223 MET A N 1
ATOM 1599 C CA . MET A 1 226 ? -25.510 2.679 15.365 1.00 20.75 223 MET A CA 1
ATOM 1600 C C . MET A 1 226 ? -26.179 1.772 14.326 1.00 20.54 223 MET A C 1
ATOM 1601 O O . MET A 1 226 ? -27.009 0.926 14.640 1.00 19.17 223 MET A O 1
ATOM 1606 N N . GLY A 1 227 ? -25.876 1.991 13.043 1.00 18.36 224 GLY A N 1
ATOM 1607 C CA . GLY A 1 227 ? -26.590 1.298 11.969 1.00 16.98 224 GLY A CA 1
ATOM 1608 C C . GLY A 1 227 ? -26.374 -0.192 12.043 1.00 16.95 224 GLY A C 1
ATOM 1609 O O . GLY A 1 227 ? -27.273 -0.947 11.601 1.00 15.84 224 GLY A O 1
ATOM 1610 N N . GLY A 1 228 ? -25.216 -0.618 12.570 1.00 16.48 225 GLY A N 1
ATOM 1611 C CA . GLY A 1 228 ? -24.873 -2.040 12.658 1.00 17.81 225 GLY A CA 1
ATOM 1612 C C . GLY A 1 228 ? -25.831 -2.835 13.516 1.00 19.49 225 GLY A C 1
ATOM 1613 O O . GLY A 1 228 ? -25.807 -4.057 13.439 1.00 22.34 225 GLY A O 1
ATOM 1614 N N . ASN A 1 229 ? -26.678 -2.205 14.315 1.00 16.18 226 ASN A N 1
ATOM 1615 C CA . ASN A 1 229 ? -27.576 -2.914 15.247 1.00 16.09 226 ASN A CA 1
ATOM 1616 C C . ASN A 1 229 ? -28.818 -3.442 14.535 1.00 20.15 226 ASN A C 1
ATOM 1617 O O . ASN A 1 229 ? -29.647 -4.022 15.269 1.00 20.38 226 ASN A O 1
ATOM 1622 N N . TYR A 1 230 ? -29.020 -3.078 13.273 1.00 24.13 227 TYR A N 1
ATOM 1623 C CA . TYR A 1 230 ? -30.324 -3.130 12.600 1.00 26.54 227 TYR A CA 1
ATOM 1624 C C . TYR A 1 230 ? -30.294 -4.023 11.406 1.00 31.40 227 TYR A C 1
ATOM 1625 O O . TYR A 1 230 ? -31.298 -4.483 11.007 1.00 30.83 227 TYR A O 1
ATOM 1634 N N . GLY A 1 231 ? -29.105 -4.295 10.885 1.00 41.47 228 GLY A N 1
ATOM 1635 C CA . GLY A 1 231 ? -28.943 -5.205 9.752 1.00 53.60 228 GLY A CA 1
ATOM 1636 C C . GLY A 1 231 ? -29.659 -6.580 9.887 1.00 48.80 228 GLY A C 1
ATOM 1637 O O . GLY A 1 231 ? -30.413 -6.923 8.948 1.00 46.26 228 GLY A O 1
ATOM 1638 N N . SER A 1 232 ? -29.470 -7.313 11.034 1.00 41.43 229 SER A N 1
ATOM 1639 C CA . SER A 1 232 ? -30.167 -8.602 11.507 1.00 29.71 229 SER A CA 1
ATOM 1640 C C . SER A 1 232 ? -31.747 -8.815 11.656 1.00 36.62 229 SER A C 1
ATOM 1641 O O . SER A 1 232 ? -32.345 -9.861 11.677 1.00 40.36 229 SER A O 1
ATOM 1644 N N . SER A 1 233 ? -32.338 -7.728 11.854 1.00 22.44 230 SER A N 1
ATOM 1645 C CA . SER A 1 233 ? -33.774 -7.388 12.021 1.00 22.56 230 SER A CA 1
ATOM 1646 C C . SER A 1 233 ? -34.624 -7.769 10.827 1.00 25.48 230 SER A C 1
ATOM 1647 O O . SER A 1 233 ? -35.796 -8.146 11.021 1.00 26.05 230 SER A O 1
ATOM 1650 N N . LEU A 1 234 ? -34.091 -7.560 9.622 1.00 22.26 231 LEU A N 1
ATOM 1651 C CA . LEU A 1 234 ? -34.897 -7.747 8.403 1.00 23.70 231 LEU A CA 1
ATOM 1652 C C . LEU A 1 234 ? -35.242 -9.228 8.303 1.00 19.91 231 LEU A C 1
ATOM 1653 O O . LEU A 1 234 ? -36.403 -9.517 8.022 1.00 20.92 231 LEU A O 1
ATOM 1658 N N . PHE A 1 235 ? -34.270 -10.110 8.497 1.00 17.45 232 PHE A N 1
ATOM 1659 C CA . PHE A 1 235 ? -34.469 -11.567 8.313 1.00 17.39 232 PHE A CA 1
ATOM 1660 C C . PHE A 1 235 ? -35.488 -12.047 9.345 1.00 18.30 232 PHE A C 1
ATOM 1661 O O . PHE A 1 235 ? -36.411 -12.813 8.977 1.00 18.49 232 PHE A O 1
ATOM 1669 N N . ALA A 1 236 ? -35.308 -11.635 10.615 1.00 18.57 233 ALA A N 1
ATOM 1670 C CA . ALA A 1 236 ? -36.196 -12.096 11.711 1.00 19.53 233 ALA A CA 1
ATOM 1671 C C . ALA A 1 236 ? -37.599 -11.527 11.471 1.00 17.42 233 ALA A C 1
ATOM 1672 O O . ALA A 1 236 ? -38.589 -12.236 11.689 1.00 18.71 233 ALA A O 1
ATOM 1674 N N . GLN A 1 237 ? -37.696 -10.291 11.021 1.00 18.06 234 GLN A N 1
ATOM 1675 C CA . GLN A 1 237 ? -39.041 -9.714 10.749 1.00 23.13 234 GLN A CA 1
ATOM 1676 C C . GLN A 1 237 ? -39.691 -10.429 9.564 1.00 21.45 234 GLN A C 1
ATOM 1677 O O . GLN A 1 237 ? -40.890 -10.720 9.645 1.00 21.36 234 GLN A O 1
ATOM 1683 N N . CYS A 1 238 ? -38.944 -10.786 8.519 1.00 21.29 235 CYS A N 1
ATOM 1684 C CA . CYS A 1 238 ? -39.517 -11.576 7.388 1.00 23.12 235 CYS A CA 1
ATOM 1685 C C . CYS A 1 238 ? -40.037 -12.920 7.916 1.00 22.47 235 CYS A C 1
ATOM 1686 O O . CYS A 1 238 ? -41.138 -13.366 7.476 1.00 21.27 235 CYS A O 1
ATOM 1689 N N . GLU A 1 239 ? -39.327 -13.542 8.871 1.00 20.04 236 GLU A N 1
ATOM 1690 C CA . GLU A 1 239 ? -39.771 -14.827 9.448 1.00 20.79 236 GLU A CA 1
ATOM 1691 C C . GLU A 1 239 ? -41.052 -14.591 10.251 1.00 21.89 236 GLU A C 1
ATOM 1692 O O . GLU A 1 239 ? -41.950 -15.455 10.218 1.00 22.67 236 GLU A O 1
ATOM 1698 N N . ALA A 1 240 ? -41.116 -13.485 10.995 1.00 22.70 237 ALA A N 1
ATOM 1699 C CA . ALA A 1 240 ? -42.317 -13.120 11.781 1.00 23.24 237 ALA A CA 1
ATOM 1700 C C . ALA A 1 240 ? -43.517 -13.066 10.824 1.00 23.03 237 ALA A C 1
ATOM 1701 O O . ALA A 1 240 ? -44.541 -13.650 11.133 1.00 21.88 237 ALA A O 1
ATOM 1703 N N . VAL A 1 241 ? -43.386 -12.348 9.708 1.00 24.69 238 VAL A N 1
ATOM 1704 C CA . VAL A 1 241 ? -44.490 -12.143 8.725 1.00 26.85 238 VAL A CA 1
ATOM 1705 C C . VAL A 1 241 ? -44.899 -13.499 8.129 1.00 29.25 238 VAL A C 1
ATOM 1706 O O . VAL A 1 241 ? -46.105 -13.744 8.011 1.00 28.10 238 VAL A O 1
ATOM 1710 N N . ASP A 1 242 ? -43.958 -14.399 7.823 1.00 30.53 239 ASP A N 1
ATOM 1711 C CA . ASP A 1 242 ? -44.272 -15.755 7.289 1.00 29.31 239 ASP A CA 1
ATOM 1712 C C . ASP A 1 242 ? -45.087 -16.563 8.307 1.00 29.78 239 ASP A C 1
ATOM 1713 O O . ASP A 1 242 ? -45.756 -17.539 7.912 1.00 31.89 239 ASP A O 1
ATOM 1718 N N . ASN A 1 243 ? -45.029 -16.187 9.588 1.00 28.69 240 ASN A N 1
ATOM 1719 C CA . ASN A 1 243 ? -45.725 -16.909 10.679 1.00 29.25 240 ASN A CA 1
ATOM 1720 C C . ASN A 1 243 ? -46.908 -16.091 11.195 1.00 27.95 240 ASN A C 1
ATOM 1721 O O . ASN A 1 243 ? -47.404 -16.417 12.276 1.00 30.24 240 ASN A O 1
ATOM 1726 N N . GLY A 1 244 ? -47.358 -15.099 10.424 1.00 28.73 241 GLY A N 1
ATOM 1727 C CA . GLY A 1 244 ? -48.618 -14.371 10.671 1.00 29.37 241 GLY A CA 1
ATOM 1728 C C . GLY A 1 244 ? -48.466 -13.296 11.732 1.00 28.63 241 GLY A C 1
ATOM 1729 O O . GLY A 1 244 ? -49.501 -12.837 12.258 1.00 31.32 241 GLY A O 1
ATOM 1730 N N . CYS A 1 245 ? -47.234 -12.907 12.068 1.00 23.67 242 CYS A N 1
ATOM 1731 C CA . CYS A 1 245 ? -46.945 -11.836 13.039 1.00 23.48 242 CYS A CA 1
ATOM 1732 C C . CYS A 1 245 ? -46.438 -10.596 12.301 1.00 26.34 242 CYS A C 1
ATOM 1733 O O . CYS A 1 245 ? -46.048 -10.727 11.133 1.00 29.45 242 CYS A O 1
ATOM 1736 N N . GLN A 1 246 ? -46.501 -9.423 12.923 1.00 23.67 243 GLN A N 1
ATOM 1737 C CA . GLN A 1 246 ? -46.124 -8.135 12.286 1.00 24.01 243 GLN A CA 1
ATOM 1738 C C . GLN A 1 246 ? -44.741 -7.693 12.763 1.00 23.41 243 GLN A C 1
ATOM 1739 O O . GLN A 1 246 ? -44.062 -6.987 12.016 1.00 24.20 243 GLN A O 1
ATOM 1745 N N . GLN A 1 247 ? -44.360 -8.055 13.984 1.00 19.89 244 GLN A N 1
ATOM 1746 C CA . GLN A 1 247 ? -43.109 -7.533 14.590 1.00 18.40 244 GLN A CA 1
ATOM 1747 C C . GLN A 1 247 ? -42.415 -8.623 15.398 1.00 17.42 244 GLN A C 1
ATOM 1748 O O . GLN A 1 247 ? -43.075 -9.627 15.749 1.00 18.73 244 GLN A O 1
ATOM 1754 N N . VAL A 1 248 ? -41.119 -8.432 15.640 1.00 16.77 245 VAL A N 1
ATOM 1755 C CA . VAL A 1 248 ? -40.251 -9.364 16.406 1.00 16.30 245 VAL A CA 1
ATOM 1756 C C . VAL A 1 248 ? -40.258 -8.958 17.875 1.00 16.26 245 VAL A C 1
ATOM 1757 O O . VAL A 1 248 ? -40.045 -7.788 18.152 1.00 17.21 245 VAL A O 1
ATOM 1761 N N . LEU A 1 249 ? -40.480 -9.907 18.769 1.00 16.30 246 LEU A N 1
ATOM 1762 C CA . LEU A 1 249 ? -40.164 -9.702 20.198 1.00 16.61 246 LEU A CA 1
ATOM 1763 C C . LEU A 1 249 ? -38.752 -10.231 20.435 1.00 16.00 246 LEU A C 1
ATOM 1764 O O . LEU A 1 249 ? -38.517 -11.453 20.273 1.00 17.43 246 LEU A O 1
ATOM 1769 N N . TRP A 1 250 ? -37.823 -9.332 20.747 1.00 15.92 247 TRP A N 1
ATOM 1770 C CA . TRP A 1 250 ? -36.398 -9.676 20.928 1.00 15.27 247 TRP A CA 1
ATOM 1771 C C . TRP A 1 250 ? -36.179 -10.302 22.309 1.00 16.19 247 TRP A C 1
ATOM 1772 O O . TRP A 1 250 ? -36.322 -9.584 23.346 1.00 16.57 247 TRP A O 1
ATOM 1783 N N . LEU A 1 251 ? -35.811 -11.575 22.319 1.00 14.06 248 LEU A N 1
ATOM 1784 C CA . LEU A 1 251 ? -35.535 -12.304 23.569 1.00 15.40 248 LEU A CA 1
ATOM 1785 C C . LEU A 1 251 ? -34.031 -12.377 23.818 1.00 15.10 248 LEU A C 1
ATOM 1786 O O . LEU A 1 251 ? -33.248 -12.444 22.863 1.00 16.11 248 LEU A O 1
ATOM 1791 N N . TYR A 1 252 ? -33.648 -12.351 25.089 1.00 15.97 249 TYR A N 1
ATOM 1792 C CA . TYR A 1 252 ? -32.224 -12.398 25.488 1.00 15.70 249 TYR A CA 1
ATOM 1793 C C . TYR A 1 252 ? -32.063 -13.414 26.619 1.00 16.63 249 TYR A C 1
ATOM 1794 O O . TYR A 1 252 ? -32.824 -13.385 27.619 1.00 16.71 249 TYR A O 1
ATOM 1803 N N . GLY A 1 253 ? -31.038 -14.246 26.485 1.00 17.84 250 GLY A N 1
ATOM 1804 C CA . GLY A 1 253 ? -30.508 -15.011 27.626 1.00 18.45 250 GLY A CA 1
ATOM 1805 C C . GLY A 1 253 ? -31.241 -16.302 27.888 1.00 19.27 250 GLY A C 1
ATOM 1806 O O . GLY A 1 253 ? -32.295 -16.574 27.260 1.00 18.75 250 GLY A O 1
ATOM 1807 N N . GLU A 1 254 ? -30.720 -17.073 28.829 1.00 21.59 251 GLU A N 1
ATOM 1808 C CA . GLU A 1 254 ? -31.226 -18.418 29.165 1.00 23.71 251 GLU A CA 1
ATOM 1809 C C . GLU A 1 254 ? -32.661 -18.332 29.697 1.00 23.07 251 GLU A C 1
ATOM 1810 O O . GLU A 1 254 ? -33.380 -19.314 29.559 1.00 26.06 251 GLU A O 1
ATOM 1816 N N A ASP A 1 255 ? -33.072 -17.205 30.286 0.60 20.66 252 ASP A N 1
ATOM 1817 N N B ASP A 1 255 ? -33.027 -17.181 30.287 0.40 20.81 252 ASP A N 1
ATOM 1818 C CA A ASP A 1 255 ? -34.428 -17.097 30.884 0.60 22.89 252 ASP A CA 1
ATOM 1819 C CA B ASP A 1 255 ? -34.332 -16.923 30.943 0.40 22.02 252 ASP A CA 1
ATOM 1820 C C A ASP A 1 255 ? -35.370 -16.357 29.928 0.60 21.28 252 ASP A C 1
ATOM 1821 C C B ASP A 1 255 ? -35.344 -16.337 29.942 0.40 20.92 252 ASP A C 1
ATOM 1822 O O A ASP A 1 255 ? -36.505 -16.090 30.330 0.60 21.46 252 ASP A O 1
ATOM 1823 O O B ASP A 1 255 ? -36.493 -16.109 30.342 0.40 21.18 252 ASP A O 1
ATOM 1832 N N . HIS A 1 256 ? -34.953 -16.087 28.690 1.00 20.19 253 HIS A N 1
ATOM 1833 C CA . HIS A 1 256 ? -35.866 -15.504 27.677 1.00 19.91 253 HIS A CA 1
ATOM 1834 C C . HIS A 1 256 ? -36.443 -14.191 28.202 1.00 18.98 253 HIS A C 1
ATOM 1835 O O . HIS A 1 256 ? -37.660 -14.000 28.284 1.00 18.00 253 HIS A O 1
ATOM 1842 N N . GLN A 1 257 ? -35.567 -13.273 28.583 1.00 18.98 254 GLN A N 1
ATOM 1843 C CA . GLN A 1 257 ? -35.934 -11.893 28.839 1.00 18.20 254 GLN A CA 1
ATOM 1844 C C . GLN A 1 257 ? -36.568 -11.254 27.637 1.00 19.07 254 GLN A C 1
ATOM 1845 O O . GLN A 1 257 ? -36.034 -11.342 26.610 1.00 20.08 254 GLN A O 1
ATOM 1851 N N . ILE A 1 258 ? -37.621 -10.493 27.839 1.00 17.21 255 ILE A N 1
ATOM 1852 C CA . ILE A 1 258 ? -38.222 -9.653 26.775 1.00 17.23 255 ILE A CA 1
ATOM 1853 C C . ILE A 1 258 ? -37.496 -8.310 26.824 1.00 16.78 255 ILE A C 1
ATOM 1854 O O . ILE A 1 258 ? -37.352 -7.731 27.951 1.00 17.80 255 ILE A O 1
ATOM 1859 N N . THR A 1 259 ? -36.991 -7.837 25.682 1.00 15.74 256 THR A N 1
ATOM 1860 C CA . THR A 1 259 ? -36.104 -6.651 25.661 1.00 16.29 256 THR A CA 1
ATOM 1861 C C . THR A 1 259 ? -36.736 -5.498 24.907 1.00 16.27 256 THR A C 1
ATOM 1862 O O . THR A 1 259 ? -37.016 -4.464 25.522 1.00 17.50 256 THR A O 1
ATOM 1866 N N . GLU A 1 260 ? -36.863 -5.638 23.594 1.00 16.85 257 GLU A N 1
ATOM 1867 C CA . GLU A 1 260 ? -37.454 -4.615 22.717 1.00 17.33 257 GLU A CA 1
ATOM 1868 C C . GLU A 1 260 ? -38.429 -5.301 21.776 1.00 17.26 257 GLU A C 1
ATOM 1869 O O . GLU A 1 260 ? -38.390 -6.551 21.643 1.00 15.72 257 GLU A O 1
ATOM 1875 N N . VAL A 1 261 ? -39.228 -4.501 21.092 1.00 17.79 258 VAL A N 1
ATOM 1876 C CA . VAL A 1 261 ? -40.248 -5.020 20.147 1.00 16.98 258 VAL A CA 1
ATOM 1877 C C . VAL A 1 261 ? -40.041 -4.267 18.838 1.00 17.12 258 VAL A C 1
ATOM 1878 O O . VAL A 1 261 ? -40.151 -3.037 18.806 1.00 17.22 258 VAL A O 1
ATOM 1882 N N . GLY A 1 262 ? -39.678 -5.003 17.788 1.00 17.77 259 GLY A N 1
ATOM 1883 C CA . GLY A 1 262 ? -39.223 -4.377 16.540 1.00 17.79 259 GLY A CA 1
ATOM 1884 C C . GLY A 1 262 ? -38.116 -3.379 16.842 1.00 20.23 259 GLY A C 1
ATOM 1885 O O . GLY A 1 262 ? -37.133 -3.749 17.516 1.00 22.41 259 GLY A O 1
ATOM 1886 N N A THR A 1 263 ? -38.284 -2.125 16.413 0.70 19.00 260 THR A N 1
ATOM 1887 N N B THR A 1 263 ? -38.284 -2.132 16.410 0.30 18.33 260 THR A N 1
ATOM 1888 C CA A THR A 1 263 ? -37.327 -1.018 16.647 0.70 21.43 260 THR A CA 1
ATOM 1889 C CA B THR A 1 263 ? -37.305 -1.048 16.640 0.30 18.09 260 THR A CA 1
ATOM 1890 C C A THR A 1 263 ? -37.777 -0.147 17.820 0.70 21.92 260 THR A C 1
ATOM 1891 C C B THR A 1 263 ? -37.845 -0.129 17.748 0.30 18.72 260 THR A C 1
ATOM 1892 O O A THR A 1 263 ? -37.329 0.988 17.890 0.70 27.82 260 THR A O 1
ATOM 1893 O O B THR A 1 263 ? -37.530 1.065 17.693 0.30 20.17 260 THR A O 1
ATOM 1900 N N . MET A 1 264 ? -38.629 -0.658 18.704 1.00 18.03 261 MET A N 1
ATOM 1901 C CA . MET A 1 264 ? -39.274 0.150 19.764 1.00 17.17 261 MET A CA 1
ATOM 1902 C C . MET A 1 264 ? -38.912 -0.417 21.137 1.00 17.40 261 MET A C 1
ATOM 1903 O O . MET A 1 264 ? -38.662 -1.635 21.272 1.00 17.74 261 MET A O 1
ATOM 1908 N N . ASN A 1 265 ? -38.880 0.450 22.145 1.00 16.25 262 ASN A N 1
ATOM 1909 C CA . ASN A 1 265 ? -38.785 0.010 23.551 1.00 15.53 262 ASN A CA 1
ATOM 1910 C C . ASN A 1 265 ? -40.098 -0.670 23.952 1.00 16.03 262 ASN A C 1
ATOM 1911 O O . ASN A 1 265 ? -41.133 -0.402 23.336 1.00 17.86 262 ASN A O 1
ATOM 1916 N N A LEU A 1 266 ? -40.047 -1.505 24.983 0.50 16.93 263 LEU A N 1
ATOM 1917 N N B LEU A 1 266 ? -40.045 -1.516 24.973 0.50 16.52 263 LEU A N 1
ATOM 1918 C CA A LEU A 1 266 ? -41.158 -2.376 25.443 0.50 17.48 263 LEU A CA 1
ATOM 1919 C CA B LEU A 1 266 ? -41.180 -2.355 25.423 0.50 16.76 263 LEU A CA 1
ATOM 1920 C C A LEU A 1 266 ? -41.598 -1.960 26.850 0.50 17.51 263 LEU A C 1
ATOM 1921 C C B LEU A 1 266 ? -41.599 -1.957 26.842 0.50 17.14 263 LEU A C 1
ATOM 1922 O O A LEU A 1 266 ? -40.748 -1.932 27.769 0.50 17.99 263 LEU A O 1
ATOM 1923 O O B LEU A 1 266 ? -40.744 -1.932 27.757 0.50 17.70 263 LEU A O 1
ATOM 1932 N N . PHE A 1 267 ? -42.891 -1.702 27.028 1.00 17.02 264 PHE A N 1
ATOM 1933 C CA . PHE A 1 267 ? -43.502 -1.460 28.352 1.00 17.19 264 PHE A CA 1
ATOM 1934 C C . PHE A 1 267 ? -44.554 -2.512 28.672 1.00 17.49 264 PHE A C 1
ATOM 1935 O O . PHE A 1 267 ? -45.338 -2.888 27.786 1.00 18.29 264 PHE A O 1
ATOM 1943 N N . LEU A 1 268 ? -44.629 -2.904 29.943 1.00 17.57 265 LEU A N 1
ATOM 1944 C CA . LEU A 1 268 ? -45.630 -3.840 30.496 1.00 18.26 265 LEU A CA 1
ATOM 1945 C C . LEU A 1 268 ? -46.339 -3.156 31.667 1.00 18.98 265 LEU A C 1
ATOM 1946 O O . LEU A 1 268 ? -45.657 -2.680 32.615 1.00 20.65 265 LEU A O 1
ATOM 1951 N N . TYR A 1 269 ? -47.658 -3.022 31.572 1.00 18.33 266 TYR A N 1
ATOM 1952 C CA . TYR A 1 269 ? -48.514 -2.455 32.647 1.00 19.86 266 TYR A CA 1
ATOM 1953 C C . TYR A 1 269 ? -49.281 -3.622 33.249 1.00 20.15 266 TYR A C 1
ATOM 1954 O O . TYR A 1 269 ? -50.032 -4.311 32.516 1.00 20.09 266 TYR A O 1
ATOM 1963 N N . TRP A 1 270 ? -49.045 -3.886 34.523 1.00 20.02 267 TRP A N 1
ATOM 1964 C CA . TRP A 1 270 ? -49.518 -5.136 35.139 1.00 21.93 267 TRP A CA 1
ATOM 1965 C C . TRP A 1 270 ? -49.612 -4.985 36.650 1.00 23.28 267 TRP A C 1
ATOM 1966 O O . TRP A 1 270 ? -49.178 -3.957 37.203 1.00 24.46 267 TRP A O 1
ATOM 1977 N N . ILE A 1 271 ? -50.231 -5.979 37.266 1.00 24.29 268 ILE A N 1
ATOM 1978 C CA . ILE A 1 271 ? -50.104 -6.206 38.725 1.00 25.77 268 ILE A CA 1
ATOM 1979 C C . ILE A 1 271 ? -48.881 -7.103 38.883 1.00 26.33 268 ILE A C 1
ATOM 1980 O O . ILE A 1 271 ? -48.882 -8.187 38.279 1.00 27.56 268 ILE A O 1
ATOM 1985 N N . ASN A 1 272 ? -47.878 -6.676 39.647 1.00 27.05 269 ASN A N 1
ATOM 1986 C CA . ASN A 1 272 ? -46.602 -7.436 39.744 1.00 27.43 269 ASN A CA 1
ATOM 1987 C C . ASN A 1 272 ? -46.760 -8.597 40.740 1.00 28.49 269 ASN A C 1
ATOM 1988 O O . ASN A 1 272 ? -47.866 -8.784 41.279 1.00 31.42 269 ASN A O 1
ATOM 1993 N N . GLU A 1 273 ? -45.684 -9.358 40.937 1.00 29.71 270 GLU A N 1
ATOM 1994 C CA . GLU A 1 273 ? -45.630 -10.565 41.809 1.00 33.71 270 GLU A CA 1
ATOM 1995 C C . GLU A 1 273 ? -46.000 -10.201 43.254 1.00 35.02 270 GLU A C 1
ATOM 1996 O O . GLU A 1 273 ? -46.463 -11.102 43.975 1.00 35.60 270 GLU A O 1
ATOM 2002 N N . ASP A 1 274 ? -45.775 -8.949 43.672 1.00 34.34 271 ASP A N 1
ATOM 2003 C CA . ASP A 1 274 ? -46.094 -8.460 45.044 1.00 38.25 271 ASP A CA 1
ATOM 2004 C C . ASP A 1 274 ? -47.532 -7.924 45.134 1.00 36.16 271 ASP A C 1
ATOM 2005 O O . ASP A 1 274 ? -47.879 -7.410 46.202 1.00 38.80 271 ASP A O 1
ATOM 2010 N N . GLY A 1 275 ? -48.348 -8.035 44.080 1.00 31.82 272 GLY A N 1
ATOM 2011 C CA . GLY A 1 275 ? -49.749 -7.552 44.073 1.00 32.17 272 GLY A CA 1
ATOM 2012 C C . GLY A 1 275 ? -49.888 -6.050 43.827 1.00 32.57 272 GLY A C 1
ATOM 2013 O O . GLY A 1 275 ? -51.002 -5.521 44.004 1.00 32.99 272 GLY A O 1
ATOM 2014 N N . GLU A 1 276 ? -48.818 -5.382 43.397 1.00 29.68 273 GLU A N 1
ATOM 2015 C CA . GLU A 1 276 ? -48.754 -3.915 43.194 1.00 30.12 273 GLU A CA 1
ATOM 2016 C C . GLU A 1 276 ? -48.966 -3.580 41.719 1.00 28.35 273 GLU A C 1
ATOM 2017 O O . GLU A 1 276 ? -48.292 -4.170 40.874 1.00 26.92 273 GLU A O 1
ATOM 2023 N N . GLU A 1 277 ? -49.823 -2.603 41.450 1.00 28.11 274 GLU A N 1
ATOM 2024 C CA . GLU A 1 277 ? -49.959 -1.988 40.112 1.00 26.85 274 GLU A CA 1
ATOM 2025 C C . GLU A 1 277 ? -48.608 -1.378 39.722 1.00 23.72 274 GLU A C 1
ATOM 2026 O O . GLU A 1 277 ? -48.053 -0.582 40.517 1.00 25.03 274 GLU A O 1
ATOM 2032 N N . GLU A 1 278 ? -48.094 -1.750 38.549 1.00 21.54 275 GLU A N 1
ATOM 2033 C CA . GLU A 1 278 ? -46.708 -1.414 38.131 1.00 21.33 275 GLU A CA 1
ATOM 2034 C C . GLU A 1 278 ? -46.634 -1.194 36.620 1.00 21.24 275 GLU A C 1
ATOM 2035 O O . GLU A 1 278 ? -47.209 -1.980 35.846 1.00 20.85 275 GLU A O 1
ATOM 2041 N N . LEU A 1 279 ? -45.892 -0.166 36.224 1.00 20.05 276 LEU A N 1
ATOM 2042 C CA . LEU A 1 279 ? -45.422 0.009 34.842 1.00 19.63 276 LEU A CA 1
ATOM 2043 C C . LEU A 1 279 ? -43.955 -0.399 34.840 1.00 20.26 276 LEU A C 1
ATOM 2044 O O . LEU A 1 279 ? -43.148 0.219 35.575 1.00 19.70 276 LEU A O 1
ATOM 2049 N N . ALA A 1 280 ? -43.628 -1.432 34.063 1.00 18.13 277 ALA A N 1
ATOM 2050 C CA . ALA A 1 280 ? -42.285 -2.029 34.047 1.00 17.85 277 ALA A CA 1
ATOM 2051 C C . ALA A 1 280 ? -41.706 -1.926 32.647 1.00 17.41 277 ALA A C 1
ATOM 2052 O O . ALA A 1 280 ? -42.464 -2.004 31.661 1.00 18.57 277 ALA A O 1
ATOM 2054 N N . THR A 1 281 ? -40.399 -1.755 32.569 1.00 16.15 278 THR A N 1
ATOM 2055 C CA . THR A 1 281 ? -39.680 -1.757 31.271 1.00 16.40 278 THR A CA 1
ATOM 2056 C C . THR A 1 281 ? -38.287 -2.286 31.554 1.00 16.67 278 THR A C 1
ATOM 2057 O O . THR A 1 281 ? -37.766 -2.099 32.652 1.00 16.93 278 THR A O 1
ATOM 2061 N N . PRO A 1 282 ? -37.665 -3.017 30.625 1.00 15.26 279 PRO A N 1
ATOM 2062 C CA . PRO A 1 282 ? -36.317 -3.518 30.874 1.00 16.25 279 PRO A CA 1
ATOM 2063 C C . PRO A 1 282 ? -35.317 -2.409 31.159 1.00 16.71 279 PRO A C 1
ATOM 2064 O O . PRO A 1 282 ? -35.402 -1.295 30.609 1.00 17.25 279 PRO A O 1
ATOM 2068 N N . PRO A 1 283 ? -34.326 -2.700 32.025 1.00 17.19 280 PRO A N 1
ATOM 2069 C CA . PRO A 1 283 ? -33.360 -1.688 32.442 1.00 17.93 280 PRO A CA 1
ATOM 2070 C C . PRO A 1 283 ? -32.225 -1.513 31.422 1.00 16.84 280 PRO A C 1
ATOM 2071 O O . PRO A 1 283 ? -32.024 -2.359 30.559 1.00 16.60 280 PRO A O 1
ATOM 2075 N N . LEU A 1 284 ? -31.518 -0.401 31.557 1.00 17.08 281 LEU A N 1
ATOM 2076 C CA . LEU A 1 284 ? -30.420 -0.001 30.651 1.00 15.55 281 LEU A CA 1
ATOM 2077 C C . LEU A 1 284 ? -29.122 -0.703 31.077 1.00 17.02 281 LEU A C 1
ATOM 2078 O O . LEU A 1 284 ? -28.204 -0.036 31.626 1.00 17.98 281 LEU A O 1
ATOM 2083 N N . ASP A 1 285 ? -29.029 -2.003 30.809 1.00 16.83 282 ASP A N 1
ATOM 2084 C CA . ASP A 1 285 ? -27.845 -2.821 31.179 1.00 17.68 282 ASP A CA 1
ATOM 2085 C C . ASP A 1 285 ? -26.967 -3.117 29.955 1.00 16.28 282 ASP A C 1
ATOM 2086 O O . ASP A 1 285 ? -26.060 -3.966 30.076 1.00 18.20 282 ASP A O 1
ATOM 2091 N N . GLY A 1 286 ? -27.193 -2.427 28.841 1.00 17.02 283 GLY A N 1
ATOM 2092 C CA . GLY A 1 286 ? -26.325 -2.475 27.655 1.00 16.27 283 GLY A CA 1
ATOM 2093 C C . GLY A 1 286 ? -27.004 -3.046 26.443 1.00 16.45 283 GLY A C 1
ATOM 2094 O O . GLY A 1 286 ? -26.477 -2.798 25.318 1.00 18.45 283 GLY A O 1
ATOM 2095 N N . ILE A 1 287 ? -28.118 -3.758 26.600 1.00 15.17 284 ILE A N 1
ATOM 2096 C CA . ILE A 1 287 ? -28.820 -4.372 25.433 1.00 14.64 284 ILE A CA 1
ATOM 2097 C C . ILE A 1 287 ? -30.092 -3.612 25.093 1.00 14.96 284 ILE A C 1
ATOM 2098 O O . ILE A 1 287 ? -30.818 -4.081 24.175 1.00 16.46 284 ILE A O 1
ATOM 2103 N N . ILE A 1 288 ? -30.370 -2.490 25.757 1.00 15.16 285 ILE A N 1
ATOM 2104 C CA . ILE A 1 288 ? -31.599 -1.680 25.518 1.00 15.42 285 ILE A CA 1
ATOM 2105 C C . ILE A 1 288 ? -31.192 -0.317 24.960 1.00 15.32 285 ILE A C 1
ATOM 2106 O O . ILE A 1 288 ? -30.364 0.344 25.559 1.00 16.80 285 ILE A O 1
ATOM 2111 N N . LEU A 1 289 ? -31.812 0.120 23.866 1.00 16.68 286 LEU A N 1
ATOM 2112 C CA . LEU A 1 289 ? -31.583 1.503 23.367 1.00 16.94 286 LEU A CA 1
ATOM 2113 C C . LEU A 1 289 ? -32.329 2.440 24.303 1.00 17.51 286 LEU A C 1
ATOM 2114 O O . LEU A 1 289 ? -33.523 2.247 24.549 1.00 18.11 286 LEU A O 1
ATOM 2119 N N . PRO A 1 290 ? -31.661 3.456 24.900 1.00 17.79 287 PRO A N 1
ATOM 2120 C CA . PRO A 1 290 ? -32.352 4.408 25.760 1.00 18.98 287 PRO A CA 1
ATOM 2121 C C . PRO A 1 290 ? -33.179 5.403 24.926 1.00 19.91 287 PRO A C 1
ATOM 2122 O O . PRO A 1 290 ? -32.744 6.512 24.610 1.00 22.33 287 PRO A O 1
ATOM 2126 N N . GLY A 1 291 ? -34.390 4.969 24.580 1.00 17.52 288 GLY A N 1
ATOM 2127 C CA . GLY A 1 291 ? -35.344 5.756 23.779 1.00 17.94 288 GLY A CA 1
ATOM 2128 C C . GLY A 1 291 ? -35.685 7.090 24.414 1.00 18.51 288 GLY A C 1
ATOM 2129 O O . GLY A 1 291 ? -35.833 7.166 25.650 1.00 18.62 288 GLY A O 1
ATOM 2130 N N . VAL A 1 292 ? -35.826 8.117 23.581 1.00 19.33 289 VAL A N 1
ATOM 2131 C CA . VAL A 1 292 ? -36.352 9.422 24.048 1.00 21.45 289 VAL A CA 1
ATOM 2132 C C . VAL A 1 292 ? -37.802 9.221 24.506 1.00 20.47 289 VAL A C 1
ATOM 2133 O O . VAL A 1 292 ? -38.163 9.693 25.590 1.00 20.93 289 VAL A O 1
ATOM 2137 N N . THR A 1 293 ? -38.605 8.482 23.740 1.00 20.87 290 THR A N 1
ATOM 2138 C CA . THR A 1 293 ? -40.021 8.261 24.146 1.00 20.36 290 THR A CA 1
ATOM 2139 C C . THR A 1 293 ? -40.059 7.460 25.464 1.00 19.47 290 THR A C 1
ATOM 2140 O O . THR A 1 293 ? -40.828 7.815 26.375 1.00 19.79 290 THR A O 1
ATOM 2144 N N . ARG A 1 294 ? -39.242 6.413 25.582 1.00 18.78 291 ARG A N 1
ATOM 2145 C CA . ARG A 1 294 ? -39.108 5.616 26.836 1.00 18.70 291 ARG A CA 1
ATOM 2146 C C . ARG A 1 294 ? -38.816 6.541 28.028 1.00 20.34 291 ARG A C 1
ATOM 2147 O O . ARG A 1 294 ? -39.452 6.396 29.054 1.00 21.01 291 ARG A O 1
ATOM 2155 N N . ARG A 1 295 ? -37.834 7.432 27.905 1.00 19.10 292 ARG A N 1
ATOM 2156 C CA . ARG A 1 295 ? -37.462 8.435 28.939 1.00 21.33 292 ARG A CA 1
ATOM 2157 C C . ARG A 1 295 ? -38.695 9.273 29.297 1.00 21.04 292 ARG A C 1
ATOM 2158 O O . ARG A 1 295 ? -38.971 9.435 30.491 1.00 21.69 292 ARG A O 1
ATOM 2166 N N . CYS A 1 296 ? -39.379 9.812 28.288 1.00 21.82 293 CYS A N 1
ATOM 2167 C CA . CYS A 1 296 ? -40.578 10.670 28.508 1.00 23.42 293 CYS A CA 1
ATOM 2168 C C . CYS A 1 296 ? -41.649 9.895 29.289 1.00 22.91 293 CYS A C 1
ATOM 2169 O O . CYS A 1 296 ? -42.260 10.460 30.216 1.00 23.31 293 CYS A O 1
ATOM 2172 N N . ILE A 1 297 ? -41.913 8.645 28.901 1.00 21.84 294 ILE A N 1
ATOM 2173 C CA . ILE A 1 297 ? -42.979 7.826 29.546 1.00 21.60 294 ILE A CA 1
ATOM 2174 C C . ILE A 1 297 ? -42.594 7.550 30.999 1.00 21.49 294 ILE A C 1
ATOM 2175 O O . ILE A 1 297 ? -43.441 7.683 31.888 1.00 20.36 294 ILE A O 1
ATOM 2180 N N . LEU A 1 298 ? -41.339 7.177 31.260 1.00 21.59 295 LEU A N 1
ATOM 2181 C CA . LEU A 1 298 ? -40.893 6.976 32.660 1.00 20.77 295 LEU A CA 1
ATOM 2182 C C . LEU A 1 298 ? -41.033 8.295 33.432 1.00 21.38 295 LEU A C 1
ATOM 2183 O O . LEU A 1 298 ? -41.515 8.269 34.553 1.00 21.98 295 LEU A O 1
ATOM 2188 N N . ASP A 1 299 ? -40.674 9.422 32.834 1.00 22.06 296 ASP A N 1
ATOM 2189 C CA . ASP A 1 299 ? -40.762 10.720 33.554 1.00 24.06 296 ASP A CA 1
ATOM 2190 C C . ASP A 1 299 ? -42.233 11.025 33.860 1.00 23.83 296 ASP A C 1
ATOM 2191 O O . ASP A 1 299 ? -42.520 11.423 35.006 1.00 24.72 296 ASP A O 1
ATOM 2196 N N . LEU A 1 300 ? -43.146 10.840 32.915 1.00 22.92 297 LEU A N 1
ATOM 2197 C CA . LEU A 1 300 ? -44.591 11.050 33.157 1.00 23.74 297 LEU A CA 1
ATOM 2198 C C . LEU A 1 300 ? -45.064 10.140 34.292 1.00 23.40 297 LEU A C 1
ATOM 2199 O O . LEU A 1 300 ? -45.781 10.628 35.180 1.00 25.83 297 LEU A O 1
ATOM 2204 N N . ALA A 1 301 ? -44.701 8.859 34.264 1.00 22.63 298 ALA A N 1
ATOM 2205 C CA . ALA A 1 301 ? -45.219 7.872 35.228 1.00 23.18 298 ALA A CA 1
ATOM 2206 C C . ALA A 1 301 ? -44.733 8.215 36.634 1.00 24.09 298 ALA A C 1
ATOM 2207 O O . ALA A 1 301 ? -45.498 8.087 37.599 1.00 23.13 298 ALA A O 1
ATOM 2209 N N . HIS A 1 302 ? -43.478 8.624 36.754 1.00 23.59 299 HIS A N 1
ATOM 2210 C CA . HIS A 1 302 ? -42.908 9.081 38.044 1.00 25.00 299 HIS A CA 1
ATOM 2211 C C . HIS A 1 302 ? -43.662 10.333 38.514 1.00 25.52 299 HIS A C 1
ATOM 2212 O O . HIS A 1 302 ? -43.986 10.412 39.683 1.00 27.25 299 HIS A O 1
ATOM 2219 N N . GLN A 1 303 ? -43.902 11.288 37.614 1.00 26.13 300 GLN A N 1
ATOM 2220 C CA . GLN A 1 303 ? -44.582 12.579 37.928 1.00 28.82 300 GLN A CA 1
ATOM 2221 C C . GLN A 1 303 ? -45.993 12.290 38.433 1.00 29.49 300 GLN A C 1
ATOM 2222 O O . GLN A 1 303 ? -46.381 12.866 39.460 1.00 28.22 300 GLN A O 1
ATOM 2228 N N . TRP A 1 304 ? -46.744 11.407 37.767 1.00 28.59 301 TRP A N 1
ATOM 2229 C CA . TRP A 1 304 ? -48.147 11.111 38.165 1.00 30.57 301 TRP A CA 1
ATOM 2230 C C . TRP A 1 304 ? -48.195 10.456 39.547 1.00 31.82 301 TRP A C 1
ATOM 2231 O O . TRP A 1 304 ? -49.163 10.753 40.316 1.00 33.01 301 TRP A O 1
ATOM 2242 N N . GLY A 1 305 ? -47.203 9.620 39.870 1.00 31.71 302 GLY A N 1
ATOM 2243 C CA . GLY A 1 305 ? -47.093 8.962 41.185 1.00 32.55 302 GLY A CA 1
ATOM 2244 C C . GLY A 1 305 ? -48.308 8.114 41.527 1.00 32.81 302 GLY A C 1
ATOM 2245 O O . GLY A 1 305 ? -48.650 8.031 42.736 1.00 34.85 302 GLY A O 1
ATOM 2246 N N . GLU A 1 306 ? -48.969 7.521 40.533 1.00 29.60 303 GLU A N 1
ATOM 2247 C CA . GLU A 1 306 ? -50.224 6.757 40.762 1.00 31.24 303 GLU A CA 1
ATOM 2248 C C . GLU A 1 306 ? -49.950 5.260 40.895 1.00 30.81 303 GLU A C 1
ATOM 2249 O O . GLU A 1 306 ? -50.844 4.541 41.360 1.00 32.45 303 GLU A O 1
ATOM 2255 N N . PHE A 1 307 ? -48.778 4.782 40.493 1.00 29.24 304 PHE A N 1
ATOM 2256 C CA . PHE A 1 307 ? -48.452 3.333 40.525 1.00 26.55 304 PHE A CA 1
ATOM 2257 C C . PHE A 1 307 ? -46.932 3.218 40.521 1.00 25.54 304 PHE A C 1
ATOM 2258 O O . PHE A 1 307 ? -46.233 4.214 40.216 1.00 26.29 304 PHE A O 1
ATOM 2266 N N . LYS A 1 308 ? -46.452 2.024 40.822 1.00 25.45 305 LYS A N 1
ATOM 2267 C CA . LYS A 1 308 ? -45.012 1.710 40.867 1.00 25.34 305 LYS A CA 1
ATOM 2268 C C . LYS A 1 308 ? -44.443 1.810 39.447 1.00 25.20 305 LYS A C 1
ATOM 2269 O O . LYS A 1 308 ? -45.110 1.391 38.507 1.00 22.69 305 LYS A O 1
ATOM 2275 N N . VAL A 1 309 ? -43.253 2.389 39.328 1.00 23.35 306 VAL A N 1
ATOM 2276 C CA . VAL A 1 309 ? -42.503 2.491 38.063 1.00 22.11 306 VAL A CA 1
ATOM 2277 C C . VAL A 1 309 ? -41.191 1.740 38.258 1.00 22.36 306 VAL A C 1
ATOM 2278 O O . VAL A 1 309 ? -40.415 2.123 39.153 1.00 22.47 306 VAL A O 1
ATOM 2282 N N . SER A 1 310 ? -40.954 0.701 37.456 1.00 20.56 307 SER A N 1
ATOM 2283 C CA . SER A 1 310 ? -39.835 -0.242 37.678 1.00 21.95 307 SER A CA 1
ATOM 2284 C C . SER A 1 310 ? -39.086 -0.494 36.379 1.00 20.70 307 SER A C 1
ATOM 2285 O O . SER A 1 310 ? -39.723 -0.942 35.371 1.00 21.15 307 SER A O 1
ATOM 2288 N N . GLU A 1 311 ? -37.788 -0.194 36.399 1.00 18.61 308 GLU A N 1
ATOM 2289 C CA . GLU A 1 311 ? -36.859 -0.648 35.338 1.00 19.45 308 GLU A CA 1
ATOM 2290 C C . GLU A 1 311 ? -36.309 -1.970 35.853 1.00 19.81 308 GLU A C 1
ATOM 2291 O O . GLU A 1 311 ? -35.553 -1.967 36.830 1.00 22.91 308 GLU A O 1
ATOM 2297 N N . ARG A 1 312 ? -36.798 -3.071 35.299 1.00 19.22 309 ARG A N 1
ATOM 2298 C CA . ARG A 1 312 ? -36.531 -4.401 35.854 1.00 19.29 309 ARG A CA 1
ATOM 2299 C C . ARG A 1 312 ? -36.597 -5.446 34.747 1.00 18.35 309 ARG A C 1
ATOM 2300 O O . ARG A 1 312 ? -37.218 -5.208 33.682 1.00 17.78 309 ARG A O 1
ATOM 2308 N N . TYR A 1 313 ? -35.984 -6.587 35.017 1.00 19.20 310 TYR A N 1
ATOM 2309 C CA . TYR A 1 313 ? -35.989 -7.733 34.084 1.00 17.84 310 TYR A CA 1
ATOM 2310 C C . TYR A 1 313 ? -37.412 -8.298 34.019 1.00 19.08 310 TYR A C 1
ATOM 2311 O O . TYR A 1 313 ? -38.078 -8.432 35.067 1.00 19.34 310 TYR A O 1
ATOM 2320 N N . LEU A 1 314 ? -37.850 -8.598 32.803 1.00 18.02 311 LEU A N 1
ATOM 2321 C CA . LEU A 1 314 ? -39.154 -9.247 32.526 1.00 18.48 311 LEU A CA 1
ATOM 2322 C C . LEU A 1 314 ? -38.902 -10.455 31.639 1.00 18.78 311 LEU A C 1
ATOM 2323 O O . LEU A 1 314 ? -38.343 -10.279 30.557 1.00 19.53 311 LEU A O 1
ATOM 2328 N N . THR A 1 315 ? -39.293 -11.639 32.089 1.00 18.11 312 THR A N 1
ATOM 2329 C CA . THR A 1 315 ? -39.092 -12.859 31.280 1.00 17.55 312 THR A CA 1
ATOM 2330 C C . THR A 1 315 ? -40.405 -13.330 30.682 1.00 18.87 312 THR A C 1
ATOM 2331 O O . THR A 1 315 ? -41.490 -12.960 31.155 1.00 17.80 312 THR A O 1
ATOM 2335 N N . MET A 1 316 ? -40.308 -14.211 29.691 1.00 19.86 313 MET A N 1
ATOM 2336 C CA . MET A 1 316 ? -41.529 -14.825 29.128 1.00 20.80 313 MET A CA 1
ATOM 2337 C C . MET A 1 316 ? -42.277 -15.582 30.234 1.00 21.71 313 MET A C 1
ATOM 2338 O O . MET A 1 316 ? -43.501 -15.467 30.280 1.00 20.94 313 MET A O 1
ATOM 2343 N N . ASP A 1 317 ? -41.582 -16.267 31.141 1.00 21.70 314 ASP A N 1
ATOM 2344 C CA A ASP A 1 317 ? -42.243 -16.972 32.270 0.50 23.40 314 ASP A CA 1
ATOM 2345 C CA B ASP A 1 317 ? -42.234 -16.975 32.278 0.50 22.41 314 ASP A CA 1
ATOM 2346 C C . ASP A 1 317 ? -42.942 -15.958 33.182 1.00 22.08 314 ASP A C 1
ATOM 2347 O O . ASP A 1 317 ? -44.065 -16.256 33.643 1.00 21.68 314 ASP A O 1
ATOM 2356 N N . ASP A 1 318 ? -42.320 -14.803 33.444 1.00 21.80 315 ASP A N 1
ATOM 2357 C CA . ASP A 1 318 ? -42.997 -13.756 34.260 1.00 21.04 315 ASP A CA 1
ATOM 2358 C C . ASP A 1 318 ? -44.330 -13.398 33.597 1.00 20.82 315 ASP A C 1
ATOM 2359 O O . ASP A 1 318 ? -45.366 -13.270 34.292 1.00 21.36 315 ASP A O 1
ATOM 2364 N N . LEU A 1 319 ? -44.293 -13.223 32.277 1.00 19.80 316 LEU A N 1
ATOM 2365 C CA . LEU A 1 319 ? -45.462 -12.765 31.501 1.00 20.89 316 LEU A CA 1
ATOM 2366 C C . LEU A 1 319 ? -46.531 -13.868 31.499 1.00 21.67 316 LEU A C 1
ATOM 2367 O O . LEU A 1 319 ? -47.708 -13.554 31.774 1.00 20.90 316 LEU A O 1
ATOM 2372 N N . THR A 1 320 ? -46.185 -15.117 31.182 1.00 22.68 317 THR A N 1
ATOM 2373 C CA . THR A 1 320 ? -47.209 -16.191 31.061 1.00 24.23 317 THR A CA 1
ATOM 2374 C C . THR A 1 320 ? -47.785 -16.495 32.449 1.00 26.89 317 THR A C 1
ATOM 2375 O O . THR A 1 320 ? -49.009 -16.758 32.536 1.00 26.41 317 THR A O 1
ATOM 2379 N N . THR A 1 321 ? -46.978 -16.407 33.507 1.00 25.21 318 THR A N 1
ATOM 2380 C CA . THR A 1 321 ? -47.471 -16.568 34.905 1.00 26.91 318 THR A CA 1
ATOM 2381 C C . THR A 1 321 ? -48.492 -15.458 35.191 1.00 27.17 318 THR A C 1
ATOM 2382 O O . THR A 1 321 ? -49.573 -15.752 35.750 1.00 28.12 318 THR A O 1
ATOM 2386 N N . ALA A 1 322 ? -48.177 -14.219 34.821 1.00 24.79 319 ALA A N 1
ATOM 2387 C CA . ALA A 1 322 ? -49.082 -13.071 35.053 1.00 24.91 319 ALA A CA 1
ATOM 2388 C C . ALA A 1 322 ? -50.385 -13.254 34.253 1.00 26.61 319 ALA A C 1
ATOM 2389 O O . ALA A 1 322 ? -51.477 -12.978 34.793 1.00 26.10 319 ALA A O 1
ATOM 2391 N N . LEU A 1 323 ? -50.296 -13.688 32.999 1.00 26.86 320 LEU A N 1
ATOM 2392 C CA . LEU A 1 323 ? -51.494 -13.827 32.125 1.00 28.64 320 LEU A CA 1
ATOM 2393 C C . LEU A 1 323 ? -52.420 -14.887 32.733 1.00 32.47 320 LEU A C 1
ATOM 2394 O O . LEU A 1 323 ? -53.631 -14.659 32.744 1.00 31.85 320 LEU A O 1
ATOM 2399 N N . GLU A 1 324 ? -51.874 -15.983 33.268 1.00 34.37 321 GLU A N 1
ATOM 2400 C CA . GLU A 1 324 ? -52.721 -17.076 33.802 1.00 40.87 321 GLU A CA 1
ATOM 2401 C C . GLU A 1 324 ? -53.341 -16.621 35.130 1.00 40.51 321 GLU A C 1
ATOM 2402 O O . GLU A 1 324 ? -54.405 -17.153 35.477 1.00 42.04 321 GLU A O 1
ATOM 2408 N N . GLY A 1 325 ? -52.757 -15.632 35.811 1.00 35.24 322 GLY A N 1
ATOM 2409 C CA . GLY A 1 325 ? -53.348 -14.997 37.004 1.00 32.67 322 GLY A CA 1
ATOM 2410 C C . GLY A 1 325 ? -54.159 -13.741 36.694 1.00 33.43 322 GLY A C 1
ATOM 2411 O O . GLY A 1 325 ? -54.486 -13.025 37.664 1.00 35.26 322 GLY A O 1
ATOM 2412 N N . ASN A 1 326 ? -54.453 -13.459 35.418 1.00 32.50 323 ASN A N 1
ATOM 2413 C CA . ASN A 1 326 ? -55.190 -12.253 34.938 1.00 34.56 323 ASN A CA 1
ATOM 2414 C C . ASN A 1 326 ? -54.569 -10.974 35.518 1.00 31.63 323 ASN A C 1
ATOM 2415 O O . ASN A 1 326 ? -55.321 -10.046 35.857 1.00 31.92 323 ASN A O 1
ATOM 2420 N N . ARG A 1 327 ? -53.240 -10.901 35.593 1.00 28.01 324 ARG A N 1
ATOM 2421 C CA . ARG A 1 327 ? -52.529 -9.738 36.201 1.00 26.67 324 ARG A CA 1
ATOM 2422 C C . ARG A 1 327 ? -52.057 -8.753 35.123 1.00 25.95 324 ARG A C 1
ATOM 2423 O O . ARG A 1 327 ? -51.621 -7.660 35.488 1.00 24.51 324 ARG A O 1
ATOM 2431 N N . VAL A 1 328 ? -52.057 -9.122 33.838 1.00 24.11 325 VAL A N 1
ATOM 2432 C CA . VAL A 1 328 ? -51.543 -8.195 32.781 1.00 22.81 325 VAL A CA 1
ATOM 2433 C C . VAL A 1 328 ? -52.662 -7.234 32.350 1.00 23.54 325 VAL A C 1
ATOM 2434 O O . VAL A 1 328 ? -53.788 -7.693 32.113 1.00 26.01 325 VAL A O 1
ATOM 2438 N N . ARG A 1 329 ? -52.356 -5.947 32.206 1.00 22.83 326 ARG A N 1
ATOM 2439 C CA . ARG A 1 329 ? -53.328 -4.929 31.726 1.00 23.37 326 ARG A CA 1
ATOM 2440 C C . ARG A 1 329 ? -52.962 -4.529 30.298 1.00 22.61 326 ARG A C 1
ATOM 2441 O O . ARG A 1 329 ? -53.802 -4.658 29.437 1.00 24.20 326 ARG A O 1
ATOM 2449 N N . GLU A 1 330 ? -51.736 -4.077 30.042 1.00 21.04 327 GLU A N 1
ATOM 2450 C CA . GLU A 1 330 ? -51.358 -3.528 28.719 1.00 20.44 327 GLU A CA 1
ATOM 2451 C C . GLU A 1 330 ? -49.906 -3.857 28.408 1.00 20.23 327 GLU A C 1
ATOM 2452 O O . GLU A 1 330 ? -49.075 -3.895 29.339 1.00 20.39 327 GLU A O 1
ATOM 2458 N N . MET A 1 331 ? -49.621 -4.113 27.133 1.00 19.04 328 MET A N 1
ATOM 2459 C CA . MET A 1 331 ? -48.231 -4.127 26.636 1.00 20.13 328 MET A CA 1
ATOM 2460 C C . MET A 1 331 ? -48.155 -3.200 25.432 1.00 19.69 328 MET A C 1
ATOM 2461 O O . MET A 1 331 ? -49.082 -3.240 24.583 1.00 19.56 328 MET A O 1
ATOM 2466 N N . PHE A 1 332 ? -47.119 -2.370 25.341 1.00 19.14 329 PHE A N 1
ATOM 2467 C CA . PHE A 1 332 ? -46.976 -1.474 24.173 1.00 19.06 329 PHE A CA 1
ATOM 2468 C C . PHE A 1 332 ? -45.516 -1.156 23.923 1.00 19.70 329 PHE A C 1
ATOM 2469 O O . PHE A 1 332 ? -44.710 -1.135 24.876 1.00 19.80 329 PHE A O 1
ATOM 2477 N N . GLY A 1 333 ? -45.224 -0.875 22.659 1.00 18.39 330 GLY A N 1
ATOM 2478 C CA . GLY A 1 333 ? -43.922 -0.330 22.242 1.00 18.08 330 GLY A CA 1
ATOM 2479 C C . GLY A 1 333 ? -43.922 1.180 22.364 1.00 17.73 330 GLY A C 1
ATOM 2480 O O . GLY A 1 333 ? -45.007 1.797 22.219 1.00 18.62 330 GLY A O 1
ATOM 2481 N N . SER A 1 334 ? -42.746 1.772 22.567 1.00 17.48 331 SER A N 1
ATOM 2482 C CA . SER A 1 334 ? -42.569 3.247 22.529 1.00 18.50 331 SER A CA 1
ATOM 2483 C C . SER A 1 334 ? -41.478 3.594 21.519 1.00 17.44 331 SER A C 1
ATOM 2484 O O . SER A 1 334 ? -40.504 2.849 21.402 1.00 17.70 331 SER A O 1
ATOM 2487 N N . GLY A 1 335 ? -41.667 4.674 20.758 1.00 18.84 332 GLY A N 1
ATOM 2488 C CA . GLY A 1 335 ? -40.664 5.139 19.794 1.00 19.47 332 GLY A CA 1
ATOM 2489 C C . GLY A 1 335 ? -41.148 6.364 19.062 1.00 22.21 332 GLY A C 1
ATOM 2490 O O . GLY A 1 335 ? -42.341 6.645 19.113 1.00 27.96 332 GLY A O 1
ATOM 2491 N N . THR A 1 336 ? -40.271 7.071 18.372 1.00 20.37 333 THR A N 1
ATOM 2492 C CA . THR A 1 336 ? -40.597 8.371 17.745 1.00 20.79 333 THR A CA 1
ATOM 2493 C C . THR A 1 336 ? -41.643 8.204 16.633 1.00 20.71 333 THR A C 1
ATOM 2494 O O . THR A 1 336 ? -42.615 8.979 16.621 1.00 22.37 333 THR A O 1
ATOM 2498 N N . ALA A 1 337 ? -41.464 7.245 15.710 1.00 20.32 334 ALA A N 1
ATOM 2499 C CA . ALA A 1 337 ? -42.349 7.142 14.528 1.00 22.28 334 ALA A CA 1
ATOM 2500 C C . ALA A 1 337 ? -43.773 6.767 14.966 1.00 24.78 334 ALA A C 1
ATOM 2501 O O . ALA A 1 337 ? -44.724 7.295 14.376 1.00 26.19 334 ALA A O 1
ATOM 2503 N N . CYS A 1 338 ? -43.949 5.899 15.970 1.00 24.32 335 CYS A N 1
ATOM 2504 C CA . CYS A 1 338 ? -45.303 5.400 16.350 1.00 25.16 335 CYS A CA 1
ATOM 2505 C C . CYS A 1 338 ? -45.863 6.038 17.636 1.00 29.68 335 CYS A C 1
ATOM 2506 O O . CYS A 1 338 ? -47.107 6.088 17.780 1.00 32.19 335 CYS A O 1
ATOM 2509 N N . VAL A 1 339 ? -44.987 6.537 18.501 1.00 26.48 336 VAL A N 1
ATOM 2510 C CA . VAL A 1 339 ? -45.197 7.090 19.875 1.00 24.71 336 VAL A CA 1
ATOM 2511 C C . VAL A 1 339 ? -45.528 5.940 20.831 1.00 22.78 336 VAL A C 1
ATOM 2512 O O . VAL A 1 339 ? -44.642 5.570 21.620 1.00 21.80 336 VAL A O 1
ATOM 2516 N N . VAL A 1 340 ? -46.738 5.385 20.732 1.00 22.17 337 VAL A N 1
ATOM 2517 C CA . VAL A 1 340 ? -47.204 4.254 21.573 1.00 23.27 337 VAL A CA 1
ATOM 2518 C C . VAL A 1 340 ? -47.890 3.253 20.639 1.00 23.19 337 VAL A C 1
ATOM 2519 O O . VAL A 1 340 ? -48.887 3.647 19.980 1.00 22.56 337 VAL A O 1
ATOM 2523 N N . CYS A 1 341 ? -47.388 2.019 20.581 1.00 22.08 338 CYS A N 1
ATOM 2524 C CA . CYS A 1 341 ? -47.860 0.962 19.646 1.00 21.60 338 CYS A CA 1
ATOM 2525 C C . CYS A 1 341 ? -48.293 -0.265 20.443 1.00 20.07 338 CYS A C 1
ATOM 2526 O O . CYS A 1 341 ? -47.456 -1.037 20.883 1.00 20.75 338 CYS A O 1
ATOM 2529 N N . PRO A 1 342 ? -49.595 -0.465 20.715 1.00 21.02 339 PRO A N 1
ATOM 2530 C CA . PRO A 1 342 ? -50.031 -1.595 21.524 1.00 20.90 339 PRO A CA 1
ATOM 2531 C C . PRO A 1 342 ? -49.757 -2.970 20.920 1.00 19.83 339 PRO A C 1
ATOM 2532 O O . PRO A 1 342 ? -49.717 -3.113 19.686 1.00 20.25 339 PRO A O 1
ATOM 2536 N N . VAL A 1 343 ? -49.600 -3.944 21.820 1.00 19.64 340 VAL A N 1
ATOM 2537 C CA . VAL A 1 343 ? -49.391 -5.377 21.491 1.00 19.08 340 VAL A CA 1
ATOM 2538 C C . VAL A 1 343 ? -50.630 -6.172 21.901 1.00 19.85 340 VAL A C 1
ATOM 2539 O O . VAL A 1 343 ? -51.045 -6.058 23.073 1.00 20.81 340 VAL A O 1
ATOM 2543 N N . SER A 1 344 ? -51.157 -7.002 20.995 1.00 20.31 341 SER A N 1
ATOM 2544 C CA . SER A 1 344 ? -52.352 -7.839 21.274 1.00 22.13 341 SER A CA 1
ATOM 2545 C C . SER A 1 344 ? -51.979 -9.315 21.449 1.00 20.02 341 SER A C 1
ATOM 2546 O O . SER A 1 344 ? -52.781 -10.039 22.036 1.00 20.95 341 SER A O 1
ATOM 2549 N N . ASP A 1 345 ? -50.857 -9.778 20.895 1.00 20.60 342 ASP A N 1
ATOM 2550 C CA . ASP A 1 345 ? -50.564 -11.231 20.894 1.00 20.76 342 ASP A CA 1
ATOM 2551 C C . ASP A 1 345 ? -49.066 -11.488 20.756 1.00 19.70 342 ASP A C 1
ATOM 2552 O O . ASP A 1 345 ? -48.375 -10.710 20.143 1.00 18.94 342 ASP A O 1
ATOM 2557 N N . ILE A 1 346 ? -48.636 -12.645 21.245 1.00 19.39 343 ILE A N 1
ATOM 2558 C CA . ILE A 1 346 ? -47.243 -13.123 21.103 1.00 19.08 343 ILE A CA 1
ATOM 2559 C C . ILE A 1 346 ? -47.319 -14.582 20.689 1.00 18.58 343 ILE A C 1
ATOM 2560 O O . ILE A 1 346 ? -48.027 -15.342 21.353 1.00 19.62 343 ILE A O 1
ATOM 2565 N N . LEU A 1 347 ? -46.560 -14.945 19.661 1.00 18.87 344 LEU A N 1
ATOM 2566 C CA . LEU A 1 347 ? -46.398 -16.347 19.212 1.00 20.52 344 LEU A CA 1
ATOM 2567 C C . LEU A 1 347 ? -45.082 -16.863 19.780 1.00 20.56 344 LEU A C 1
ATOM 2568 O O . LEU A 1 347 ? -44.026 -16.322 19.430 1.00 22.30 344 LEU A O 1
ATOM 2573 N N . TYR A 1 348 ? -45.168 -17.875 20.636 1.00 21.69 345 TYR A N 1
ATOM 2574 C CA . TYR A 1 348 ? -44.028 -18.362 21.445 1.00 20.78 345 TYR A CA 1
ATOM 2575 C C . TYR A 1 348 ? -44.200 -19.861 21.673 1.00 21.92 345 TYR A C 1
ATOM 2576 O O . TYR A 1 348 ? -45.262 -20.299 22.176 1.00 23.04 345 TYR A O 1
ATOM 2585 N N . LYS A 1 349 ? -43.169 -20.613 21.310 1.00 22.65 346 LYS A N 1
ATOM 2586 C CA . LYS A 1 349 ? -43.150 -22.090 21.462 1.00 25.51 346 LYS A CA 1
ATOM 2587 C C . LYS A 1 349 ? -44.416 -22.680 20.824 1.00 25.86 346 LYS A C 1
ATOM 2588 O O . LYS A 1 349 ? -44.980 -23.615 21.403 1.00 26.37 346 LYS A O 1
ATOM 2594 N N . GLY A 1 350 ? -44.831 -22.154 19.674 1.00 25.78 347 GLY A N 1
ATOM 2595 C CA . GLY A 1 350 ? -45.924 -22.714 18.858 1.00 27.98 347 GLY A CA 1
ATOM 2596 C C . GLY A 1 350 ? -47.317 -22.349 19.363 1.00 28.21 347 GLY A C 1
ATOM 2597 O O . GLY A 1 350 ? -48.304 -22.869 18.812 1.00 28.67 347 GLY A O 1
ATOM 2598 N N . GLU A 1 351 ? -47.434 -21.507 20.378 1.00 27.32 348 GLU A N 1
ATOM 2599 C CA . GLU A 1 351 ? -48.759 -21.132 20.943 1.00 29.34 348 GLU A CA 1
ATOM 2600 C C . GLU A 1 351 ? -48.950 -19.630 20.754 1.00 27.25 348 GLU A C 1
ATOM 2601 O O . GLU A 1 351 ? -47.941 -18.884 20.872 1.00 26.61 348 GLU A O 1
ATOM 2607 N N . THR A 1 352 ? -50.161 -19.220 20.378 1.00 26.04 349 THR A N 1
ATOM 2608 C CA . THR A 1 352 ? -50.541 -17.786 20.290 1.00 23.41 349 THR A CA 1
ATOM 2609 C C . THR A 1 352 ? -51.058 -17.386 21.664 1.00 22.32 349 THR A C 1
ATOM 2610 O O . THR A 1 352 ? -52.053 -17.942 22.100 1.00 22.45 349 THR A O 1
ATOM 2614 N N . ILE A 1 353 ? -50.375 -16.458 22.306 1.00 21.77 350 ILE A N 1
ATOM 2615 C CA . ILE A 1 353 ? -50.664 -15.976 23.681 1.00 22.82 350 ILE A CA 1
ATOM 2616 C C . ILE A 1 353 ? -51.325 -14.611 23.535 1.00 21.92 350 ILE A C 1
ATOM 2617 O O . ILE A 1 353 ? -50.678 -13.696 23.023 1.00 20.88 350 ILE A O 1
ATOM 2622 N N . HIS A 1 354 ? -52.575 -14.494 23.982 1.00 22.93 351 HIS A N 1
ATOM 2623 C CA . HIS A 1 354 ? -53.316 -13.216 23.894 1.00 22.98 351 HIS A CA 1
ATOM 2624 C C . HIS A 1 354 ? -52.850 -12.309 25.035 1.00 21.95 351 HIS A C 1
ATOM 2625 O O . HIS A 1 354 ? -52.763 -12.764 26.194 1.00 22.51 351 HIS A O 1
ATOM 2632 N N . ILE A 1 355 ? -52.560 -11.069 24.678 1.00 21.53 352 ILE A N 1
ATOM 2633 C CA . ILE A 1 355 ? -52.275 -9.984 25.656 1.00 20.99 352 ILE A CA 1
ATOM 2634 C C . ILE A 1 355 ? -53.505 -9.083 25.658 1.00 20.93 352 ILE A C 1
ATOM 2635 O O . ILE A 1 355 ? -53.860 -8.546 24.612 1.00 22.64 352 ILE A O 1
ATOM 2640 N N . PRO A 1 356 ? -54.167 -8.863 26.818 1.00 21.84 353 PRO A N 1
ATOM 2641 C CA . PRO A 1 356 ? -55.449 -8.156 26.859 1.00 22.96 353 PRO A CA 1
ATOM 2642 C C . PRO A 1 356 ? -55.380 -6.620 26.793 1.00 22.65 353 PRO A C 1
ATOM 2643 O O . PRO A 1 356 ? -56.286 -5.972 27.251 1.00 23.42 353 PRO A O 1
ATOM 2647 N N . THR A 1 357 ? -54.346 -6.072 26.164 1.00 22.47 354 THR A N 1
ATOM 2648 C CA . THR A 1 357 ? -54.138 -4.608 26.032 1.00 22.44 354 THR A CA 1
ATOM 2649 C C . THR A 1 357 ? -55.438 -3.918 25.597 1.00 24.06 354 THR A C 1
ATOM 2650 O O . THR A 1 357 ? -55.859 -2.956 26.252 1.00 24.12 354 THR A O 1
ATOM 2654 N N . MET A 1 358 ? -56.036 -4.369 24.494 1.00 24.79 355 MET A N 1
ATOM 2655 C CA . MET A 1 358 ? -57.138 -3.615 23.853 1.00 26.99 355 MET A CA 1
ATOM 2656 C C . MET A 1 358 ? -58.426 -3.786 24.659 1.00 29.23 355 MET A C 1
ATOM 2657 O O . MET A 1 358 ? -59.269 -2.885 24.569 1.00 32.41 355 MET A O 1
ATOM 2662 N N . GLU A 1 359 ? -58.531 -4.843 25.464 1.00 27.27 356 GLU A N 1
ATOM 2663 C CA . GLU A 1 359 ? -59.694 -5.100 26.351 1.00 29.70 356 GLU A CA 1
ATOM 2664 C C . GLU A 1 359 ? -59.566 -4.269 27.631 1.00 29.43 356 GLU A C 1
ATOM 2665 O O . GLU A 1 359 ? -60.552 -4.212 28.385 1.00 34.02 356 GLU A O 1
ATOM 2671 N N . ASN A 1 360 ? -58.425 -3.624 27.856 1.00 28.19 357 ASN A N 1
ATOM 2672 C CA . ASN A 1 360 ? -58.179 -2.762 29.042 1.00 28.51 357 ASN A CA 1
ATOM 2673 C C . ASN A 1 360 ? -58.105 -1.290 28.630 1.00 30.00 357 ASN A C 1
ATOM 2674 O O . ASN A 1 360 ? -57.479 -0.521 29.362 1.00 31.37 357 ASN A O 1
ATOM 2679 N N . GLY A 1 361 ? -58.679 -0.936 27.474 1.00 32.29 358 GLY A N 1
ATOM 2680 C CA . GLY A 1 361 ? -58.835 0.458 27.018 1.00 31.80 358 GLY A CA 1
ATOM 2681 C C . GLY A 1 361 ? -58.286 0.652 25.613 1.00 30.67 358 GLY A C 1
ATOM 2682 O O . GLY A 1 361 ? -59.065 0.717 24.665 1.00 34.24 358 GLY A O 1
ATOM 2683 N N . PRO A 1 362 ? -56.947 0.725 25.412 1.00 29.19 359 PRO A N 1
ATOM 2684 C CA . PRO A 1 362 ? -55.960 0.656 26.496 1.00 27.35 359 PRO A CA 1
ATOM 2685 C C . PRO A 1 362 ? -55.786 2.008 27.204 1.00 27.18 359 PRO A C 1
ATOM 2686 O O . PRO A 1 362 ? -55.304 2.930 26.578 1.00 26.00 359 PRO A O 1
ATOM 2690 N N . LYS A 1 363 ? -56.181 2.069 28.485 1.00 28.07 360 LYS A N 1
ATOM 2691 C CA . LYS A 1 363 ? -56.322 3.327 29.268 1.00 28.65 360 LYS A CA 1
ATOM 2692 C C . LYS A 1 363 ? -54.957 4.015 29.400 1.00 27.46 360 LYS A C 1
ATOM 2693 O O . LYS A 1 363 ? -54.879 5.238 29.127 1.00 25.92 360 LYS A O 1
ATOM 2695 N N . LEU A 1 364 ? -53.918 3.295 29.826 1.00 27.09 361 LEU A N 1
ATOM 2696 C CA . LEU A 1 364 ? -52.605 3.943 30.098 1.00 25.77 361 LEU A CA 1
ATOM 2697 C C . LEU A 1 364 ? -51.980 4.345 28.762 1.00 23.90 361 LEU A C 1
ATOM 2698 O O . LEU A 1 364 ? -51.544 5.496 28.622 1.00 25.47 361 LEU A O 1
ATOM 2703 N N . ALA A 1 365 ? -51.937 3.436 27.786 1.00 22.33 362 ALA A N 1
ATOM 2704 C CA . ALA A 1 365 ? -51.411 3.760 26.444 1.00 22.57 362 ALA A CA 1
ATOM 2705 C C . ALA A 1 365 ? -52.103 5.011 25.889 1.00 23.20 362 ALA A C 1
ATOM 2706 O O . ALA A 1 365 ? -51.419 5.924 25.376 1.00 24.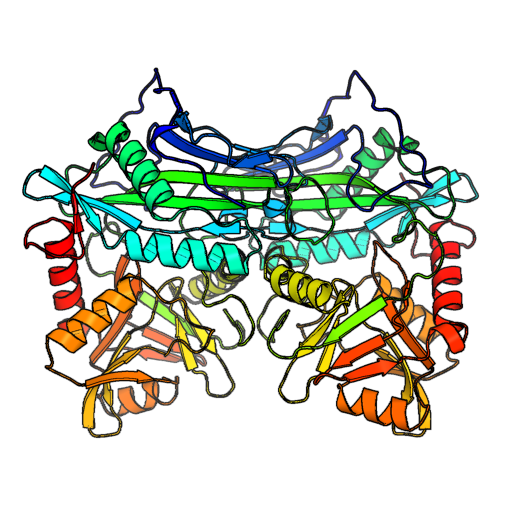61 362 ALA A O 1
ATOM 2708 N N . SER A 1 366 ? -53.421 5.102 26.023 1.00 23.82 363 SER A N 1
ATOM 2709 C CA . SER A 1 366 ? -54.188 6.252 25.481 1.00 25.75 363 SER A CA 1
ATOM 2710 C C . SER A 1 366 ? -53.811 7.524 26.241 1.00 24.80 363 SER A C 1
ATOM 2711 O O . SER A 1 366 ? -53.680 8.593 25.609 1.00 26.00 363 SER A O 1
ATOM 2714 N N . ARG A 1 367 ? -53.704 7.433 27.560 1.00 25.38 364 ARG A N 1
ATOM 2715 C CA . ARG A 1 367 ? -53.357 8.595 28.414 1.00 26.13 364 ARG A CA 1
ATOM 2716 C C . ARG A 1 367 ? -51.968 9.121 28.025 1.00 24.91 364 ARG A C 1
ATOM 2717 O O . ARG A 1 367 ? -51.791 10.357 27.905 1.00 26.77 364 ARG A O 1
ATOM 2725 N N . ILE A 1 368 ? -51.012 8.226 27.815 1.00 24.59 365 ILE A N 1
ATOM 2726 C CA . ILE A 1 368 ? -49.625 8.601 27.413 1.00 23.67 365 ILE A CA 1
ATOM 2727 C C . ILE A 1 368 ? -49.669 9.300 26.055 1.00 25.53 365 ILE A C 1
ATOM 2728 O O . ILE A 1 368 ? -49.075 10.381 25.924 1.00 26.57 365 ILE A O 1
ATOM 2733 N N . LEU A 1 369 ? -50.327 8.690 25.068 1.00 24.65 366 LEU A N 1
ATOM 2734 C CA . LEU A 1 369 ? -50.398 9.259 23.702 1.00 26.24 366 LEU A CA 1
ATOM 2735 C C . LEU A 1 369 ? -51.023 10.655 23.782 1.00 27.23 366 LEU A C 1
ATOM 2736 O O . LEU A 1 369 ? -50.477 11.589 23.192 1.00 26.42 366 LEU A O 1
ATOM 2741 N N . SER A 1 370 ? -52.125 10.802 24.507 1.00 27.11 367 SER A N 1
ATOM 2742 C CA . SER A 1 370 ? -52.838 12.096 24.595 1.00 29.87 367 SER A CA 1
ATOM 2743 C C . SER A 1 370 ? -51.910 13.152 25.218 1.00 29.04 367 SER A C 1
ATOM 2744 O O . SER A 1 370 ? -51.815 14.281 24.682 1.00 28.65 367 SER A O 1
ATOM 2747 N N . LYS A 1 371 ? -51.183 12.788 26.271 1.00 26.91 368 LYS A N 1
ATOM 2748 C CA . LYS A 1 371 ? -50.281 13.734 26.979 1.00 27.31 368 LYS A CA 1
ATOM 2749 C C . LYS A 1 371 ? -49.142 14.163 2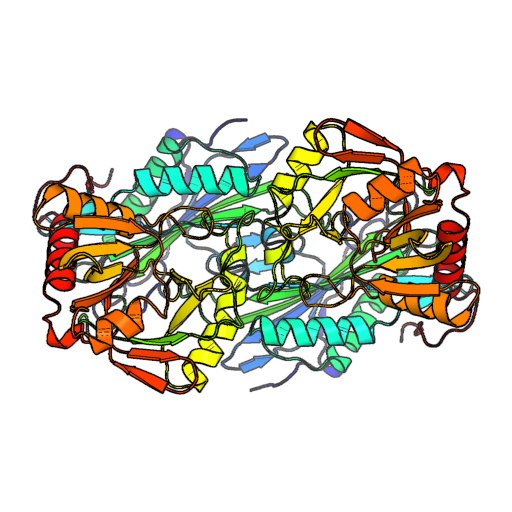6.046 1.00 26.07 368 LYS A C 1
ATOM 2750 O O . LYS A 1 371 ? -48.867 15.374 25.946 1.00 27.45 368 LYS A O 1
ATOM 2756 N N . LEU A 1 372 ? -48.461 13.202 25.426 1.00 25.30 369 LEU A N 1
ATOM 2757 C CA . LEU A 1 372 ? -47.315 13.510 24.537 1.00 24.24 369 LEU A CA 1
ATOM 2758 C C . LEU A 1 372 ? -47.806 14.352 23.354 1.00 24.59 369 LEU A C 1
ATOM 2759 O O . LEU A 1 372 ? -47.106 15.284 22.993 1.00 26.04 369 LEU A O 1
ATOM 2764 N N . THR A 1 373 ? -48.948 14.019 22.763 1.00 26.10 370 THR A N 1
ATOM 2765 C CA . THR A 1 373 ? -49.479 14.712 21.565 1.00 29.51 370 THR A CA 1
ATOM 2766 C C . THR A 1 373 ? -49.836 16.149 21.981 1.00 28.60 370 THR A C 1
ATOM 2767 O O . THR A 1 373 ? -49.530 17.084 21.225 1.00 27.64 370 THR A O 1
ATOM 2771 N N . ASP A 1 374 ? -50.431 16.323 23.157 1.00 29.99 371 ASP A N 1
ATOM 2772 C CA . ASP A 1 374 ? -50.817 17.675 23.641 1.00 30.29 371 ASP A CA 1
ATOM 2773 C C . ASP A 1 374 ? -49.557 18.536 23.789 1.00 30.20 371 ASP A C 1
ATOM 2774 O O . ASP A 1 374 ? -49.593 19.719 23.425 1.00 31.29 371 ASP A O 1
ATOM 2779 N N . ILE A 1 375 ? -48.458 17.965 24.282 1.00 28.39 372 ILE A N 1
ATOM 2780 C CA . ILE A 1 375 ? -47.166 18.694 24.426 1.00 28.39 372 ILE A CA 1
ATOM 2781 C C . ILE A 1 375 ? -46.612 18.996 23.029 1.00 27.76 372 ILE A C 1
ATOM 2782 O O . ILE A 1 375 ? -46.270 20.164 22.757 1.00 27.19 372 ILE A O 1
ATOM 2787 N N . GLN A 1 376 ? -46.549 17.988 22.160 1.00 26.54 373 GLN A N 1
ATOM 2788 C CA . GLN A 1 376 ? -45.943 18.131 20.814 1.00 26.55 373 GLN A CA 1
ATOM 2789 C C . GLN A 1 376 ? -46.618 19.253 20.016 1.00 27.05 373 GLN A C 1
ATOM 2790 O O . GLN A 1 376 ? -45.895 20.012 19.362 1.00 28.43 373 GLN A O 1
ATOM 2796 N N . TYR A 1 377 ? -47.949 19.361 20.060 1.00 27.35 374 TYR A N 1
ATOM 2797 C CA . TYR A 1 377 ? -48.736 20.304 19.229 1.00 28.46 374 TYR A CA 1
ATOM 2798 C C . TYR A 1 377 ? -49.034 21.592 20.021 1.00 30.17 374 TYR A C 1
ATOM 2799 O O . TYR A 1 377 ? -49.865 22.368 19.571 1.00 30.53 374 TYR A O 1
ATOM 2808 N N . GLY A 1 378 ? -48.348 21.803 21.144 1.00 30.54 375 GLY A N 1
ATOM 2809 C CA . GLY A 1 378 ? -48.398 23.064 21.912 1.00 33.84 375 GLY A CA 1
ATOM 2810 C C . GLY A 1 378 ? -49.758 23.332 22.538 1.00 33.46 375 GLY A C 1
ATOM 2811 O O . GLY A 1 378 ? -50.051 24.525 22.809 1.00 34.53 375 GLY A O 1
ATOM 2812 N N . ARG A 1 379 ? -50.569 22.295 22.784 1.00 33.19 376 ARG A N 1
ATOM 2813 C CA . ARG A 1 379 ? -51.847 22.431 23.534 1.00 35.73 376 ARG A CA 1
ATOM 2814 C C . ARG A 1 379 ? -51.548 22.709 25.013 1.00 36.94 376 ARG A C 1
ATOM 2815 O O . ARG A 1 379 ? -52.429 23.284 25.710 1.00 37.90 376 ARG A O 1
ATOM 2823 N N . GLU A 1 380 ? -50.352 22.366 25.486 1.00 37.37 377 GLU A N 1
ATOM 2824 C CA . GLU A 1 380 ? -49.894 22.775 26.836 1.00 41.36 377 GLU A CA 1
ATOM 2825 C C . GLU A 1 380 ? -48.414 23.139 26.742 1.00 41.59 377 GLU A C 1
ATOM 2826 O O . GLU A 1 380 ? -47.702 22.574 25.874 1.00 38.29 377 GLU A O 1
ATOM 2832 N N . GLU A 1 381 ? -47.988 24.100 27.563 1.00 41.41 378 GLU A N 1
ATOM 2833 C CA . GLU A 1 381 ? -46.567 24.527 27.629 1.00 44.07 378 GLU A CA 1
ATOM 2834 C C . GLU A 1 381 ? -45.748 23.386 28.249 1.00 38.33 378 GLU A C 1
ATOM 2835 O O . GLU A 1 381 ? -46.287 22.638 29.073 1.00 40.25 378 GLU A O 1
ATOM 2841 N N . ARG A 1 382 ? -44.490 23.252 27.850 1.00 39.97 379 ARG A N 1
ATOM 2842 C CA . ARG A 1 382 ? -43.577 22.203 28.363 1.00 36.37 379 ARG A CA 1
ATOM 2843 C C . ARG A 1 382 ? -42.118 22.607 28.129 1.00 36.55 379 ARG A C 1
ATOM 2844 O O . ARG A 1 382 ? -41.837 23.184 27.058 1.00 36.89 379 ARG A O 1
ATOM 2852 N N . ASP A 1 383 ? -41.219 22.221 29.039 1.00 36.73 380 ASP A N 1
ATOM 2853 C CA . ASP A 1 383 ? -39.743 22.290 28.857 1.00 40.76 380 ASP A CA 1
ATOM 2854 C C . ASP A 1 383 ? -39.296 21.328 27.754 1.00 38.74 380 ASP A C 1
ATOM 2855 O O . ASP A 1 383 ? -38.149 21.444 27.303 1.00 39.26 380 ASP A O 1
ATOM 2860 N N . TRP A 1 384 ? -40.162 20.391 27.355 1.00 35.87 381 TRP A N 1
ATOM 2861 C CA . TRP A 1 384 ? -39.843 19.333 26.367 1.00 32.98 381 TRP A CA 1
ATOM 2862 C C . TRP A 1 384 ? -39.922 19.883 24.943 1.00 31.72 381 TRP A C 1
ATOM 2863 O O . TRP A 1 384 ? -39.514 19.182 24.047 1.00 31.03 381 TRP A O 1
ATOM 2874 N N . THR A 1 385 ? -40.463 21.075 24.725 1.00 30.39 382 THR A N 1
ATOM 2875 C CA . THR A 1 385 ? -40.567 21.634 23.356 1.00 30.33 382 THR A CA 1
ATOM 2876 C C . THR A 1 385 ? -39.757 22.927 23.245 1.00 31.70 382 THR A C 1
ATOM 2877 O O . THR A 1 385 ? -39.653 23.671 24.226 1.00 33.63 382 THR A O 1
ATOM 2881 N N . ILE A 1 386 ? -39.225 23.169 22.058 1.00 34.55 383 ILE A N 1
ATOM 2882 C CA . ILE A 1 386 ? -38.496 24.413 21.680 1.00 36.26 383 ILE A CA 1
ATOM 2883 C C . ILE A 1 386 ? -39.152 24.951 20.411 1.00 35.84 383 ILE A C 1
ATOM 2884 O O . ILE A 1 386 ? -39.297 24.178 19.441 1.00 35.79 383 ILE A O 1
ATOM 2889 N N . VAL A 1 387 ? -39.483 26.240 20.386 1.00 34.02 384 VAL A N 1
ATOM 2890 C CA . VAL A 1 387 ? -40.068 26.893 19.186 1.00 37.23 384 VAL A CA 1
ATOM 2891 C C . VAL A 1 387 ? -38.957 27.025 18.144 1.00 39.12 384 VAL A C 1
ATOM 2892 O O . VAL A 1 387 ? -37.781 27.158 18.537 1.00 42.82 384 VAL A O 1
ATOM 2896 N N . LEU A 1 388 ? -39.324 26.887 16.870 1.00 37.93 385 LEU A N 1
ATOM 2897 C CA . LEU A 1 388 ? -38.423 27.002 15.691 1.00 39.37 385 LEU A CA 1
ATOM 2898 C C . LEU A 1 388 ? -37.623 28.312 15.785 1.00 40.65 385 LEU A C 1
ATOM 2899 O O . LEU A 1 388 ? -38.252 29.378 16.080 1.00 37.61 385 LEU A O 1
ATOM 2904 N N . SER A 1 389 ? -36.313 28.267 15.507 1.00 44.39 386 SER A N 1
ATOM 2905 C CA . SER A 1 389 ? -35.411 29.453 15.461 1.00 47.57 386 SER A CA 1
ATOM 2906 C C . SER A 1 389 ? -35.931 30.442 14.407 1.00 51.53 386 SER A C 1
ATOM 2907 O O . SER A 1 389 ? -36.706 30.075 13.517 1.00 52.62 386 SER A O 1
ATOM 2911 N N . VAL B 1 24 ? -39.879 -10.199 -13.576 1.00 52.26 21 VAL B N 1
ATOM 2912 C CA . VAL B 1 24 ? -38.600 -9.490 -13.246 1.00 44.80 21 VAL B CA 1
ATOM 2913 C C . VAL B 1 24 ? -37.423 -10.319 -13.775 1.00 40.66 21 VAL B C 1
ATOM 2914 O O . VAL B 1 24 ? -37.599 -11.531 -14.042 1.00 41.27 21 VAL B O 1
ATOM 2918 N N . VAL B 1 25 ? -36.259 -9.686 -13.923 1.00 39.63 22 VAL B N 1
ATOM 2919 C CA . VAL B 1 25 ? -34.976 -10.380 -14.243 1.00 34.55 22 VAL B CA 1
ATOM 2920 C C . VAL B 1 25 ? -34.420 -10.935 -12.921 1.00 33.29 22 VAL B C 1
ATOM 2921 O O . VAL B 1 25 ? -34.016 -10.129 -12.049 1.00 25.20 22 VAL B O 1
ATOM 2925 N N . GLY B 1 26 ? -34.433 -12.266 -12.767 1.00 29.86 23 GLY B N 1
ATOM 2926 C CA . GLY B 1 26 ? -34.069 -12.967 -11.520 1.00 28.58 23 GLY B CA 1
ATOM 2927 C C . GLY B 1 26 ? -32.580 -12.913 -11.218 1.00 26.16 23 GLY B C 1
ATOM 2928 O O . GLY B 1 26 ? -32.226 -12.848 -10.037 1.00 30.95 23 GLY B O 1
ATOM 2929 N N A THR B 1 27 ? -31.707 -12.940 -12.235 0.50 24.00 24 THR B N 1
ATOM 2930 N N B THR B 1 27 ? -31.746 -12.914 -12.264 0.50 27.21 24 THR B N 1
ATOM 2931 C CA A THR B 1 27 ? -30.248 -12.673 -12.056 0.50 21.25 24 THR B CA 1
ATOM 2932 C CA B THR B 1 27 ? -30.284 -12.689 -12.133 0.50 26.81 24 THR B CA 1
ATOM 2933 C C A THR B 1 27 ? -29.679 -12.011 -13.302 0.50 22.26 24 THR B C 1
ATOM 2934 C C B THR B 1 27 ? -29.764 -11.880 -13.314 0.50 24.50 24 THR B C 1
ATOM 2935 O O A THR B 1 27 ? -30.154 -12.297 -14.431 0.50 24.86 24 THR B O 1
ATOM 2936 O O B THR B 1 27 ? -30.374 -11.889 -14.402 0.50 24.94 24 THR B O 1
ATOM 2943 N N . PHE B 1 28 ? -28.659 -11.186 -13.091 1.00 21.32 25 PHE B N 1
ATOM 2944 C CA . PHE B 1 28 ? -27.853 -10.628 -14.190 1.00 19.83 25 PHE B CA 1
ATOM 2945 C C . PHE B 1 28 ? -27.023 -11.769 -14.792 1.00 19.03 25 PHE B C 1
ATOM 2946 O O . PHE B 1 28 ? -26.725 -12.805 -14.136 1.00 19.31 25 PHE B O 1
ATOM 2954 N N . LYS B 1 29 ? -26.617 -11.575 -16.044 1.00 20.09 26 LYS B N 1
ATOM 2955 C CA . LYS B 1 29 ? -25.748 -12.502 -16.786 1.00 22.51 26 LYS B CA 1
ATOM 2956 C C . LYS B 1 29 ? -24.509 -11.766 -17.293 1.00 18.88 26 LYS B C 1
ATOM 2957 O O . LYS B 1 29 ? -24.653 -10.640 -17.838 1.00 18.76 26 LYS B O 1
ATOM 2963 N N . ALA B 1 30 ? -23.353 -12.427 -17.221 1.00 20.30 27 ALA B N 1
ATOM 2964 C CA . ALA B 1 30 ? -22.060 -11.906 -17.723 1.00 19.24 27 ALA B CA 1
ATOM 2965 C C . ALA B 1 30 ? -22.147 -11.631 -19.223 1.00 20.57 27 ALA B C 1
ATOM 2966 O O . ALA B 1 30 ? -21.494 -10.681 -19.672 1.00 20.84 27 ALA B O 1
ATOM 2968 N N . LYS B 1 31 ? -22.929 -12.411 -19.978 1.00 20.94 28 LYS B N 1
ATOM 2969 C CA . LYS B 1 31 ? -23.038 -12.195 -21.444 1.00 22.80 28 LYS B CA 1
ATOM 2970 C C . LYS B 1 31 ? -23.626 -10.813 -21.750 1.00 22.91 28 LYS B C 1
ATOM 2971 O O . LYS B 1 31 ? -23.435 -10.347 -22.910 1.00 23.14 28 LYS B O 1
ATOM 2977 N N . ASP B 1 32 ? -24.315 -10.176 -20.794 1.00 21.09 29 ASP B N 1
ATOM 2978 C CA . ASP B 1 32 ? -24.964 -8.847 -20.942 1.00 21.95 29 ASP B CA 1
ATOM 2979 C C . ASP B 1 32 ? -24.042 -7.697 -20.504 1.00 19.00 29 ASP B C 1
ATOM 2980 O O . ASP B 1 32 ? -24.477 -6.531 -20.631 1.00 20.05 29 ASP B O 1
ATOM 2985 N N . LEU B 1 33 ? -22.809 -7.988 -20.105 1.00 20.06 30 LEU B N 1
ATOM 2986 C CA . LEU B 1 33 ? -21.847 -6.963 -19.616 1.00 20.27 30 LEU B CA 1
ATOM 2987 C C . LEU B 1 33 ? -21.737 -5.826 -20.626 1.00 20.81 30 LEU B C 1
ATOM 2988 O O . LEU B 1 33 ? -21.522 -6.103 -21.841 1.00 21.65 30 LEU B O 1
ATOM 2993 N N . ILE B 1 34 ? -21.885 -4.603 -20.144 1.00 19.33 31 ILE B N 1
ATOM 2994 C CA . ILE B 1 34 ? -21.602 -3.353 -20.890 1.00 20.13 31 ILE B CA 1
ATOM 2995 C C . ILE B 1 34 ? -20.260 -2.825 -20.379 1.00 20.88 31 ILE B C 1
ATOM 2996 O O . ILE B 1 34 ? -20.165 -2.541 -19.199 1.00 20.70 31 ILE B O 1
ATOM 3001 N N . VAL B 1 35 ? -19.292 -2.620 -21.265 1.00 20.89 32 VAL B N 1
ATOM 3002 C CA . VAL B 1 35 ? -17.916 -2.183 -20.883 1.00 20.78 32 VAL B CA 1
ATOM 3003 C C . VAL B 1 35 ? -17.713 -0.750 -21.369 1.00 21.35 32 VAL B C 1
ATOM 3004 O O . VAL B 1 35 ? -17.877 -0.483 -22.593 1.00 22.17 32 VAL B O 1
ATOM 3008 N N . THR B 1 36 ? -17.426 0.146 -20.431 1.00 19.34 33 THR B N 1
ATOM 3009 C CA . THR B 1 36 ? -17.094 1.562 -20.710 1.00 22.01 33 THR B CA 1
ATOM 3010 C C . THR B 1 36 ? -15.645 1.747 -20.297 1.00 21.47 33 THR B C 1
ATOM 3011 O O . THR B 1 36 ? -15.384 1.885 -19.120 1.00 19.80 33 THR B O 1
ATOM 3015 N N . PRO B 1 37 ? -14.661 1.635 -21.210 1.00 21.45 34 PRO B N 1
ATOM 3016 C CA . PRO B 1 37 ? -13.266 1.647 -20.801 1.00 22.55 34 PRO B CA 1
ATOM 3017 C C . PRO B 1 37 ? -12.862 3.040 -20.309 1.00 22.48 34 PRO B C 1
ATOM 3018 O O . PRO B 1 37 ? -13.383 4.074 -20.842 1.00 22.79 34 PRO B O 1
ATOM 3022 N N . ALA B 1 38 ? -11.972 3.085 -19.315 1.00 19.81 35 ALA B N 1
ATOM 3023 C CA . ALA B 1 38 ? -11.275 4.329 -18.928 1.00 21.51 35 ALA B CA 1
ATOM 3024 C C . ALA B 1 38 ? -10.444 4.793 -20.135 1.00 23.58 35 ALA B C 1
ATOM 3025 O O . ALA B 1 38 ? -9.910 3.918 -20.878 1.00 25.60 35 ALA B O 1
ATOM 3027 N N . THR B 1 39 ? -10.423 6.095 -20.388 1.00 25.10 36 THR B N 1
ATOM 3028 C CA . THR B 1 39 ? -9.623 6.683 -21.479 1.00 25.01 36 THR B CA 1
ATOM 3029 C C . THR B 1 39 ? -8.273 7.160 -20.935 1.00 23.42 36 THR B C 1
ATOM 3030 O O . THR B 1 39 ? -7.365 7.235 -21.730 1.00 24.06 36 THR B O 1
ATOM 3034 N N . ILE B 1 40 ? -8.150 7.427 -19.637 1.00 23.12 37 ILE B N 1
ATOM 3035 C CA . ILE B 1 40 ? -6.845 7.744 -18.995 1.00 24.62 37 ILE B CA 1
ATOM 3036 C C . ILE B 1 40 ? -6.569 6.680 -17.934 1.00 23.55 37 ILE B C 1
ATOM 3037 O O . ILE B 1 40 ? -7.421 6.504 -17.042 1.00 26.17 37 ILE B O 1
ATOM 3042 N N . LEU B 1 41 ? -5.442 5.963 -18.048 1.00 20.51 38 LEU B N 1
ATOM 3043 C CA . LEU B 1 41 ? -5.074 4.882 -17.110 1.00 20.32 38 LEU B CA 1
ATOM 3044 C C . LEU B 1 41 ? -4.102 5.405 -16.045 1.00 20.56 38 LEU B C 1
ATOM 3045 O O . LEU B 1 41 ? -3.222 6.200 -16.364 1.00 21.94 38 LEU B O 1
ATOM 3050 N N . LYS B 1 42 ? -4.258 4.923 -14.813 1.00 20.17 39 LYS B N 1
ATOM 3051 C CA . LYS B 1 42 ? -3.398 5.378 -13.686 1.00 22.20 39 LYS B CA 1
ATOM 3052 C C . LYS B 1 42 ? -2.059 4.632 -13.690 1.00 23.65 39 LYS B C 1
ATOM 3053 O O . LYS B 1 42 ? -2.000 3.492 -14.135 1.00 26.71 39 LYS B O 1
ATOM 3059 N N . GLU B 1 43 ? -1.028 5.272 -13.157 1.00 26.91 40 GLU B N 1
ATOM 3060 C CA . GLU B 1 43 ? 0.299 4.661 -12.878 1.00 31.92 40 GLU B CA 1
ATOM 3061 C C . GLU B 1 43 ? 0.133 3.543 -11.839 1.00 30.21 40 GLU B C 1
ATOM 3062 O O . GLU B 1 43 ? -0.576 3.765 -10.833 1.00 29.55 40 GLU B O 1
ATOM 3068 N N . LYS B 1 44 ? 0.688 2.359 -12.107 1.00 30.73 41 LYS B N 1
ATOM 3069 C CA . LYS B 1 44 ? 0.669 1.227 -11.149 1.00 31.82 41 LYS B CA 1
ATOM 3070 C C . LYS B 1 44 ? 1.593 1.557 -9.986 1.00 32.59 41 LYS B C 1
ATOM 3071 O O . LYS B 1 44 ? 2.617 2.202 -10.159 1.00 32.24 41 LYS B O 1
ATOM 3077 N N . PRO B 1 45 ? 1.284 1.065 -8.774 1.00 32.43 42 PRO B N 1
ATOM 3078 C CA . PRO B 1 45 ? 2.148 1.298 -7.621 1.00 33.46 42 PRO B CA 1
ATOM 3079 C C . PRO B 1 45 ? 3.350 0.347 -7.645 1.00 33.43 42 PRO B C 1
ATOM 3080 O O . PRO B 1 45 ? 3.299 -0.684 -8.311 1.00 32.34 42 PRO B O 1
ATOM 3084 N N . ASP B 1 46 ? 4.397 0.707 -6.908 1.00 35.43 43 ASP B N 1
ATOM 3085 C CA . ASP B 1 46 ? 5.514 -0.209 -6.560 1.00 36.10 43 ASP B CA 1
ATOM 3086 C C . ASP B 1 46 ? 4.960 -1.334 -5.692 1.00 37.89 43 ASP B C 1
ATOM 3087 O O . ASP B 1 46 ? 4.397 -1.045 -4.643 1.00 37.66 43 ASP B O 1
ATOM 3092 N N . PRO B 1 47 ? 5.094 -2.629 -6.076 1.00 37.86 44 PRO B N 1
ATOM 3093 C CA . PRO B 1 47 ? 4.511 -3.726 -5.301 1.00 40.78 44 PRO B CA 1
ATOM 3094 C C . PRO B 1 47 ? 5.162 -3.930 -3.922 1.00 44.94 44 PRO B C 1
ATOM 3095 O O . PRO B 1 47 ? 4.618 -4.703 -3.145 1.00 40.52 44 PRO B O 1
ATOM 3099 N N . ASN B 1 48 ? 6.284 -3.245 -3.651 1.00 49.41 45 ASN B N 1
ATOM 3100 C CA . ASN B 1 48 ? 7.008 -3.309 -2.347 1.00 56.04 45 ASN B CA 1
ATOM 3101 C C . ASN B 1 48 ? 6.514 -2.221 -1.381 1.00 51.41 45 ASN B C 1
ATOM 3102 O O . ASN B 1 48 ? 6.821 -2.343 -0.191 1.00 52.06 45 ASN B O 1
ATOM 3107 N N . ASN B 1 49 ? 5.814 -1.189 -1.866 1.00 49.30 46 ASN B N 1
ATOM 3108 C CA . ASN B 1 49 ? 5.392 -0.012 -1.051 1.00 59.30 46 ASN B CA 1
ATOM 3109 C C . ASN B 1 49 ? 3.861 0.059 -0.970 1.00 54.43 46 ASN B C 1
ATOM 3110 O O . ASN B 1 49 ? 3.324 1.179 -1.034 1.00 67.91 46 ASN B O 1
ATOM 3115 N N . LEU B 1 50 ? 3.186 -1.079 -0.805 1.00 48.33 47 LEU B N 1
ATOM 3116 C CA . LEU B 1 50 ? 1.705 -1.178 -0.887 1.00 42.78 47 LEU B CA 1
ATOM 3117 C C . LEU B 1 50 ? 1.111 -1.252 0.523 1.00 37.20 47 LEU B C 1
ATOM 3118 O O . LEU B 1 50 ? 1.500 -2.153 1.288 1.00 41.72 47 LEU B O 1
ATOM 3123 N N . VAL B 1 51 ? 0.203 -0.338 0.851 1.00 32.80 48 VAL B N 1
ATOM 3124 C CA . VAL B 1 51 ? -0.611 -0.389 2.097 1.00 34.00 48 VAL B CA 1
ATOM 3125 C C . VAL B 1 51 ? -1.942 -1.059 1.744 1.00 28.39 48 VAL B C 1
ATOM 3126 O O . VAL B 1 51 ? -2.590 -0.607 0.789 1.00 26.22 48 VAL B O 1
ATOM 3130 N N . PHE B 1 52 ? -2.354 -2.069 2.513 1.00 26.42 49 PHE B N 1
ATOM 3131 C CA . PHE B 1 52 ? -3.579 -2.846 2.225 1.00 24.34 49 PHE B CA 1
ATOM 3132 C C . PHE B 1 52 ? -4.762 -1.900 1.991 1.00 22.12 49 PHE B C 1
ATOM 3133 O O . PHE B 1 52 ? -5.024 -1.007 2.810 1.00 21.93 49 PHE B O 1
ATOM 3141 N N . GLY B 1 53 ? -5.477 -2.107 0.883 1.00 18.61 50 GLY B N 1
ATOM 3142 C CA . GLY B 1 53 ? -6.820 -1.552 0.657 1.00 19.27 50 GLY B CA 1
ATOM 3143 C C . GLY B 1 53 ? -6.816 -0.050 0.431 1.00 18.91 50 GLY B C 1
ATOM 3144 O O . GLY B 1 53 ? -7.885 0.547 0.641 1.00 18.24 50 GLY B O 1
ATOM 3145 N N . THR B 1 54 ? -5.697 0.553 0.004 1.00 19.14 51 THR B N 1
ATOM 3146 C CA . THR B 1 54 ? -5.595 2.036 -0.169 1.00 19.81 51 THR B CA 1
ATOM 3147 C C . THR B 1 54 ? -5.572 2.428 -1.654 1.00 20.16 51 THR B C 1
ATOM 3148 O O . THR B 1 54 ? -5.912 3.581 -1.969 1.00 21.36 51 THR B O 1
ATOM 3152 N N . VAL B 1 55 ? -5.064 1.551 -2.509 1.00 19.50 52 VAL B N 1
ATOM 3153 C CA . VAL B 1 55 ? -4.859 1.859 -3.956 1.00 18.39 52 VAL B CA 1
ATOM 3154 C C . VAL B 1 55 ? -5.907 1.072 -4.739 1.00 17.52 52 VAL B C 1
ATOM 3155 O O . VAL B 1 55 ? -6.105 -0.112 -4.467 1.00 18.35 52 VAL B O 1
ATOM 3159 N N . PHE B 1 56 ? -6.587 1.734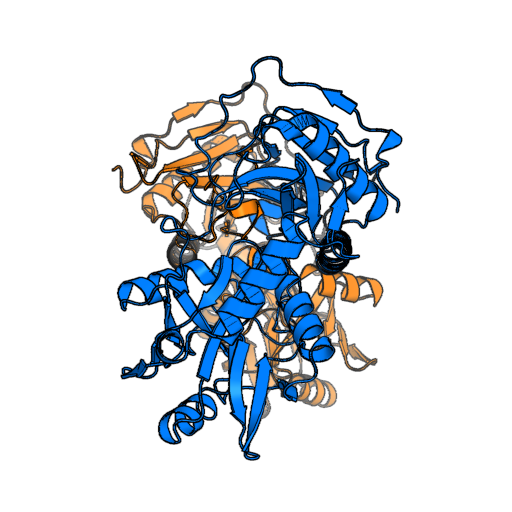 -5.670 1.00 16.71 53 PHE B N 1
ATOM 3160 C CA . PHE B 1 56 ? -7.649 1.084 -6.478 1.00 16.75 53 PHE B CA 1
ATOM 3161 C C . PHE B 1 56 ? -7.262 1.129 -7.951 1.00 16.80 53 PHE B C 1
ATOM 3162 O O . PHE B 1 56 ? -6.545 2.036 -8.357 1.00 17.61 53 PHE B O 1
ATOM 3170 N N . THR B 1 57 ? -7.731 0.127 -8.692 1.00 16.29 54 THR B N 1
ATOM 3171 C CA . THR B 1 57 ? -7.399 -0.035 -10.124 1.00 16.34 54 THR B CA 1
ATOM 3172 C C . THR B 1 57 ? -8.259 0.889 -10.979 1.00 16.86 54 THR B C 1
ATOM 3173 O O . THR B 1 57 ? -8.984 1.734 -10.442 1.00 16.79 54 THR B O 1
ATOM 3177 N N . ASP B 1 58 ? -8.161 0.751 -12.304 1.00 15.86 55 ASP B N 1
ATOM 3178 C CA . ASP B 1 58 ? -8.832 1.688 -13.233 1.00 15.81 55 ASP B CA 1
ATOM 3179 C C . ASP B 1 58 ? -10.347 1.466 -13.304 1.00 15.41 55 ASP B C 1
ATOM 3180 O O . ASP B 1 58 ? -11.063 2.453 -13.568 1.00 15.10 55 ASP B O 1
ATOM 3185 N N . HIS B 1 59 ? -10.814 0.228 -13.170 1.00 15.30 56 HIS B N 1
ATOM 3186 C CA . HIS B 1 59 ? -12.230 -0.128 -13.440 1.00 15.16 56 HIS B CA 1
ATOM 3187 C C . HIS B 1 59 ? -12.893 -0.786 -12.238 1.00 14.46 56 HIS B C 1
ATOM 3188 O O . HIS B 1 59 ? -12.198 -1.339 -11.350 1.00 15.22 56 HIS B O 1
ATOM 3195 N N . MET B 1 60 ? -14.225 -0.762 -12.248 1.00 14.49 57 MET B N 1
ATOM 3196 C CA . MET B 1 60 ? -15.082 -1.403 -11.251 1.00 14.41 57 MET B CA 1
ATOM 3197 C C . MET B 1 60 ? -16.244 -2.079 -11.974 1.00 14.67 57 MET B C 1
ATOM 3198 O O . MET B 1 60 ? -16.557 -1.741 -13.133 1.00 15.72 57 MET B O 1
ATOM 3203 N N . LEU B 1 61 ? -16.853 -3.033 -11.303 1.00 13.23 58 LEU B N 1
ATOM 3204 C CA . LEU B 1 61 ? -18.113 -3.666 -11.744 1.00 13.49 58 LEU B CA 1
ATOM 3205 C C . LEU B 1 61 ? -19.253 -3.047 -10.942 1.00 15.18 58 LEU B C 1
ATOM 3206 O O . LEU B 1 61 ? -19.123 -2.968 -9.695 1.00 15.27 58 LEU B O 1
ATOM 3211 N N . THR B 1 62 ? -20.360 -2.712 -11.598 1.00 13.93 59 THR B N 1
ATOM 3212 C CA . THR B 1 62 ? -21.619 -2.336 -10.900 1.00 14.10 59 THR B CA 1
ATOM 3213 C C . THR B 1 62 ? -22.803 -3.068 -11.506 1.00 15.16 59 THR B C 1
ATOM 3214 O O . THR B 1 62 ? -22.872 -3.186 -12.736 1.00 14.99 59 THR B O 1
ATOM 3218 N N . VAL B 1 63 ? -23.745 -3.479 -10.663 1.00 14.50 60 VAL B N 1
ATOM 3219 C CA . VAL B 1 63 ? -25.032 -4.073 -11.116 1.00 14.57 60 VAL B CA 1
ATOM 3220 C C . VAL B 1 63 ? -26.155 -3.580 -10.208 1.00 14.76 60 VAL B C 1
ATOM 3221 O O . VAL B 1 63 ? -26.052 -3.771 -9.000 1.00 14.76 60 VAL B O 1
ATOM 3225 N N . GLU B 1 64 ? -27.127 -2.890 -10.806 1.00 16.16 61 GLU B N 1
ATOM 3226 C CA . GLU B 1 64 ? -28.297 -2.347 -10.075 1.00 16.03 61 GLU B CA 1
ATOM 3227 C C . GLU B 1 64 ? -29.407 -3.393 -9.995 1.00 16.31 61 GLU B C 1
ATOM 3228 O O . GLU B 1 64 ? -29.622 -4.133 -10.969 1.00 15.30 61 GLU B O 1
ATOM 3234 N N . TRP B 1 65 ? -30.170 -3.359 -8.905 1.00 16.00 62 TRP B N 1
ATOM 3235 C CA . TRP B 1 65 ? -31.368 -4.203 -8.708 1.00 16.76 62 TRP B CA 1
ATOM 3236 C C . TRP B 1 65 ? -32.524 -3.340 -8.196 1.00 17.16 62 TRP B C 1
ATOM 3237 O O . TRP B 1 65 ? -32.295 -2.457 -7.355 1.00 16.42 62 TRP B O 1
ATOM 3248 N N . SER B 1 66 ? -33.731 -3.654 -8.641 1.00 17.60 63 SER B N 1
ATOM 3249 C CA . SER B 1 66 ? -34.973 -3.127 -8.042 1.00 18.02 63 SER B CA 1
ATOM 3250 C C . SER B 1 66 ? -35.948 -4.290 -7.922 1.00 19.49 63 SER B C 1
ATOM 3251 O O . SER B 1 66 ? -35.894 -5.211 -8.728 1.00 18.17 63 SER B O 1
ATOM 3254 N N . SER B 1 67 ? -36.834 -4.215 -6.943 1.00 20.96 64 SER B N 1
ATOM 3255 C CA . SER B 1 67 ? -37.952 -5.169 -6.802 1.00 21.79 64 SER B CA 1
ATOM 3256 C C . SER B 1 67 ? -38.845 -5.074 -8.037 1.00 21.10 64 SER B C 1
ATOM 3257 O O . SER B 1 67 ? -39.278 -6.135 -8.506 1.00 24.34 64 SER B O 1
ATOM 3260 N N . GLU B 1 68 ? -39.028 -3.891 -8.618 1.00 23.53 65 GLU B N 1
ATOM 3261 C CA A GLU B 1 68 ? -39.975 -3.679 -9.747 0.60 27.10 65 GLU B CA 1
ATOM 3262 C CA B GLU B 1 68 ? -40.003 -3.737 -9.731 0.40 26.15 65 GLU B CA 1
ATOM 3263 C C . GLU B 1 68 ? -39.497 -4.453 -10.991 1.00 27.31 65 GLU B C 1
ATOM 3264 O O . GLU B 1 68 ? -40.318 -5.162 -11.608 1.00 29.02 65 GLU B O 1
ATOM 3275 N N . PHE B 1 69 ? -38.205 -4.345 -11.331 1.00 25.41 66 PHE B N 1
ATOM 3276 C CA . PHE B 1 69 ? -37.643 -4.842 -12.622 1.00 27.20 66 PHE B CA 1
ATOM 3277 C C . PHE B 1 69 ? -36.606 -5.962 -12.456 1.00 27.55 66 PHE B C 1
ATOM 3278 O O . PHE B 1 69 ? -36.236 -6.603 -13.460 1.00 28.59 66 PHE B O 1
ATOM 3286 N N . GLY B 1 70 ? -36.137 -6.208 -11.240 1.00 20.91 67 GLY B N 1
ATOM 3287 C CA . GLY B 1 70 ? -35.071 -7.175 -11.000 1.00 19.88 67 GLY B CA 1
ATOM 3288 C C . GLY B 1 70 ? -33.724 -6.562 -11.334 1.00 18.77 67 GLY B C 1
ATOM 3289 O O . GLY B 1 70 ? -33.525 -5.311 -11.166 1.00 18.99 67 GLY B O 1
ATOM 3290 N N . TRP B 1 71 ? -32.804 -7.400 -11.769 1.00 17.61 68 TRP B N 1
ATOM 3291 C CA . TRP B 1 71 ? -31.412 -6.987 -12.045 1.00 18.99 68 TRP B CA 1
ATOM 3292 C C . TRP B 1 71 ? -31.336 -6.267 -13.387 1.00 18.93 68 TRP B C 1
ATOM 3293 O O . TRP B 1 71 ? -31.888 -6.774 -14.419 1.00 20.46 68 TRP B O 1
ATOM 3304 N N . GLU B 1 72 ? -30.655 -5.139 -13.386 1.00 16.95 69 GLU B N 1
ATOM 3305 C CA . GLU B 1 72 ? -30.222 -4.460 -14.622 1.00 18.53 69 GLU B CA 1
ATOM 3306 C C . GLU B 1 72 ? -29.002 -5.201 -15.182 1.00 17.52 69 GLU B C 1
ATOM 3307 O O . GLU B 1 72 ? -28.461 -6.125 -14.555 1.00 17.68 69 GLU B O 1
ATOM 3313 N N . LYS B 1 73 ? -28.569 -4.800 -16.373 1.00 19.65 70 LYS B N 1
ATOM 3314 C CA . LYS B 1 73 ? -27.368 -5.404 -16.970 1.00 19.95 70 LYS B CA 1
ATOM 3315 C C . LYS B 1 73 ? -26.154 -4.961 -16.173 1.00 17.31 70 LYS B C 1
ATOM 3316 O O . LYS B 1 73 ? -26.091 -3.831 -15.674 1.00 18.60 70 LYS B O 1
ATOM 3322 N N . PRO B 1 74 ? -25.149 -5.835 -16.053 1.00 17.39 71 PRO B N 1
ATOM 3323 C CA . PRO B 1 74 ? -23.921 -5.488 -15.343 1.00 17.40 71 PRO B CA 1
ATOM 3324 C C . PRO B 1 74 ? -23.047 -4.559 -16.186 1.00 17.43 71 PRO B C 1
ATOM 3325 O O . PRO B 1 74 ? -23.050 -4.679 -17.414 1.00 18.07 71 PRO B O 1
ATOM 3329 N N . HIS B 1 75 ? -22.328 -3.659 -15.521 1.00 16.40 72 HIS B N 1
ATOM 3330 C CA . HIS B 1 75 ? -21.417 -2.677 -16.156 1.00 16.82 72 HIS B CA 1
ATOM 3331 C C . HIS B 1 75 ? -20.011 -2.898 -15.617 1.00 18.19 72 HIS B C 1
ATOM 3332 O O . HIS B 1 75 ? -19.842 -2.960 -14.372 1.00 19.22 72 HIS B O 1
ATOM 3339 N N . ILE B 1 76 ? -19.029 -2.900 -16.506 1.00 16.18 73 ILE B N 1
ATOM 3340 C CA . ILE B 1 76 ? -17.618 -2.645 -16.121 1.00 16.59 73 ILE B CA 1
ATOM 3341 C C . ILE B 1 76 ? -17.320 -1.230 -16.613 1.00 18.43 73 ILE B C 1
ATOM 3342 O O . ILE B 1 76 ? -17.511 -0.964 -17.826 1.00 18.65 73 ILE B O 1
ATOM 3347 N N . LYS B 1 77 ? -16.960 -0.341 -15.698 1.00 17.03 74 LYS B N 1
ATOM 3348 C CA . LYS B 1 77 ? -16.756 1.071 -16.042 1.00 16.63 74 LYS B CA 1
ATOM 3349 C C . LYS B 1 77 ? -15.627 1.644 -15.211 1.00 15.57 74 LYS B C 1
ATOM 3350 O O . LYS B 1 77 ? -15.152 0.999 -14.297 1.00 16.54 74 LYS B O 1
ATOM 3356 N N . PRO B 1 78 ? -15.193 2.896 -15.487 1.00 16.15 75 PRO B N 1
ATOM 3357 C CA . PRO B 1 78 ? -14.094 3.457 -14.719 1.00 16.59 75 PRO B CA 1
ATOM 3358 C C . PRO B 1 78 ? -14.471 3.555 -13.241 1.00 16.85 75 PRO B C 1
ATOM 3359 O O . PRO B 1 78 ? -15.620 3.833 -12.916 1.00 18.33 75 PRO B O 1
ATOM 3363 N N . LEU B 1 79 ? -13.504 3.286 -12.381 1.00 17.40 76 LEU B N 1
ATOM 3364 C CA . LEU B 1 79 ? -13.635 3.562 -10.933 1.00 18.12 76 LEU B CA 1
ATOM 3365 C C . LEU B 1 79 ? -14.162 4.988 -10.784 1.00 18.78 76 LEU B C 1
ATOM 3366 O O . LEU B 1 79 ? -13.603 5.940 -11.369 1.00 20.04 76 LEU B O 1
ATOM 3371 N N A GLN B 1 80 ? -15.199 5.149 -9.991 0.50 18.60 77 GLN B N 1
ATOM 3372 N N B GLN B 1 80 ? -15.307 5.121 -10.115 0.50 19.00 77 GLN B N 1
ATOM 3373 C CA A GLN B 1 80 ? -15.745 6.490 -9.719 0.50 18.97 77 GLN B CA 1
ATOM 3374 C CA B GLN B 1 80 ? -16.058 6.393 -9.926 0.50 19.60 77 GLN B CA 1
ATOM 3375 C C A GLN B 1 80 ? -16.633 6.408 -8.487 0.50 17.73 77 GLN B C 1
ATOM 3376 C C B GLN B 1 80 ? -16.670 6.393 -8.518 0.50 18.01 77 GLN B C 1
ATOM 3377 O O A GLN B 1 80 ? -16.987 5.301 -8.027 0.50 17.02 77 GLN B O 1
ATOM 3378 O O B GLN B 1 80 ? -16.851 5.297 -7.929 0.50 17.28 77 GLN B O 1
ATOM 3389 N N . ASN B 1 81 ? -16.989 7.570 -7.978 1.00 18.53 78 ASN B N 1
ATOM 3390 C CA . ASN B 1 81 ? -17.878 7.629 -6.807 1.00 16.56 78 ASN B CA 1
ATOM 3391 C C . ASN B 1 81 ? -19.231 7.010 -7.158 1.00 17.73 78 ASN B C 1
ATOM 3392 O O . ASN B 1 81 ? -19.692 7.091 -8.319 1.00 19.55 78 ASN B O 1
ATOM 3397 N N . LEU B 1 82 ? -19.870 6.436 -6.146 1.00 16.36 79 LEU B N 1
ATOM 3398 C CA . LEU B 1 82 ? -21.268 5.982 -6.258 1.00 17.26 79 LEU B CA 1
ATOM 3399 C C . LEU B 1 82 ? -22.161 7.187 -6.018 1.00 21.75 79 LEU B C 1
ATOM 3400 O O . LEU B 1 82 ? -21.812 8.042 -5.183 1.00 21.96 79 LEU B O 1
ATOM 3405 N N . SER B 1 83 ? -23.291 7.211 -6.708 1.00 20.18 80 SER B N 1
ATOM 3406 C CA . SER B 1 83 ? -24.317 8.256 -6.522 1.00 18.84 80 SER B CA 1
ATOM 3407 C C . SER B 1 83 ? -25.482 7.620 -5.788 1.00 18.07 80 SER B C 1
ATOM 3408 O O . SER B 1 83 ? -26.188 6.828 -6.410 1.00 18.92 80 SER B O 1
ATOM 3411 N N . LEU B 1 84 ? -25.605 7.884 -4.485 1.00 17.61 81 LEU B N 1
ATOM 3412 C CA . LEU B 1 84 ? -26.568 7.135 -3.642 1.00 17.62 81 LEU B CA 1
ATOM 3413 C C . LEU B 1 84 ? -27.598 8.085 -3.074 1.00 16.13 81 LEU B C 1
ATOM 3414 O O . LEU B 1 84 ? -27.217 9.140 -2.578 1.00 17.01 81 LEU B O 1
ATOM 3419 N N . HIS B 1 85 ? -28.860 7.684 -3.098 1.00 17.19 82 HIS B N 1
ATOM 3420 C CA . HIS B 1 85 ? -29.914 8.416 -2.376 1.00 18.12 82 HIS B CA 1
ATOM 3421 C C . HIS B 1 85 ? -29.461 8.496 -0.922 1.00 16.90 82 HIS B C 1
ATOM 3422 O O . HIS B 1 85 ? -29.013 7.485 -0.390 1.00 16.49 82 HIS B O 1
ATOM 3429 N N . PRO B 1 86 ? -29.514 9.667 -0.270 1.00 16.71 83 PRO B N 1
ATOM 3430 C CA . PRO B 1 86 ? -29.052 9.775 1.116 1.00 16.65 83 PRO B CA 1
ATOM 3431 C C . PRO B 1 86 ? -29.848 8.940 2.127 1.00 15.96 83 PRO B C 1
ATOM 3432 O O . PRO B 1 86 ? -29.370 8.757 3.234 1.00 15.47 83 PRO B O 1
ATOM 3436 N N . GLY B 1 87 ? -31.033 8.468 1.745 1.00 17.51 84 GLY B N 1
ATOM 3437 C CA . GLY B 1 87 ? -31.831 7.541 2.574 1.00 18.53 84 GLY B CA 1
ATOM 3438 C C . GLY B 1 87 ? -31.398 6.092 2.439 1.00 18.71 84 GLY B C 1
ATOM 3439 O O . GLY B 1 87 ? -31.943 5.256 3.198 1.00 17.72 84 GLY B O 1
ATOM 3440 N N . SER B 1 88 ? -30.444 5.779 1.553 1.00 17.09 85 SER B N 1
ATOM 3441 C CA . SER B 1 88 ? -30.022 4.396 1.225 1.00 15.86 85 SER B CA 1
ATOM 3442 C C . SER B 1 88 ? -29.863 3.585 2.515 1.00 16.23 85 SER B C 1
ATOM 3443 O O . SER B 1 88 ? -29.102 4.028 3.417 1.00 16.75 85 SER B O 1
ATOM 3446 N N . SER B 1 89 ? -30.519 2.426 2.623 1.00 15.82 86 SER B N 1
ATOM 3447 C CA . SER B 1 89 ? -30.521 1.652 3.896 1.00 15.46 86 SER B CA 1
ATOM 3448 C C . SER B 1 89 ? -29.116 1.183 4.295 1.00 14.31 86 SER B C 1
ATOM 3449 O O . SER B 1 89 ? -28.910 0.887 5.471 1.00 14.17 86 SER B O 1
ATOM 3452 N N . ALA B 1 90 ? -28.154 1.087 3.376 1.00 13.62 87 ALA B N 1
ATOM 3453 C CA . ALA B 1 90 ? -26.756 0.751 3.714 1.00 13.57 87 ALA B CA 1
ATOM 3454 C C . ALA B 1 90 ? -26.189 1.794 4.693 1.00 13.78 87 ALA B C 1
ATOM 3455 O O . ALA B 1 90 ? -25.292 1.430 5.478 1.00 15.21 87 ALA B O 1
ATOM 3457 N N . LEU B 1 91 ? -26.656 3.026 4.607 1.00 14.79 88 LEU B N 1
ATOM 3458 C CA . LEU B 1 91 ? -26.111 4.154 5.398 1.00 14.62 88 LEU B CA 1
ATOM 3459 C C . LEU B 1 91 ? -26.796 4.271 6.754 1.00 15.95 88 LEU B C 1
ATOM 3460 O O . LEU B 1 91 ? -26.196 4.908 7.640 1.00 15.35 88 LEU B O 1
ATOM 3465 N N . HIS B 1 92 ? -28.028 3.793 6.891 1.00 14.45 89 HIS B N 1
ATOM 3466 C CA . HIS B 1 92 ? -28.868 3.959 8.102 1.00 14.62 89 HIS B CA 1
ATOM 3467 C C . HIS B 1 92 ? -28.871 2.689 8.941 1.00 14.43 89 HIS B C 1
ATOM 3468 O O . HIS B 1 92 ? -28.740 2.811 10.145 1.00 14.19 89 HIS B O 1
ATOM 3475 N N . TYR B 1 93 ? -29.067 1.527 8.316 1.00 14.50 90 TYR B N 1
ATOM 3476 C CA . TYR B 1 93 ? -29.363 0.265 9.041 1.00 14.39 90 TYR B CA 1
ATOM 3477 C C . TYR B 1 93 ? -28.388 -0.837 8.595 1.00 13.84 90 TYR B C 1
ATOM 3478 O O . TYR B 1 93 ? -28.667 -2.030 8.829 1.00 14.65 90 TYR B O 1
ATOM 3487 N N . ALA B 1 94 ? -27.234 -0.445 8.038 1.00 14.28 91 ALA B N 1
ATOM 3488 C CA . ALA B 1 94 ? -26.121 -1.346 7.690 1.00 14.04 91 ALA B CA 1
ATOM 3489 C C . ALA B 1 94 ? -26.639 -2.528 6.873 1.00 14.83 91 ALA B C 1
ATOM 3490 O O . ALA B 1 94 ? -26.221 -3.650 7.108 1.00 14.35 91 ALA B O 1
ATOM 3492 N N . VAL B 1 95 ? -27.531 -2.260 5.922 1.00 13.49 92 VAL B N 1
ATOM 3493 C CA . VAL B 1 95 ? -27.981 -3.310 4.961 1.00 13.33 92 VAL B CA 1
ATOM 3494 C C . VAL B 1 95 ? -26.838 -3.466 3.958 1.00 12.55 92 VAL B C 1
ATOM 3495 O O . VAL B 1 95 ? -26.826 -2.785 2.922 1.00 12.68 92 VAL B O 1
ATOM 3499 N N . GLU B 1 96 ? -25.870 -4.319 4.286 1.00 13.02 93 GLU B N 1
ATOM 3500 C CA . GLU B 1 96 ? -24.622 -4.391 3.508 1.00 12.34 93 GLU B CA 1
ATOM 3501 C C . GLU B 1 96 ? -23.815 -5.622 3.875 1.00 12.45 93 GLU B C 1
ATOM 3502 O O . GLU B 1 96 ? -23.895 -6.111 5.051 1.00 12.74 93 GLU B O 1
ATOM 3508 N N . LEU B 1 97 ? -23.113 -6.154 2.886 1.00 13.36 94 LEU B N 1
ATOM 3509 C CA . LEU B 1 97 ? -22.139 -7.242 3.147 1.00 12.82 94 LEU B CA 1
ATOM 3510 C C . LEU B 1 97 ? -21.032 -7.155 2.110 1.00 13.62 94 LEU B C 1
ATOM 3511 O O . LEU B 1 97 ? -21.161 -6.372 1.127 1.00 13.68 94 LEU B O 1
ATOM 3516 N N . PHE B 1 98 ? -19.962 -7.893 2.339 1.00 12.16 95 PHE B N 1
ATOM 3517 C CA . PHE B 1 98 ? -18.802 -7.866 1.433 1.00 13.18 95 PHE B CA 1
ATOM 3518 C C . PHE B 1 98 ? -18.143 -9.229 1.403 1.00 14.53 95 PHE B C 1
ATOM 3519 O O . PHE B 1 98 ? -18.474 -10.128 2.180 1.00 14.30 95 PHE B O 1
ATOM 3527 N N . GLU B 1 99 ? -17.238 -9.354 0.452 1.00 13.73 96 GLU B N 1
ATOM 3528 C CA . GLU B 1 99 ? -16.320 -10.514 0.363 1.00 13.49 96 GLU B CA 1
ATOM 3529 C C . GLU B 1 99 ? -14.901 -9.999 0.151 1.00 13.67 96 GLU B C 1
ATOM 3530 O O . GLU B 1 99 ? -14.682 -8.788 -0.037 1.00 14.92 96 GLU B O 1
ATOM 3536 N N . GLY B 1 100 ? -13.949 -10.906 0.305 1.00 14.76 97 GLY B N 1
ATOM 3537 C CA . GLY B 1 100 ? -12.525 -10.654 0.092 1.00 15.53 97 GLY B CA 1
ATOM 3538 C C . GLY B 1 100 ? -11.885 -11.890 -0.500 1.00 15.47 97 GLY B C 1
ATOM 3539 O O . GLY B 1 100 ? -11.969 -12.970 0.111 1.00 16.85 97 GLY B O 1
ATOM 3540 N N . LEU B 1 101 ? -11.259 -11.737 -1.660 1.00 15.12 98 LEU B N 1
ATOM 3541 C CA . LEU B 1 101 ? -10.507 -12.841 -2.291 1.00 15.40 98 LEU B CA 1
ATOM 3542 C C . LEU B 1 101 ? -9.395 -12.232 -3.121 1.00 15.59 98 LEU B C 1
ATOM 3543 O O . LEU B 1 101 ? -9.369 -11.017 -3.287 1.00 16.95 98 LEU B O 1
ATOM 3548 N N . LYS B 1 102 ? -8.469 -13.064 -3.581 1.00 15.59 99 LYS B N 1
ATOM 3549 C CA . LYS B 1 102 ? -7.267 -12.529 -4.242 1.00 15.25 99 LYS B CA 1
ATOM 3550 C C . LYS B 1 102 ? -7.008 -13.222 -5.583 1.00 15.93 99 LYS B C 1
ATOM 3551 O O . LYS B 1 102 ? -7.343 -14.425 -5.736 1.00 16.68 99 LYS B O 1
ATOM 3557 N N . ALA B 1 103 ? -6.396 -12.460 -6.477 1.00 16.23 100 ALA B N 1
ATOM 3558 C CA . ALA B 1 103 ? -5.788 -12.966 -7.725 1.00 16.64 100 ALA B CA 1
ATOM 3559 C C . ALA B 1 103 ? -4.268 -12.885 -7.577 1.00 16.85 100 ALA B C 1
ATOM 3560 O O . ALA B 1 103 ? -3.749 -11.891 -7.049 1.00 16.60 100 ALA B O 1
ATOM 3562 N N . PHE B 1 104 ? -3.574 -13.888 -8.099 1.00 16.44 101 PHE B N 1
ATOM 3563 C CA . PHE B 1 104 ? -2.113 -14.067 -7.921 1.00 16.39 101 PHE B CA 1
ATOM 3564 C C . PHE B 1 104 ? -1.475 -14.292 -9.282 1.00 16.30 101 PHE B C 1
ATOM 3565 O O . PHE B 1 104 ? -1.921 -15.227 -10.001 1.00 17.60 101 PHE B O 1
ATOM 3573 N N . ARG B 1 105 ? -0.436 -13.523 -9.596 1.00 16.10 102 ARG B N 1
ATOM 3574 C CA . ARG B 1 105 ? 0.350 -13.732 -10.833 1.00 17.29 102 ARG B CA 1
ATOM 3575 C C . ARG B 1 105 ? 1.367 -14.835 -10.546 1.00 18.67 102 ARG B C 1
ATOM 3576 O O . ARG B 1 105 ? 2.276 -14.596 -9.735 1.00 20.24 102 ARG B O 1
ATOM 3584 N N . GLY B 1 106 ? 1.218 -15.966 -11.216 1.00 19.72 103 GLY B N 1
ATOM 3585 C CA . GLY B 1 106 ? 2.020 -17.176 -10.967 1.00 21.57 103 GLY B CA 1
ATOM 3586 C C . GLY B 1 106 ? 3.462 -17.030 -11.410 1.00 22.78 103 GLY B C 1
ATOM 3587 O O . GLY B 1 106 ? 3.796 -16.113 -12.200 1.00 22.61 103 GLY B O 1
ATOM 3588 N N . VAL B 1 107 ? 4.306 -17.951 -10.943 1.00 24.05 104 VAL B N 1
ATOM 3589 C CA . VAL B 1 107 ? 5.729 -18.030 -11.390 1.00 26.13 104 VAL B CA 1
ATOM 3590 C C . VAL B 1 107 ? 5.760 -18.250 -12.907 1.00 27.19 104 VAL B C 1
ATOM 3591 O O . VAL B 1 107 ? 6.811 -17.964 -13.493 1.00 31.27 104 VAL B O 1
ATOM 3595 N N . ASP B 1 108 ? 4.657 -18.741 -13.494 1.00 25.40 105 ASP B N 1
ATOM 3596 C CA . ASP B 1 108 ? 4.514 -19.041 -14.945 1.00 24.53 105 ASP B CA 1
ATOM 3597 C C . ASP B 1 108 ? 3.785 -17.898 -15.660 1.00 23.93 105 ASP B C 1
ATOM 3598 O O . ASP B 1 108 ? 3.413 -18.065 -16.839 1.00 24.62 105 ASP B O 1
ATOM 3603 N N . ASN B 1 109 ? 3.569 -16.787 -14.960 1.00 24.30 106 ASN B N 1
ATOM 3604 C CA . ASN B 1 109 ? 2.864 -15.566 -15.417 1.00 23.60 106 ASN B CA 1
ATOM 3605 C C . ASN B 1 109 ? 1.382 -15.843 -15.730 1.00 25.36 106 ASN B C 1
ATOM 3606 O O . ASN B 1 109 ? 0.773 -14.995 -16.423 1.00 29.87 106 ASN B O 1
ATOM 3611 N N . LYS B 1 110 ? 0.808 -16.956 -15.258 1.00 22.26 107 LYS B N 1
ATOM 3612 C CA . LYS B 1 110 ? -0.650 -17.212 -15.339 1.00 21.81 107 LYS B CA 1
ATOM 3613 C C . LYS B 1 110 ? -1.272 -16.610 -14.081 1.00 21.07 107 LYS B C 1
ATOM 3614 O O . LYS B 1 110 ? -0.774 -16.884 -12.955 1.00 22.50 107 LYS B O 1
ATOM 3620 N N . ILE B 1 111 ? -2.359 -15.862 -14.244 1.00 19.76 108 ILE B N 1
ATOM 3621 C CA . ILE B 1 111 ? -3.092 -15.272 -13.097 1.00 19.25 108 ILE B CA 1
ATOM 3622 C C . ILE B 1 111 ? -4.068 -16.324 -12.596 1.00 19.10 108 ILE B C 1
ATOM 3623 O O . ILE B 1 111 ? -4.787 -16.913 -13.413 1.00 20.10 108 ILE B O 1
ATOM 3628 N N . ARG B 1 112 ? -4.074 -16.568 -11.294 1.00 18.77 109 ARG B N 1
ATOM 3629 C CA . ARG B 1 112 ? -4.961 -17.566 -10.661 1.00 18.14 109 ARG B CA 1
ATOM 3630 C C . ARG B 1 112 ? -5.841 -16.912 -9.610 1.00 16.99 109 ARG B C 1
ATOM 3631 O O . ARG B 1 112 ? -5.346 -16.062 -8.817 1.00 18.27 109 ARG B O 1
ATOM 3639 N N . LEU B 1 113 ? -7.082 -17.396 -9.527 1.00 16.78 110 LEU B N 1
ATOM 3640 C CA . LEU B 1 113 ? -7.950 -17.189 -8.355 1.00 16.58 110 LEU B CA 1
ATOM 3641 C C . LEU B 1 113 ? -7.829 -18.395 -7.422 1.00 16.67 110 LEU B C 1
ATOM 3642 O O . LEU B 1 113 ? -7.390 -19.485 -7.840 1.00 19.52 110 LEU B O 1
ATOM 3647 N N . PHE B 1 114 ? -8.104 -18.159 -6.156 1.00 16.86 111 PHE B N 1
ATOM 3648 C CA . PHE B 1 114 ? -7.934 -19.140 -5.063 1.00 17.19 111 PHE B CA 1
ATOM 3649 C C . PHE B 1 114 ? -9.299 -19.405 -4.430 1.00 17.10 111 PHE B C 1
ATOM 3650 O O . PHE B 1 114 ? -9.846 -18.477 -3.802 1.00 18.53 111 PHE B O 1
ATOM 3658 N N A GLN B 1 115 ? -9.809 -20.625 -4.637 0.60 18.81 112 GLN B N 1
ATOM 3659 N N B GLN B 1 115 ? -9.856 -20.595 -4.639 0.40 17.89 112 GLN B N 1
ATO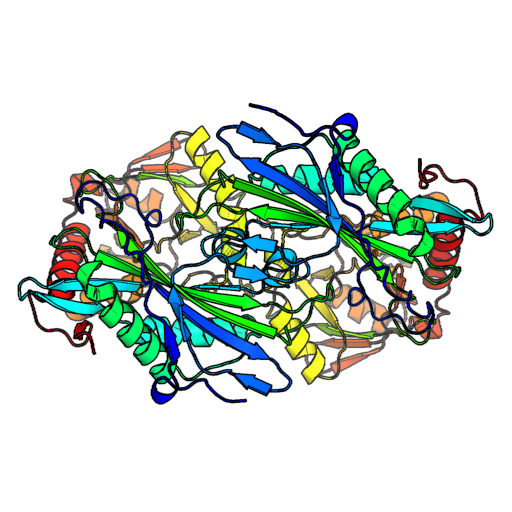M 3660 C CA A GLN B 1 115 ? -11.145 -21.153 -4.230 0.60 19.15 112 GLN B CA 1
ATOM 3661 C CA B GLN B 1 115 ? -11.108 -21.022 -3.968 0.40 17.70 112 GLN B CA 1
ATOM 3662 C C A GLN B 1 115 ? -12.216 -20.062 -4.276 0.60 17.72 112 GLN B C 1
ATOM 3663 C C B GLN B 1 115 ? -12.229 -20.018 -4.234 0.40 17.19 112 GLN B C 1
ATOM 3664 O O A GLN B 1 115 ? -12.971 -19.831 -3.326 0.60 20.66 112 GLN B O 1
ATOM 3665 O O B GLN B 1 115 ? -13.014 -19.757 -3.326 0.40 19.06 112 GLN B O 1
ATOM 3676 N N . PRO B 1 116 ? -12.360 -19.362 -5.417 1.00 17.06 113 PRO B N 1
ATOM 3677 C CA . PRO B 1 116 ? -13.306 -18.252 -5.515 1.00 17.38 113 PRO B CA 1
ATOM 3678 C C . PRO B 1 116 ? -14.758 -18.712 -5.349 1.00 17.38 113 PRO B C 1
ATOM 3679 O O . PRO B 1 116 ? -15.580 -17.918 -4.905 1.00 17.05 113 PRO B O 1
ATOM 3683 N N . ASN B 1 117 ? -15.068 -19.969 -5.660 1.00 18.17 114 ASN B N 1
ATOM 3684 C CA . ASN B 1 117 ? -16.457 -20.473 -5.514 1.00 20.32 114 ASN B CA 1
ATOM 3685 C C . ASN B 1 117 ? -16.859 -20.516 -4.041 1.00 18.17 114 ASN B C 1
ATOM 3686 O O . ASN B 1 117 ? -18.054 -20.301 -3.775 1.00 18.66 114 ASN B O 1
ATOM 3691 N N . LEU B 1 118 ? -15.921 -20.717 -3.124 1.00 19.16 115 LEU B N 1
ATOM 3692 C CA . LEU B 1 118 ? -16.264 -20.657 -1.674 1.00 19.86 115 LEU B CA 1
ATOM 3693 C C . LEU B 1 118 ? -16.682 -19.235 -1.295 1.00 19.64 115 LEU B C 1
ATOM 3694 O O . LEU B 1 118 ? -17.630 -19.104 -0.514 1.00 19.15 115 LEU B O 1
ATOM 3699 N N . ASN B 1 119 ? -16.011 -18.206 -1.821 1.00 16.80 116 ASN B N 1
ATOM 3700 C CA . ASN B 1 119 ? -16.383 -16.796 -1.543 1.00 16.55 116 ASN B CA 1
ATOM 3701 C C . ASN B 1 119 ? -17.775 -16.512 -2.132 1.00 16.48 116 ASN B C 1
ATOM 3702 O O . ASN B 1 119 ? -18.573 -15.809 -1.452 1.00 14.97 116 ASN B O 1
ATOM 3707 N N . MET B 1 120 ? -18.055 -16.987 -3.353 1.00 15.30 117 MET B N 1
ATOM 3708 C CA . MET B 1 120 ? -19.383 -16.757 -3.975 1.00 15.82 117 MET B CA 1
ATOM 3709 C C . MET B 1 120 ? -20.457 -17.401 -3.097 1.00 15.58 117 MET B C 1
ATOM 3710 O O . MET B 1 120 ? -21.515 -16.771 -2.859 1.00 14.95 117 MET B O 1
ATOM 3715 N N . ASP B 1 121 ? -20.215 -18.614 -2.606 1.00 17.18 118 ASP B N 1
ATOM 3716 C CA . ASP B 1 121 ? -21.199 -19.325 -1.750 1.00 18.89 118 ASP B CA 1
ATOM 3717 C C . ASP B 1 121 ? -21.455 -18.540 -0.456 1.00 18.00 118 ASP B C 1
ATOM 3718 O O . ASP B 1 121 ? -22.615 -18.375 -0.106 1.00 16.80 118 ASP B O 1
ATOM 3723 N N . ARG B 1 122 ? -20.402 -18.088 0.224 1.00 16.30 119 ARG B N 1
ATOM 3724 C CA . ARG B 1 122 ? -20.468 -17.302 1.489 1.00 18.18 119 ARG B CA 1
ATOM 3725 C C . ARG B 1 122 ? -21.256 -16.024 1.224 1.00 16.93 119 ARG B C 1
ATOM 3726 O O . ARG B 1 122 ? -22.185 -15.692 1.976 1.00 19.05 119 ARG B O 1
ATOM 3734 N N . MET B 1 123 ? -20.955 -15.374 0.109 1.00 15.74 120 MET B N 1
ATOM 3735 C CA . MET B 1 123 ? -21.595 -14.073 -0.198 1.00 14.07 120 MET B CA 1
ATOM 3736 C C . MET B 1 123 ? -23.093 -14.297 -0.435 1.00 13.73 120 MET B C 1
ATOM 3737 O O . MET B 1 123 ? -23.927 -13.492 0.019 1.00 14.24 120 MET B O 1
ATOM 3742 N N . TYR B 1 124 ? -23.452 -15.361 -1.167 1.00 13.38 121 TYR B N 1
ATOM 3743 C CA . TYR B 1 124 ? -24.866 -15.651 -1.482 1.00 13.26 121 TYR B CA 1
ATOM 3744 C C . TYR B 1 124 ? -25.603 -15.914 -0.170 1.00 13.75 121 TYR B C 1
ATOM 3745 O O . TYR B 1 124 ? -26.718 -15.426 0.013 1.00 13.35 121 TYR B O 1
ATOM 3754 N N . ARG B 1 125 ? -25.014 -16.743 0.694 1.00 15.47 122 ARG B N 1
ATOM 3755 C CA . ARG B 1 125 ? -25.656 -17.112 1.975 1.00 16.96 122 ARG B CA 1
ATOM 3756 C C . ARG B 1 125 ? -25.860 -15.861 2.837 1.00 17.59 122 ARG B C 1
ATOM 3757 O O . ARG B 1 125 ? -26.947 -15.745 3.473 1.00 16.39 122 ARG B O 1
ATOM 3765 N N . SER B 1 126 ? -24.868 -14.992 2.887 1.00 15.97 123 SER B N 1
ATOM 3766 C CA . SER B 1 126 ? -24.960 -13.700 3.626 1.00 16.41 123 SER B CA 1
ATOM 3767 C C . SER B 1 126 ? -26.038 -12.811 3.012 1.00 16.30 123 SER B C 1
ATOM 3768 O O . SER B 1 126 ? -26.808 -12.213 3.761 1.00 15.23 123 SER B O 1
ATOM 3771 N N . ALA B 1 127 ? -26.170 -12.776 1.687 1.00 14.69 124 ALA B N 1
ATOM 3772 C CA . ALA B 1 127 ? -27.225 -11.961 1.042 1.00 14.89 124 ALA B CA 1
ATOM 3773 C C . ALA B 1 127 ? -28.607 -12.412 1.488 1.00 14.44 124 ALA B C 1
ATOM 3774 O O . ALA B 1 127 ? -29.440 -11.580 1.819 1.00 14.94 124 ALA B O 1
ATOM 3776 N N . VAL B 1 128 ? -28.843 -13.726 1.553 1.00 14.27 125 VAL B N 1
ATOM 3777 C CA . VAL B 1 128 ? -30.159 -14.246 2.011 1.00 14.38 125 VAL B CA 1
ATOM 3778 C C . VAL B 1 128 ? -30.391 -13.784 3.460 1.00 15.70 125 VAL B C 1
ATOM 3779 O O . VAL B 1 128 ? -31.478 -13.294 3.784 1.00 16.57 125 VAL B O 1
ATOM 3783 N N . ARG B 1 129 ? -29.380 -13.887 4.298 1.00 16.28 126 ARG B N 1
ATOM 3784 C CA . ARG B 1 129 ? -29.515 -13.501 5.727 1.00 15.23 126 ARG B CA 1
ATOM 3785 C C . ARG B 1 129 ? -29.683 -11.995 5.873 1.00 15.78 126 ARG B C 1
ATOM 3786 O O . ARG B 1 129 ? -30.292 -11.586 6.865 1.00 17.01 126 ARG B O 1
ATOM 3794 N N . ALA B 1 130 ? -29.194 -11.215 4.923 1.00 14.93 127 ALA B N 1
ATOM 3795 C CA . ALA B 1 130 ? -29.327 -9.739 4.935 1.00 14.50 127 ALA B CA 1
ATOM 3796 C C . ALA B 1 130 ? -30.689 -9.304 4.367 1.00 15.43 127 ALA B C 1
ATOM 3797 O O . ALA B 1 130 ? -31.048 -8.107 4.496 1.00 15.19 127 ALA B O 1
ATOM 3799 N N . THR B 1 131 ? -31.376 -10.191 3.652 1.00 15.21 128 THR B N 1
ATOM 3800 C CA . THR B 1 131 ? -32.589 -9.943 2.815 1.00 15.65 128 THR B CA 1
ATOM 3801 C C . THR B 1 131 ? -32.246 -9.114 1.572 1.00 15.46 128 THR B C 1
ATOM 3802 O O . THR B 1 131 ? -33.178 -8.533 0.975 1.00 16.40 128 THR B O 1
ATOM 3806 N N . LEU B 1 132 ? -31.001 -9.159 1.122 1.00 14.85 129 LEU B N 1
ATOM 3807 C CA . LEU B 1 132 ? -30.620 -8.610 -0.196 1.00 14.45 129 LEU B CA 1
ATOM 3808 C C . LEU B 1 132 ? -30.980 -9.660 -1.248 1.00 15.09 129 LEU B C 1
ATOM 3809 O O . LEU B 1 132 ? -31.137 -10.849 -0.945 1.00 15.72 129 LEU B O 1
ATOM 3814 N N . PRO B 1 133 ? -31.192 -9.225 -2.493 1.00 15.51 130 PRO B N 1
ATOM 3815 C CA . PRO B 1 133 ? -31.668 -10.123 -3.539 1.00 15.54 130 PRO B CA 1
ATOM 3816 C C . PRO B 1 133 ? -30.630 -11.177 -3.936 1.00 16.33 130 PRO B C 1
ATOM 3817 O O . PRO B 1 133 ? -29.425 -10.916 -3.939 1.00 16.59 130 PRO B O 1
ATOM 3821 N N . VAL B 1 134 ? -31.122 -12.351 -4.300 1.00 18.93 131 VAL B N 1
ATOM 3822 C CA . VAL B 1 134 ? -30.234 -13.439 -4.774 1.00 17.56 131 VAL B CA 1
ATOM 3823 C C . VAL B 1 134 ? -29.694 -13.099 -6.161 1.00 15.82 131 VAL B C 1
ATOM 3824 O O . VAL B 1 134 ? -30.263 -12.283 -6.885 1.00 16.56 131 VAL B O 1
ATOM 3828 N N . PHE B 1 135 ? -28.608 -13.767 -6.491 1.00 16.46 132 PHE B N 1
ATOM 3829 C CA . PHE B 1 135 ? -27.929 -13.624 -7.794 1.00 16.24 132 PHE B CA 1
ATOM 3830 C C . PHE B 1 135 ? -27.359 -14.985 -8.136 1.00 15.70 132 PHE B C 1
ATOM 3831 O O . PHE B 1 135 ? -27.194 -15.867 -7.253 1.00 16.02 132 PHE B O 1
ATOM 3839 N N . ASP B 1 136 ? -27.004 -15.139 -9.396 1.00 16.01 133 ASP B N 1
ATOM 3840 C CA . ASP B 1 136 ? -26.389 -16.392 -9.890 1.00 15.09 133 ASP B CA 1
ATOM 3841 C C . ASP B 1 136 ? -24.889 -16.351 -9.586 1.00 14.12 133 ASP B C 1
ATOM 3842 O O . ASP B 1 136 ? -24.175 -15.494 -10.157 1.00 15.47 133 ASP B O 1
ATOM 3847 N N . LYS B 1 137 ? -24.415 -17.195 -8.683 1.00 14.48 134 LYS B N 1
ATOM 3848 C CA . LYS B 1 137 ? -23.010 -17.160 -8.212 1.00 14.35 134 LYS B CA 1
ATOM 3849 C C . LYS B 1 137 ? -22.055 -17.321 -9.414 1.00 15.07 134 LYS B C 1
ATOM 3850 O O . LYS B 1 137 ? -20.991 -16.703 -9.420 1.00 16.22 134 LYS B O 1
ATOM 3856 N N . GLU B 1 138 ? -22.369 -18.195 -10.363 1.00 16.37 135 GLU B N 1
ATOM 3857 C CA . GLU B 1 138 ? -21.499 -18.420 -11.553 1.00 17.58 135 GLU B CA 1
ATOM 3858 C C . GLU B 1 138 ? -21.430 -17.157 -12.404 1.00 16.78 135 GLU B C 1
ATOM 3859 O O . GLU B 1 138 ? -20.328 -16.861 -12.937 1.00 16.88 135 GLU B O 1
ATOM 3865 N N . GLU B 1 139 ? -22.551 -16.472 -12.579 1.00 15.89 136 GLU B N 1
ATOM 3866 C CA . GLU B 1 139 ? -22.601 -15.217 -13.373 1.00 15.34 136 GLU B CA 1
ATOM 3867 C C . GLU B 1 139 ? -21.781 -14.140 -12.646 1.00 16.54 136 GLU B C 1
ATOM 3868 O O . GLU B 1 139 ? -21.017 -13.424 -13.332 1.00 16.83 136 GLU B O 1
ATOM 3874 N N . LEU B 1 140 ? -21.892 -14.015 -11.320 1.00 16.51 137 LEU B N 1
ATOM 3875 C CA . LEU B 1 140 ? -21.050 -13.013 -10.610 1.00 16.01 137 LEU B CA 1
ATOM 3876 C C . LEU B 1 140 ? -19.554 -13.353 -10.774 1.00 16.67 137 LEU B C 1
ATOM 3877 O O . LEU B 1 140 ? -18.750 -12.458 -11.088 1.00 16.01 137 LEU B O 1
ATOM 3882 N N . LEU B 1 141 ? -19.176 -14.613 -10.626 1.00 15.02 138 LEU B N 1
ATOM 3883 C CA . LEU B 1 141 ? -17.742 -14.972 -10.730 1.00 15.85 138 LEU B CA 1
ATOM 3884 C C . LEU B 1 141 ? -17.254 -14.686 -12.159 1.00 16.09 138 LEU B C 1
ATOM 3885 O O . LEU B 1 141 ? -16.132 -14.189 -12.319 1.00 16.90 138 LEU B O 1
ATOM 3890 N N . GLU B 1 142 ? -18.068 -14.942 -13.186 1.00 15.53 139 GLU B N 1
ATOM 3891 C CA . GLU B 1 142 ? -17.657 -14.631 -14.571 1.00 17.81 139 GLU B CA 1
ATOM 3892 C C . GLU B 1 142 ? -17.507 -13.113 -14.739 1.00 16.91 139 GLU B C 1
ATOM 3893 O O . GLU B 1 142 ? -16.510 -12.710 -15.398 1.00 17.38 139 GLU B O 1
ATOM 3899 N N . CYS B 1 143 ? -18.380 -12.293 -14.133 1.00 14.88 140 CYS B N 1
ATOM 3900 C CA . CYS B 1 143 ? -18.233 -10.814 -14.214 1.00 16.12 140 CYS B CA 1
ATOM 3901 C C . CYS B 1 143 ? -16.917 -10.399 -13.534 1.00 16.50 140 CYS B C 1
ATOM 3902 O O . CYS B 1 143 ? -16.203 -9.549 -14.073 1.00 16.34 140 CYS B O 1
ATOM 3905 N N . ILE B 1 144 ? -16.610 -10.976 -12.367 1.00 15.73 141 ILE B N 1
ATOM 3906 C CA . ILE B 1 144 ? -15.360 -10.681 -11.620 1.00 15.61 141 ILE B CA 1
ATOM 3907 C C . ILE B 1 144 ? -14.165 -11.088 -12.496 1.00 17.03 141 ILE B C 1
ATOM 3908 O O . ILE B 1 144 ? -13.228 -10.297 -12.637 1.00 16.71 141 ILE B O 1
ATOM 3913 N N . GLN B 1 145 ? -14.207 -12.254 -13.149 1.00 16.73 142 GLN B N 1
ATOM 3914 C CA . GLN B 1 145 ? -13.091 -12.684 -14.039 1.00 17.53 142 GLN B CA 1
ATOM 3915 C C . GLN B 1 145 ? -12.889 -11.654 -15.151 1.00 16.97 142 GLN B C 1
ATOM 3916 O O . GLN B 1 145 ? -11.739 -11.315 -15.439 1.00 17.66 142 GLN B O 1
ATOM 3922 N N . GLN B 1 146 ? -13.967 -11.190 -15.765 1.00 16.55 143 GLN B N 1
ATOM 3923 C CA . GLN B 1 146 ? -13.860 -10.193 -16.869 1.00 16.65 143 GLN B CA 1
ATOM 3924 C C . GLN B 1 146 ? -13.263 -8.879 -16.344 1.00 16.12 143 GLN B C 1
ATOM 3925 O O . GLN B 1 146 ? -12.464 -8.276 -17.091 1.00 17.03 143 GLN B O 1
ATOM 3931 N N . LEU B 1 147 ? -13.637 -8.455 -15.128 1.00 15.46 144 LEU B N 1
ATOM 3932 C CA . LEU B 1 147 ? -13.081 -7.211 -14.542 1.00 15.88 144 LEU B CA 1
ATOM 3933 C C . LEU B 1 147 ? -11.577 -7.400 -14.295 1.00 15.81 144 LEU B C 1
ATOM 3934 O O . LEU B 1 147 ? -10.790 -6.500 -14.645 1.00 16.49 144 LEU B O 1
ATOM 3939 N N . VAL B 1 148 ? -11.180 -8.505 -13.668 1.00 15.86 145 VAL B N 1
ATOM 3940 C CA . VAL B 1 148 ? -9.741 -8.765 -13.398 1.00 15.70 145 VAL B CA 1
ATOM 3941 C C . VAL B 1 148 ? -8.980 -8.829 -14.725 1.00 18.03 145 VAL B C 1
ATOM 3942 O O . VAL B 1 148 ? -7.864 -8.282 -14.824 1.00 18.38 145 VAL B O 1
ATOM 3946 N N . LYS B 1 149 ? -9.545 -9.500 -15.728 1.00 18.06 146 LYS B N 1
ATOM 3947 C CA . LYS B 1 149 ? -8.912 -9.603 -17.072 1.00 18.46 146 LYS B CA 1
ATOM 3948 C C . LYS B 1 149 ? -8.664 -8.202 -17.643 1.00 18.61 146 LYS B C 1
ATOM 3949 O O . LYS B 1 149 ? -7.553 -7.939 -18.154 1.00 18.28 146 LYS B O 1
ATOM 3955 N N . LEU B 1 150 ? -9.658 -7.318 -17.581 1.00 16.92 147 LEU B N 1
ATOM 3956 C CA . LEU B 1 150 ? -9.488 -5.955 -18.131 1.00 16.78 147 LEU B CA 1
ATOM 3957 C C . LEU B 1 150 ? -8.354 -5.249 -17.379 1.00 16.40 147 LEU B C 1
ATOM 3958 O O . LEU B 1 150 ? -7.541 -4.572 -18.018 1.00 18.54 147 LEU B O 1
ATOM 3963 N N . ASP B 1 151 ? -8.335 -5.369 -16.053 1.00 15.51 148 ASP B N 1
ATOM 3964 C CA . ASP B 1 151 ? -7.331 -4.694 -15.191 1.00 16.30 148 ASP B CA 1
ATOM 3965 C C . ASP B 1 151 ? -6.188 -5.662 -14.853 1.00 16.89 148 ASP B C 1
ATOM 3966 O O . ASP B 1 151 ? -5.530 -5.478 -13.812 1.00 17.34 148 ASP B O 1
ATOM 3971 N N . GLN B 1 152 ? -5.874 -6.631 -15.717 1.00 17.56 149 GLN B N 1
ATOM 3972 C CA . GLN B 1 152 ? -4.919 -7.693 -15.326 1.00 17.70 149 GLN B CA 1
ATOM 3973 C C . GLN B 1 152 ? -3.512 -7.141 -15.059 1.00 17.71 149 GLN B C 1
ATOM 3974 O O . GLN B 1 152 ? -2.798 -7.784 -14.259 1.00 19.17 149 GLN B O 1
ATOM 3980 N N . GLU B 1 153 ? -3.102 -6.026 -15.662 1.00 18.28 150 GLU B N 1
ATOM 3981 C CA . GLU B 1 153 ? -1.728 -5.497 -15.451 1.00 19.84 150 GLU B CA 1
ATOM 3982 C C . GLU B 1 153 ? -1.609 -4.964 -14.011 1.00 19.93 150 GLU B C 1
ATOM 3983 O O . GLU B 1 153 ? -0.484 -4.758 -13.568 1.00 20.83 150 GLU B O 1
ATOM 3989 N N . TRP B 1 154 ? -2.725 -4.801 -13.305 1.00 18.96 151 TRP B N 1
ATOM 3990 C CA . TRP B 1 154 ? -2.723 -4.434 -11.860 1.00 18.28 151 TRP B CA 1
ATOM 3991 C C . TRP B 1 154 ? -2.349 -5.639 -11.000 1.00 19.36 151 TRP B C 1
ATOM 3992 O O . TRP B 1 154 ? -2.038 -5.425 -9.809 1.00 20.25 151 TRP B O 1
ATOM 4003 N N . VAL B 1 155 ? -2.444 -6.871 -11.512 1.00 18.52 152 VAL B N 1
ATOM 4004 C CA . VAL B 1 155 ? -2.059 -8.044 -10.680 1.00 18.96 152 VAL B CA 1
ATOM 4005 C C . VAL B 1 155 ? -0.538 -7.987 -10.589 1.00 20.62 152 VAL B C 1
ATOM 4006 O O . VAL B 1 155 ? 0.142 -8.064 -11.605 1.00 20.13 152 VAL B O 1
ATOM 4010 N N . PRO B 1 156 ? 0.055 -7.743 -9.396 1.00 20.53 153 PRO B N 1
ATOM 4011 C CA . PRO B 1 156 ? 1.473 -7.369 -9.331 1.00 21.08 153 PRO B CA 1
ATOM 4012 C C . PRO B 1 156 ? 2.468 -8.416 -9.858 1.00 20.74 153 PRO B C 1
ATOM 4013 O O . PRO B 1 156 ? 2.227 -9.605 -9.756 1.00 20.30 153 PRO B O 1
ATOM 4017 N N . TYR B 1 157 ? 3.578 -7.921 -10.392 1.00 21.23 154 TYR B N 1
ATOM 4018 C CA . TYR B 1 157 ? 4.729 -8.721 -10.880 1.00 22.81 154 TYR B CA 1
ATOM 4019 C C . TYR B 1 157 ? 5.651 -8.941 -9.684 1.00 25.04 154 TYR B C 1
ATOM 4020 O O . TYR B 1 157 ? 6.740 -8.373 -9.602 1.00 27.62 154 TYR B O 1
ATOM 4029 N N . SER B 1 158 ? 5.200 -9.809 -8.787 1.00 26.80 155 SER B N 1
ATOM 4030 C CA . SER B 1 158 ? 5.845 -10.078 -7.480 1.00 28.64 155 SER B CA 1
ATOM 4031 C C . SER B 1 158 ? 5.257 -11.357 -6.913 1.00 31.30 155 SER B C 1
ATOM 4032 O O . SER B 1 158 ? 4.025 -11.503 -6.960 1.00 36.82 155 SER B O 1
ATOM 4035 N N . THR B 1 159 ? 6.096 -12.198 -6.318 1.00 28.90 156 THR B N 1
ATOM 4036 C CA . THR B 1 159 ? 5.662 -13.438 -5.636 1.00 28.75 156 THR B CA 1
ATOM 4037 C C . THR B 1 159 ? 5.321 -13.129 -4.177 1.00 27.13 156 THR B C 1
ATOM 4038 O O . THR B 1 159 ? 5.070 -14.080 -3.435 1.00 28.54 156 THR B O 1
ATOM 4042 N N . SER B 1 160 ? 5.286 -11.864 -3.773 1.00 27.78 157 SER B N 1
ATOM 4043 C CA . SER B 1 160 ? 4.848 -11.461 -2.404 1.00 31.54 157 SER B CA 1
ATOM 4044 C C . SER B 1 160 ? 3.703 -10.435 -2.455 1.00 31.24 157 SER B C 1
ATOM 4045 O O . SER B 1 160 ? 3.372 -9.837 -1.405 1.00 32.67 157 SER B O 1
ATOM 4048 N N . ALA B 1 161 ? 3.155 -10.159 -3.636 1.00 24.04 158 ALA B N 1
ATOM 4049 C CA . ALA B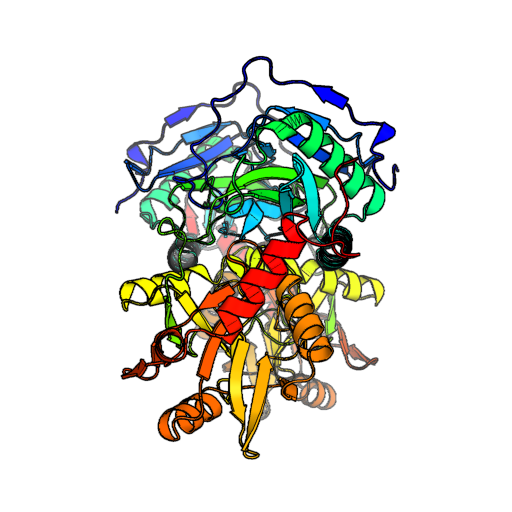 1 161 ? 2.041 -9.204 -3.792 1.00 23.27 158 ALA B CA 1
ATOM 4050 C C . ALA B 1 161 ? 0.939 -9.872 -4.623 1.00 21.03 158 ALA B C 1
ATOM 4051 O O . ALA B 1 161 ? 1.178 -10.924 -5.234 1.00 19.08 158 ALA B O 1
ATOM 4053 N N . SER B 1 162 ? -0.250 -9.294 -4.580 1.00 18.95 159 SER B N 1
ATOM 4054 C CA . SER B 1 162 ? -1.481 -9.896 -5.145 1.00 17.86 159 SER B CA 1
ATOM 4055 C C . SER B 1 162 ? -2.502 -8.799 -5.433 1.00 17.77 159 SER B C 1
ATOM 4056 O O . SER B 1 162 ? -2.244 -7.626 -5.117 1.00 17.55 159 SER B O 1
ATOM 4059 N N . LEU B 1 163 ? -3.594 -9.170 -6.091 1.00 17.47 160 LEU B N 1
ATOM 4060 C CA . LEU B 1 163 ? -4.716 -8.230 -6.298 1.00 16.26 160 LEU B CA 1
ATOM 4061 C C . LEU B 1 163 ? -5.874 -8.634 -5.409 1.00 15.34 160 LEU B C 1
ATOM 4062 O O . LEU B 1 163 ? -6.412 -9.732 -5.563 1.00 16.36 160 LEU B O 1
ATOM 4067 N N . TYR B 1 164 ? -6.259 -7.747 -4.512 1.00 14.19 161 TYR B N 1
ATOM 4068 C CA . TYR B 1 164 ? -7.423 -7.974 -3.635 1.00 13.89 161 TYR B CA 1
ATOM 4069 C C . TYR B 1 164 ? -8.699 -7.607 -4.388 1.00 14.54 161 TYR B C 1
ATOM 4070 O O . TYR B 1 164 ? -8.738 -6.530 -5.027 1.00 16.50 161 TYR B O 1
ATOM 4079 N N . ILE B 1 165 ? -9.688 -8.474 -4.280 1.00 14.06 162 ILE B N 1
ATOM 4080 C CA . ILE B 1 165 ? -11.000 -8.353 -4.942 1.00 13.95 162 ILE B CA 1
ATOM 4081 C C . ILE B 1 165 ? -12.029 -8.161 -3.842 1.00 13.57 162 ILE B C 1
ATOM 4082 O O . ILE B 1 165 ? -12.105 -9.044 -2.953 1.00 14.81 162 ILE B O 1
ATOM 4087 N N . ARG B 1 166 ? -12.798 -7.068 -3.953 1.00 13.22 163 ARG B N 1
ATOM 4088 C CA . ARG B 1 166 ? -13.783 -6.669 -2.934 1.00 12.77 163 ARG B CA 1
ATOM 4089 C C . ARG B 1 166 ? -15.168 -6.586 -3.556 1.00 12.60 163 ARG B C 1
ATOM 4090 O O . ARG B 1 166 ? -15.625 -5.482 -3.897 1.00 13.17 163 ARG B O 1
ATOM 4098 N N . PRO B 1 167 ? -15.892 -7.711 -3.654 1.00 13.46 164 PRO B N 1
ATOM 4099 C CA . PRO B 1 167 ? -17.310 -7.701 -3.964 1.00 12.96 164 PRO B CA 1
ATOM 4100 C C . PRO B 1 167 ? -18.034 -7.108 -2.760 1.00 13.50 164 PRO B C 1
ATOM 4101 O O . PRO B 1 167 ? -17.705 -7.433 -1.615 1.00 14.62 164 PRO B O 1
ATOM 4105 N N . THR B 1 168 ? -18.978 -6.224 -3.030 1.00 13.27 165 THR B N 1
ATOM 4106 C CA . THR B 1 168 ? -19.686 -5.438 -2.000 1.00 14.12 165 THR B CA 1
ATOM 4107 C C . THR B 1 168 ? -21.149 -5.391 -2.425 1.00 14.99 165 THR B C 1
ATOM 4108 O O . THR B 1 168 ? -21.422 -5.272 -3.641 1.00 15.56 165 THR B O 1
ATOM 4112 N N . PHE B 1 169 ? -22.076 -5.466 -1.482 1.00 12.62 166 PHE B N 1
ATOM 4113 C CA . PHE B 1 169 ? -23.508 -5.561 -1.818 1.00 12.83 166 PHE B CA 1
ATOM 4114 C C . PHE B 1 169 ? -24.265 -4.720 -0.806 1.00 13.46 166 PHE B C 1
ATOM 4115 O O . PHE B 1 169 ? -24.210 -5.014 0.400 1.00 13.59 166 PHE B O 1
ATOM 4123 N N . ILE B 1 170 ? -24.899 -3.656 -1.285 1.00 13.42 167 ILE B N 1
ATOM 4124 C CA . ILE B 1 170 ? -25.501 -2.624 -0.392 1.00 13.55 167 ILE B CA 1
ATOM 4125 C C . ILE B 1 170 ? -26.988 -2.446 -0.702 1.00 13.88 167 ILE B C 1
ATOM 4126 O O . ILE B 1 170 ? -27.396 -2.385 -1.869 1.00 13.84 167 ILE B O 1
ATOM 4131 N N . GLY B 1 171 ? -27.774 -2.246 0.343 1.00 13.50 168 GLY B N 1
ATOM 4132 C CA . GLY B 1 171 ? -29.152 -1.750 0.254 1.00 13.26 168 GLY B CA 1
ATOM 4133 C C . GLY B 1 171 ? -29.167 -0.301 -0.143 1.00 15.67 168 GLY B C 1
ATOM 4134 O O . GLY B 1 171 ? -28.465 0.486 0.487 1.00 15.28 168 GLY B O 1
ATOM 4135 N N . THR B 1 172 ? -29.946 0.047 -1.156 1.00 15.64 169 THR B N 1
ATOM 4136 C CA . THR B 1 172 ? -30.060 1.446 -1.651 1.00 16.04 169 THR B CA 1
ATOM 4137 C C . THR B 1 172 ? -31.536 1.892 -1.585 1.00 16.26 169 THR B C 1
ATOM 4138 O O . THR B 1 172 ? -31.868 2.877 -2.255 1.00 18.36 169 THR B O 1
ATOM 4142 N N . GLU B 1 173 ? -32.346 1.200 -0.777 1.00 18.67 170 GLU B N 1
ATOM 4143 C CA . GLU B 1 173 ? -33.744 1.564 -0.420 1.00 18.47 170 GLU B CA 1
ATOM 4144 C C . GLU B 1 173 ? -33.748 3.018 0.048 1.00 18.59 170 GLU B C 1
ATOM 4145 O O . GLU B 1 173 ? -33.073 3.287 1.024 1.00 18.97 170 GLU B O 1
ATOM 4151 N N . PRO B 1 174 ? -34.425 3.968 -0.638 1.00 20.75 171 PRO B N 1
ATOM 4152 C CA . PRO B 1 174 ? -34.421 5.372 -0.238 1.00 21.57 171 PRO B CA 1
ATOM 4153 C C . PRO B 1 174 ? -35.272 5.701 0.997 1.00 25.03 171 PRO B C 1
ATOM 4154 O O . PRO B 1 174 ? -35.017 6.723 1.643 1.00 29.32 171 PRO B O 1
ATOM 4158 N N . SER B 1 175 ? -36.150 4.805 1.426 1.00 23.33 172 SER B N 1
ATOM 4159 C CA . SER B 1 175 ? -37.138 5.095 2.488 1.00 22.39 172 SER B CA 1
ATOM 4160 C C . SER B 1 175 ? -36.590 4.661 3.855 1.00 22.38 172 SER B C 1
ATOM 4161 O O . SER B 1 175 ? -35.718 3.806 3.909 1.00 20.70 172 SER B O 1
ATOM 4164 N N . LEU B 1 176 ? -37.021 5.312 4.931 1.00 20.61 173 LEU B N 1
ATOM 4165 C CA . LEU B 1 176 ? -36.359 5.195 6.255 1.00 19.42 173 LEU B CA 1
ATOM 4166 C C . LEU B 1 176 ? -37.010 4.099 7.102 1.00 18.84 173 LEU B C 1
ATOM 4167 O O . LEU B 1 176 ? -36.555 3.875 8.232 1.00 19.69 173 LEU B O 1
ATOM 4172 N N . GLY B 1 177 ? -38.067 3.438 6.630 1.00 18.71 174 GLY B N 1
ATOM 4173 C CA . GLY B 1 177 ? -38.572 2.279 7.378 1.00 17.87 174 GLY B CA 1
ATOM 4174 C C . GLY B 1 177 ? -37.505 1.198 7.442 1.00 17.00 174 GLY B C 1
ATOM 4175 O O . GLY B 1 177 ? -36.745 1.008 6.454 1.00 19.35 174 GLY B O 1
ATOM 4176 N N . VAL B 1 178 ? -37.427 0.481 8.552 1.00 17.63 175 VAL B N 1
ATOM 4177 C CA . VAL B 1 178 ? -36.488 -0.655 8.704 1.00 17.75 175 VAL B CA 1
ATOM 4178 C C . VAL B 1 178 ? -37.190 -1.830 8.034 1.00 17.90 175 VAL B C 1
ATOM 4179 O O . VAL B 1 178 ? -38.116 -2.408 8.643 1.00 20.31 175 VAL B O 1
ATOM 4183 N N . LYS B 1 179 ? -36.806 -2.130 6.804 1.00 18.67 176 LYS B N 1
ATOM 4184 C CA . LYS B 1 179 ? -37.542 -3.121 6.004 1.00 20.06 176 LYS B CA 1
ATOM 4185 C C . LYS B 1 179 ? -36.632 -3.691 4.923 1.00 19.88 176 LYS B C 1
ATOM 4186 O O . LYS B 1 179 ? -35.565 -3.130 4.641 1.00 18.14 176 LYS B O 1
ATOM 4192 N N . LYS B 1 180 ? -37.024 -4.850 4.416 1.00 18.37 177 LYS B N 1
ATOM 4193 C CA . LYS B 1 180 ? -36.296 -5.477 3.295 1.00 16.73 177 LYS B CA 1
ATOM 4194 C C . LYS B 1 180 ? -36.158 -4.457 2.177 1.00 15.49 177 LYS B C 1
ATOM 4195 O O . LYS B 1 180 ? -37.132 -3.824 1.766 1.00 16.91 177 LYS B O 1
ATOM 4201 N N . PRO B 1 181 ? -34.947 -4.273 1.610 1.00 15.50 178 PRO B N 1
ATOM 4202 C CA . PRO B 1 181 ? -34.761 -3.254 0.576 1.00 15.47 178 PRO B CA 1
ATOM 4203 C C . PRO B 1 181 ? -35.470 -3.623 -0.738 1.00 16.52 178 PRO B C 1
ATOM 4204 O O . PRO B 1 181 ? -35.489 -4.782 -1.114 1.00 15.98 178 PRO B O 1
ATOM 4208 N N . THR B 1 182 ? -35.966 -2.608 -1.440 1.00 16.86 179 THR B N 1
ATOM 4209 C CA . THR B 1 182 ? -36.564 -2.753 -2.790 1.00 17.82 179 THR B CA 1
ATOM 4210 C C . THR B 1 182 ? -35.590 -2.228 -3.850 1.00 18.18 179 THR B C 1
ATOM 4211 O O . THR B 1 182 ? -35.977 -2.178 -5.000 1.00 16.86 179 THR B O 1
ATOM 4215 N N . LYS B 1 183 ? -34.382 -1.836 -3.457 1.00 17.94 180 LYS B N 1
ATOM 4216 C CA . LYS B 1 183 ? -33.338 -1.314 -4.356 1.00 17.92 180 LYS B CA 1
ATOM 4217 C C . LYS B 1 183 ? -32.005 -1.749 -3.772 1.00 17.23 180 LYS B C 1
ATOM 4218 O O . LYS B 1 183 ? -31.865 -1.737 -2.525 1.00 15.25 180 LYS B O 1
ATOM 4224 N N . ALA B 1 184 ? -31.081 -2.193 -4.605 1.00 14.96 181 ALA B N 1
ATOM 4225 C CA . ALA B 1 184 ? -29.740 -2.576 -4.129 1.00 14.43 181 ALA B CA 1
ATOM 4226 C C . ALA B 1 184 ? -28.728 -2.350 -5.236 1.00 15.58 181 ALA B C 1
ATOM 4227 O O . ALA B 1 184 ? -29.121 -2.198 -6.407 1.00 14.43 181 ALA B O 1
ATOM 4229 N N . LEU B 1 185 ? -27.461 -2.377 -4.851 1.00 14.93 182 LEU B N 1
ATOM 4230 C CA . LEU B 1 185 ? -26.304 -2.237 -5.763 1.00 15.44 182 LEU B CA 1
ATOM 4231 C C . LEU B 1 185 ? -25.275 -3.287 -5.367 1.00 14.72 182 LEU B C 1
ATOM 4232 O O . LEU B 1 185 ? -24.949 -3.378 -4.175 1.00 14.92 182 LEU B O 1
ATOM 4237 N N . LEU B 1 186 ? -24.850 -4.094 -6.326 1.00 14.57 183 LEU B N 1
ATOM 4238 C CA . LEU B 1 186 ? -23.723 -5.031 -6.145 1.00 14.40 183 LEU B CA 1
ATOM 4239 C C . LEU B 1 186 ? -22.551 -4.447 -6.918 1.00 15.14 183 LEU B C 1
ATOM 4240 O O . LEU B 1 186 ? -22.759 -4.067 -8.119 1.00 14.94 183 LEU B O 1
ATOM 4245 N N . PHE B 1 187 ? -21.404 -4.257 -6.278 1.00 13.47 184 PHE B N 1
ATOM 4246 C CA . PHE B 1 187 ? -20.239 -3.692 -6.995 1.00 13.77 184 PHE B CA 1
ATOM 4247 C C . PHE B 1 187 ? -18.987 -4.445 -6.583 1.00 14.80 184 PHE B C 1
ATOM 4248 O O . PHE B 1 187 ? -18.962 -5.131 -5.540 1.00 14.36 184 PHE B O 1
ATOM 4256 N N . VAL B 1 188 ? -17.967 -4.363 -7.424 1.00 13.96 185 VAL B N 1
ATOM 4257 C CA . VAL B 1 188 ? -16.671 -5.023 -7.145 1.00 14.11 185 VAL B CA 1
ATOM 4258 C C . VAL B 1 188 ? -15.559 -4.013 -7.390 1.00 15.28 185 VAL B C 1
ATOM 4259 O O . VAL B 1 188 ? -15.495 -3.390 -8.481 1.00 14.48 185 VAL B O 1
ATOM 4263 N N . LEU B 1 189 ? -14.690 -3.855 -6.384 1.00 14.05 186 LEU B N 1
ATOM 4264 C CA . LEU B 1 189 ? -13.450 -3.066 -6.449 1.00 13.99 186 LEU B CA 1
ATOM 4265 C C . LEU B 1 189 ? -12.242 -3.994 -6.496 1.00 14.17 186 LEU B C 1
ATOM 4266 O O . LEU B 1 189 ? -12.330 -5.135 -5.948 1.00 13.94 186 LEU B O 1
ATOM 4271 N N . LEU B 1 190 ? -11.172 -3.514 -7.120 1.00 13.26 187 LEU B N 1
ATOM 4272 C CA . LEU B 1 190 ? -9.863 -4.206 -7.128 1.00 14.14 187 LEU B CA 1
ATOM 4273 C C . LEU B 1 190 ? -8.812 -3.308 -6.476 1.00 15.38 187 LEU B C 1
ATOM 4274 O O . LEU B 1 190 ? -8.756 -2.091 -6.793 1.00 14.59 187 LEU B O 1
ATOM 4279 N N . SER B 1 191 ? -7.925 -3.903 -5.689 1.00 15.58 188 SER B N 1
ATOM 4280 C CA . SER B 1 191 ? -6.903 -3.145 -4.938 1.00 15.84 188 SER B CA 1
ATOM 4281 C C . SER B 1 191 ? -5.617 -3.957 -4.900 1.00 17.23 188 SER B C 1
ATOM 4282 O O . SER B 1 191 ? -5.656 -5.035 -4.323 1.00 16.88 188 SER B O 1
ATOM 4285 N N . PRO B 1 192 ? -4.500 -3.489 -5.500 1.00 18.72 189 PRO B N 1
ATOM 4286 C CA . PRO B 1 192 ? -3.234 -4.212 -5.426 1.00 21.48 189 PRO B CA 1
ATOM 4287 C C . PRO B 1 192 ? -2.744 -4.138 -3.979 1.00 24.32 189 PRO B C 1
ATOM 4288 O O . PRO B 1 192 ? -2.822 -3.067 -3.401 1.00 26.96 189 PRO B O 1
ATOM 4292 N N . VAL B 1 193 ? -2.270 -5.253 -3.444 1.00 23.06 190 VAL B N 1
ATOM 4293 C CA . VAL B 1 193 ? -1.781 -5.322 -2.036 1.00 27.95 190 VAL B CA 1
ATOM 4294 C C . VAL B 1 193 ? -0.464 -6.101 -1.976 1.00 33.04 190 VAL B C 1
ATOM 4295 O O . VAL B 1 193 ? -0.227 -6.988 -2.815 1.00 30.67 190 VAL B O 1
ATOM 4299 N N . GLY B 1 194 ? 0.395 -5.708 -1.044 1.00 32.10 191 GLY B N 1
ATOM 4300 C CA . GLY B 1 194 ? 1.687 -6.372 -0.812 1.00 34.97 191 GLY B CA 1
ATOM 4301 C C . GLY B 1 194 ? 1.539 -7.346 0.337 1.00 37.56 191 GLY B C 1
ATOM 4302 O O . GLY B 1 194 ? 0.412 -7.706 0.692 1.00 39.10 191 GLY B O 1
ATOM 4303 N N . PRO B 1 195 ? 2.656 -7.734 0.993 1.00 42.72 192 PRO B N 1
ATOM 4304 C CA . PRO B 1 195 ? 2.581 -8.398 2.293 1.00 47.49 192 PRO B CA 1
ATOM 4305 C C . PRO B 1 195 ? 1.786 -7.442 3.194 1.00 46.67 192 PRO B C 1
ATOM 4306 O O . PRO B 1 195 ? 1.788 -6.237 2.913 1.00 38.66 192 PRO B O 1
ATOM 4310 N N . TYR B 1 196 ? 1.062 -7.965 4.183 1.00 50.85 193 TYR B N 1
ATOM 4311 C CA . TYR B 1 196 ? 0.210 -7.114 5.054 1.00 49.40 193 TYR B CA 1
ATOM 4312 C C . TYR B 1 196 ? 1.091 -6.027 5.703 1.00 51.25 193 TYR B C 1
ATOM 4313 O O . TYR B 1 196 ? 0.672 -4.852 5.747 1.00 43.09 193 TYR B O 1
ATOM 4322 N N . PHE B 1 197 ? 2.296 -6.401 6.156 1.00 48.63 194 PHE B N 1
ATOM 4323 C CA . PHE B 1 197 ? 3.315 -5.495 6.759 1.00 53.70 194 PHE B CA 1
ATOM 4324 C C . PHE B 1 197 ? 4.419 -5.181 5.737 1.00 51.23 194 PHE B C 1
ATOM 4325 O O . PHE B 1 197 ? 4.933 -6.113 5.081 1.00 44.83 194 PHE B O 1
ATOM 4333 N N . SER B 1 198 ? 4.794 -3.901 5.639 1.00 55.54 195 SER B N 1
ATOM 4334 C CA . SER B 1 198 ? 5.750 -3.342 4.644 1.00 61.69 195 SER B CA 1
ATOM 4335 C C . SER B 1 198 ? 7.084 -4.104 4.674 1.00 63.85 195 SER B C 1
ATOM 4336 O O . SER B 1 198 ? 7.657 -4.301 3.591 1.00 74.23 195 SER B O 1
ATOM 4339 N N . SER B 1 199 ? 7.540 -4.534 5.858 1.00 60.26 196 SER B N 1
ATOM 4340 C CA . SER B 1 199 ? 8.774 -5.341 6.093 1.00 59.79 196 SER B CA 1
ATOM 4341 C C . SER B 1 199 ? 8.807 -6.607 5.215 1.00 59.00 196 SER B C 1
ATOM 4342 O O . SER B 1 199 ? 9.917 -7.133 4.962 1.00 58.21 196 SER B O 1
ATOM 4345 N N . GLY B 1 200 ? 7.638 -7.110 4.809 1.00 51.88 197 GLY B N 1
ATOM 4346 C CA . GLY B 1 200 ? 7.505 -8.323 3.981 1.00 54.55 197 GLY B CA 1
ATOM 4347 C C . GLY B 1 200 ? 7.914 -9.576 4.731 1.00 58.67 197 GLY B C 1
ATOM 4348 O O . GLY B 1 200 ? 7.968 -10.643 4.093 1.00 62.11 197 GLY B O 1
ATOM 4349 N N . THR B 1 201 ? 8.190 -9.467 6.036 1.00 52.81 198 THR B N 1
ATOM 4350 C CA . THR B 1 201 ? 8.530 -10.616 6.920 1.00 57.80 198 THR B CA 1
ATOM 4351 C C . THR B 1 201 ? 7.464 -10.667 8.013 1.00 53.49 198 THR B C 1
ATOM 4352 O O . THR B 1 201 ? 6.594 -9.750 8.024 1.00 50.92 198 THR B O 1
ATOM 4356 N N . PHE B 1 202 ? 7.511 -11.681 8.878 1.00 44.22 199 PHE B N 1
ATOM 4357 C CA . PHE B 1 202 ? 6.589 -11.757 10.029 1.00 37.37 199 PHE B CA 1
ATOM 4358 C C . PHE B 1 202 ? 6.831 -10.534 10.920 1.00 34.83 199 PHE B C 1
ATOM 4359 O O . PHE B 1 202 ? 7.981 -10.309 11.392 1.00 33.40 199 PHE B O 1
ATOM 4367 N N . ASN B 1 203 ? 5.776 -9.741 11.100 1.00 34.68 200 ASN B N 1
ATOM 4368 C CA . ASN B 1 203 ? 5.685 -8.676 12.125 1.00 35.50 200 ASN B CA 1
ATOM 4369 C C . ASN B 1 203 ? 4.732 -9.165 13.200 1.00 32.61 200 ASN B C 1
ATOM 4370 O O . ASN B 1 203 ? 3.531 -8.893 13.154 1.00 33.64 200 ASN B O 1
ATOM 4375 N N . PRO B 1 204 ? 5.232 -9.889 14.217 1.00 28.32 201 PRO B N 1
ATOM 4376 C CA . PRO B 1 204 ? 4.347 -10.393 15.254 1.00 27.63 201 PRO B CA 1
ATOM 4377 C C . PRO B 1 204 ? 3.654 -9.226 15.979 1.00 33.21 201 PRO B C 1
ATOM 4378 O O . PRO B 1 204 ? 4.266 -8.163 16.158 1.00 29.52 201 PRO B O 1
ATOM 4382 N N . VAL B 1 205 ? 2.399 -9.433 16.384 1.00 26.28 202 VAL B N 1
ATOM 4383 C CA . VAL B 1 205 ? 1.601 -8.367 17.051 1.00 24.84 202 VAL B CA 1
ATOM 4384 C C . VAL B 1 205 ? 1.409 -8.673 18.525 1.00 23.40 202 VAL B C 1
ATOM 4385 O O . VAL B 1 205 ? 1.423 -9.842 18.944 1.00 23.58 202 VAL B O 1
ATOM 4389 N N . SER B 1 206 ? 1.158 -7.609 19.280 1.00 25.02 203 SER B N 1
ATOM 4390 C CA . SER B 1 206 ? 0.671 -7.631 20.671 1.00 24.62 203 SER B CA 1
ATOM 4391 C C . SER B 1 206 ? -0.857 -7.521 20.631 1.00 22.19 203 SER B C 1
ATOM 4392 O O . SER B 1 206 ? -1.372 -6.710 19.829 1.00 25.02 203 SER B O 1
ATOM 4395 N N . LEU B 1 207 ? -1.534 -8.300 21.472 1.00 23.44 204 LEU B N 1
ATOM 4396 C CA . LEU B 1 207 ? -3.020 -8.322 21.522 1.00 23.15 204 LEU B CA 1
ATOM 4397 C C . LEU B 1 207 ? -3.518 -7.723 22.829 1.00 24.42 204 LEU B C 1
ATOM 4398 O O . LEU B 1 207 ? -2.907 -7.955 23.879 1.00 25.26 204 LEU B O 1
ATOM 4403 N N . TRP B 1 208 ? -4.636 -7.009 22.732 1.00 22.77 205 TRP B N 1
ATOM 4404 C CA . TRP B 1 208 ? -5.377 -6.454 23.886 1.00 23.83 205 TRP B CA 1
ATOM 4405 C C . TRP B 1 208 ? -6.576 -7.366 24.161 1.00 23.36 205 TRP B C 1
ATOM 4406 O O . TRP B 1 208 ? -7.414 -7.493 23.277 1.00 24.17 205 TRP B O 1
ATOM 4417 N N . ALA B 1 209 ? -6.622 -7.998 25.319 1.00 24.13 206 ALA B N 1
ATOM 4418 C CA . ALA B 1 209 ? -7.690 -8.942 25.736 1.00 26.05 206 ALA B CA 1
ATOM 4419 C C . ALA B 1 209 ? -8.495 -8.311 26.886 1.00 25.47 206 ALA B C 1
ATOM 4420 O O . ALA B 1 209 ? -8.025 -8.294 28.048 1.00 24.80 206 ALA B O 1
ATOM 4422 N N . ASN B 1 210 ? -9.666 -7.763 26.563 1.00 25.52 207 ASN B N 1
ATOM 4423 C CA . ASN B 1 210 ? -10.553 -7.084 27.546 1.00 24.91 207 ASN B CA 1
ATOM 4424 C C . ASN B 1 210 ? -11.942 -7.682 27.370 1.00 22.10 207 ASN B C 1
ATOM 4425 O O . ASN B 1 210 ? -12.543 -7.454 26.335 1.00 23.33 207 ASN B O 1
ATOM 4430 N N . PRO B 1 211 ? -12.497 -8.444 28.336 1.00 22.51 208 PRO B N 1
ATOM 4431 C CA . PRO B 1 211 ? -13.809 -9.068 28.141 1.00 22.60 208 PRO B CA 1
ATOM 4432 C C . PRO B 1 211 ? -14.974 -8.060 28.104 1.00 21.17 208 PRO B C 1
ATOM 4433 O O . PRO B 1 211 ? -16.100 -8.446 27.854 1.00 19.87 208 PRO B O 1
ATOM 4437 N N . LYS B 1 212 ? -14.696 -6.779 28.290 1.00 20.92 209 LYS B N 1
ATOM 4438 C CA . LYS B 1 212 ? -15.748 -5.724 28.286 1.00 21.61 209 LYS B CA 1
ATOM 4439 C C . LYS B 1 212 ? -16.448 -5.664 26.928 1.00 20.84 209 LYS B C 1
ATOM 4440 O O . LYS B 1 212 ? -17.642 -5.276 26.888 1.00 21.51 209 LYS B O 1
ATOM 4446 N N . TYR B 1 213 ? -15.744 -5.960 25.831 1.00 19.83 210 TYR B N 1
ATOM 4447 C CA . TYR B 1 213 ? -16.294 -5.841 24.469 1.00 20.27 210 TYR B CA 1
ATOM 4448 C C . TYR B 1 213 ? -16.511 -7.241 23.935 1.00 20.83 210 TYR B C 1
ATOM 4449 O O . TYR B 1 213 ? -15.719 -8.152 24.228 1.00 21.66 210 TYR B O 1
ATOM 4458 N N . VAL B 1 214 ? -17.569 -7.388 23.168 1.00 18.99 211 VAL B N 1
ATOM 4459 C CA . VAL B 1 214 ? -17.867 -8.680 22.495 1.00 19.49 211 VAL B CA 1
ATOM 4460 C C . VAL B 1 214 ? -18.101 -8.388 21.016 1.00 20.55 211 VAL B C 1
ATOM 4461 O O . VAL B 1 214 ? -18.941 -7.513 20.714 1.00 21.34 211 VAL B O 1
ATOM 4465 N N . ARG B 1 215 ? -17.410 -9.129 20.150 1.00 18.53 212 ARG B N 1
ATOM 4466 C CA . ARG B 1 215 ? -17.450 -8.992 18.674 1.00 18.71 212 ARG B CA 1
ATOM 4467 C C . ARG B 1 215 ? -18.789 -9.508 18.130 1.00 18.22 212 ARG B C 1
ATOM 4468 O O . ARG B 1 215 ? -19.340 -8.912 17.205 1.00 19.78 212 ARG B O 1
ATOM 4476 N N . ALA B 1 216 ? -19.270 -10.599 18.670 1.00 16.95 213 ALA B N 1
ATOM 4477 C CA . ALA B 1 216 ? -20.372 -11.396 18.080 1.00 16.90 213 ALA B CA 1
ATOM 4478 C C . ALA B 1 216 ? -20.912 -12.327 19.153 1.00 18.25 213 ALA B C 1
ATOM 4479 O O . ALA B 1 216 ? -20.169 -12.654 20.112 1.00 19.24 213 ALA B O 1
ATOM 4481 N N . TRP B 1 217 ? -22.143 -12.767 18.980 1.00 16.83 214 TRP B N 1
ATOM 4482 C CA . TRP B 1 217 ? -22.821 -13.577 20.006 1.00 18.11 214 TRP B CA 1
ATOM 4483 C C . TRP B 1 217 ? -23.664 -14.661 19.348 1.00 16.45 214 TRP B C 1
ATOM 4484 O O . TRP B 1 217 ? -24.001 -14.545 18.142 1.00 15.63 214 TRP B O 1
ATOM 4495 N N . LYS B 1 218 ? -23.990 -15.678 20.122 1.00 16.98 215 LYS B N 1
ATOM 4496 C CA . LYS B 1 218 ? -24.919 -16.741 19.679 1.00 18.98 215 LYS B CA 1
ATOM 4497 C C . LYS B 1 218 ? -26.268 -16.099 19.370 1.00 18.15 215 LYS B C 1
ATOM 4498 O O . LYS B 1 218 ? -26.776 -15.338 20.206 1.00 19.88 215 LYS B O 1
ATOM 4504 N N . GLY B 1 219 ? -26.785 -16.331 18.164 1.00 19.52 216 GLY B N 1
ATOM 4505 C CA . GLY B 1 219 ? -28.039 -15.704 17.708 1.00 20.39 216 GLY B CA 1
ATOM 4506 C C . GLY B 1 219 ? -27.773 -14.470 16.881 1.00 19.38 216 GLY B C 1
ATOM 4507 O O . GLY B 1 219 ? -28.752 -13.824 16.451 1.00 21.34 216 GLY B O 1
ATOM 4508 N N . GLY B 1 220 ? -26.494 -14.163 16.635 1.00 17.75 217 GLY B N 1
ATOM 4509 C CA . GLY B 1 220 ? -26.085 -12.973 15.883 1.00 17.82 217 GLY B CA 1
ATOM 4510 C C . GLY B 1 220 ? -25.602 -13.315 14.496 1.00 17.73 217 GLY B C 1
ATOM 4511 O O . GLY B 1 220 ? -26.032 -14.326 13.938 1.00 19.76 217 GLY B O 1
ATOM 4512 N N A THR B 1 221 ? -24.759 -12.471 13.914 0.50 19.07 218 THR B N 1
ATOM 4513 N N B THR B 1 221 ? -24.739 -12.449 13.966 0.50 17.22 218 THR B N 1
ATOM 4514 C CA A THR B 1 221 ? -24.336 -12.598 12.493 0.50 18.61 218 THR B CA 1
ATOM 4515 C CA B THR B 1 221 ? -24.320 -12.409 12.539 0.50 15.56 218 THR B CA 1
ATOM 4516 C C A THR B 1 221 ? -22.807 -12.623 12.399 0.50 16.54 218 THR B C 1
ATOM 4517 C C B THR B 1 221 ? -22.809 -12.598 12.411 0.50 14.97 218 THR B C 1
ATOM 4518 O O A THR B 1 221 ? -22.270 -12.361 11.312 0.50 15.70 218 THR B O 1
ATOM 4519 O O B THR B 1 221 ? -22.285 -12.320 11.335 0.50 14.24 218 THR B O 1
ATOM 4526 N N . GLY B 1 222 ? -22.133 -13.098 13.448 1.00 15.24 219 GLY B N 1
ATOM 4527 C CA . GLY B 1 222 ? -20.662 -13.170 13.448 1.00 16.05 219 GLY B CA 1
ATOM 4528 C C . GLY B 1 222 ? -20.103 -14.148 12.450 1.00 15.37 219 GLY B C 1
ATOM 4529 O O . GLY B 1 222 ? -18.895 -14.054 12.154 1.00 16.96 219 GLY B O 1
ATOM 4530 N N . ASP B 1 223 ? -20.926 -15.062 11.921 1.00 14.11 220 ASP B N 1
ATOM 4531 C CA . ASP B 1 223 ? -20.464 -16.056 10.937 1.00 15.44 220 ASP B CA 1
ATOM 4532 C C . ASP B 1 223 ? -20.681 -15.564 9.514 1.00 15.80 220 ASP B C 1
ATOM 4533 O O . ASP B 1 223 ? -20.486 -16.377 8.589 1.00 17.09 220 ASP B O 1
ATOM 4538 N N . CYS B 1 224 ? -21.011 -14.284 9.326 1.00 13.63 221 CYS B N 1
ATOM 4539 C CA . CYS B 1 224 ? -21.233 -13.633 8.017 1.00 16.26 221 CYS B CA 1
ATOM 4540 C C . CYS B 1 224 ? -20.352 -12.399 7.918 1.00 14.98 221 CYS B C 1
ATOM 4541 O O . CYS B 1 224 ? -20.140 -11.718 8.944 1.00 15.47 221 CYS B O 1
ATOM 4544 N N . LYS B 1 225 ? -19.938 -12.025 6.708 1.00 14.31 222 LYS B N 1
ATOM 4545 C CA . LYS B 1 225 ? -19.220 -10.755 6.466 1.00 16.19 222 LYS B CA 1
ATOM 4546 C C . LYS B 1 225 ? -20.252 -9.659 6.258 1.00 18.48 222 LYS B C 1
ATOM 4547 O O . LYS B 1 225 ? -20.280 -9.025 5.212 1.00 15.40 222 LYS B O 1
ATOM 4553 N N . MET B 1 226 ? -21.030 -9.396 7.287 1.00 18.51 223 MET B N 1
ATOM 4554 C CA . MET B 1 226 ? -21.982 -8.263 7.296 1.00 17.08 223 MET B CA 1
ATOM 4555 C C . MET B 1 226 ? -21.301 -7.049 7.898 1.00 18.19 223 MET B C 1
ATOM 4556 O O . MET B 1 226 ? -20.590 -7.166 8.929 1.00 16.72 223 MET B O 1
ATOM 4561 N N . GLY B 1 227 ? -21.465 -5.876 7.267 1.00 16.91 224 GLY B N 1
ATOM 4562 C CA . GLY B 1 227 ? -20.717 -4.698 7.719 1.00 16.66 224 GLY B CA 1
ATOM 4563 C C . GLY B 1 227 ? -20.955 -4.391 9.179 1.00 16.73 224 GLY B C 1
ATOM 4564 O O . GLY B 1 227 ? -20.035 -3.898 9.857 1.00 16.57 224 GLY B O 1
ATOM 4565 N N . GLY B 1 228 ? -22.170 -4.675 9.682 1.00 19.66 225 GLY B N 1
ATOM 4566 C CA . GLY B 1 228 ? -22.528 -4.418 11.086 1.00 21.83 225 GLY B CA 1
ATOM 4567 C C . GLY B 1 228 ? -21.623 -5.109 12.100 1.00 22.41 225 GLY B C 1
ATOM 4568 O O . GLY B 1 228 ? -21.474 -4.593 13.198 1.00 24.59 225 GLY B O 1
ATOM 4569 N N . ASN B 1 229 ? -20.927 -6.185 11.738 1.00 20.13 226 ASN B N 1
ATOM 4570 C CA . ASN B 1 229 ? -19.977 -6.862 12.672 1.00 19.10 226 ASN B CA 1
ATOM 4571 C C . ASN B 1 229 ? -18.695 -6.043 12.928 1.00 20.78 226 ASN B C 1
ATOM 4572 O O . ASN B 1 229 ? -18.018 -6.269 13.938 1.00 23.48 226 ASN B O 1
ATOM 4577 N N . TYR B 1 230 ? -18.365 -5.106 12.041 1.00 17.07 227 TYR B N 1
ATOM 4578 C CA . TYR B 1 230 ? -17.051 -4.422 12.003 1.00 16.01 227 TYR B CA 1
ATOM 4579 C C . TYR B 1 230 ? -17.176 -3.036 12.622 1.00 16.39 227 TYR B C 1
ATOM 4580 O O . TYR B 1 230 ? -16.265 -2.658 13.337 1.00 16.99 227 TYR B O 1
ATOM 4589 N N . GLY B 1 231 ? -18.267 -2.303 12.359 1.00 17.12 228 GLY B N 1
ATOM 4590 C CA . GLY B 1 231 ? -18.398 -0.920 12.850 1.00 17.12 228 GLY B CA 1
ATOM 4591 C C . GLY B 1 231 ? -18.318 -0.882 14.361 1.00 19.54 228 GLY B C 1
ATOM 4592 O O . GLY B 1 231 ? -17.732 0.060 14.932 1.00 20.04 228 GLY B O 1
ATOM 4593 N N A SER B 1 232 ? -18.913 -1.880 15.012 0.50 20.19 229 SER B N 1
ATOM 4594 N N B SER B 1 232 ? -18.880 -1.904 15.002 0.50 19.14 229 SER B N 1
ATOM 4595 C CA A SER B 1 232 ? -18.977 -2.017 16.491 0.50 22.63 229 SER B CA 1
ATOM 4596 C CA B SER B 1 232 ? -18.991 -1.991 16.477 0.50 20.78 229 SER B CA 1
ATOM 4597 C C A SER B 1 232 ? -17.588 -2.299 17.071 0.50 22.03 229 SER B C 1
ATOM 4598 C C B SER B 1 232 ? -17.669 -2.493 17.085 0.50 21.27 229 SER B C 1
ATOM 4599 O O A SER B 1 232 ? -17.375 -1.990 18.259 0.50 25.19 229 SER B O 1
ATOM 4600 O O B SER B 1 232 ? -17.592 -2.564 18.320 0.50 25.09 229 SER B O 1
ATOM 4605 N N . SER B 1 233 ? -16.668 -2.821 16.257 1.00 20.58 230 SER B N 1
ATOM 4606 C CA . SER B 1 233 ? -15.329 -3.296 16.693 1.00 22.39 230 SER B CA 1
ATOM 4607 C C . SER B 1 233 ? -14.323 -2.150 16.813 1.00 22.21 230 SER B C 1
ATOM 4608 O O . SER B 1 233 ? -13.273 -2.372 17.416 1.00 23.96 230 SER B O 1
ATOM 4611 N N . LEU B 1 234 ? -14.539 -0.996 16.179 1.00 21.87 231 LEU B N 1
ATOM 4612 C CA . LEU B 1 234 ? -13.471 0.036 16.060 1.00 20.47 231 LEU B CA 1
ATOM 4613 C C . LEU B 1 234 ? -13.098 0.610 17.421 1.00 20.10 231 LEU B C 1
ATOM 4614 O O . LEU B 1 234 ? -11.922 0.940 17.611 1.00 20.26 231 LEU B O 1
ATOM 4619 N N . PHE B 1 235 ? -14.063 0.776 18.323 1.00 18.62 232 PHE B N 1
ATOM 4620 C CA . PHE B 1 235 ? -13.781 1.379 19.644 1.00 18.40 232 PHE B CA 1
ATOM 4621 C C . PHE B 1 235 ? -12.773 0.515 20.415 1.00 18.39 232 PHE B C 1
ATOM 4622 O O . PHE B 1 235 ? -11.824 1.075 20.992 1.00 20.49 232 PHE B O 1
ATOM 4630 N N . ALA B 1 236 ? -12.974 -0.814 20.415 1.00 20.70 233 ALA B N 1
ATOM 4631 C CA . ALA B 1 236 ? -12.079 -1.752 21.130 1.00 20.92 233 ALA B CA 1
ATOM 4632 C C . ALA B 1 236 ? -10.685 -1.722 20.487 1.00 20.74 233 ALA B C 1
ATOM 4633 O O . ALA B 1 236 ? -9.695 -1.780 21.220 1.00 22.41 233 ALA B O 1
ATOM 4635 N N . GLN B 1 237 ? -10.605 -1.627 19.171 1.00 21.51 234 GLN B N 1
ATOM 4636 C CA . GLN B 1 237 ? -9.319 -1.547 18.437 1.00 23.06 234 GLN B CA 1
ATOM 4637 C C . GLN B 1 237 ? -8.599 -0.253 18.865 1.00 25.48 234 GLN B C 1
ATOM 4638 O O . GLN B 1 237 ? -7.373 -0.295 19.165 1.00 26.10 234 GLN B O 1
ATOM 4644 N N . CYS B 1 238 ? -9.314 0.874 18.935 1.00 24.73 235 CYS B N 1
ATOM 4645 C CA . CYS B 1 238 ? -8.693 2.144 19.392 1.00 25.42 235 CYS B CA 1
ATOM 4646 C C . CYS B 1 238 ? -8.192 1.999 20.831 1.00 25.72 235 CYS B C 1
ATOM 4647 O O . CYS B 1 238 ? -7.095 2.513 21.148 1.00 27.98 235 CYS B O 1
ATOM 4650 N N . GLU B 1 239 ? -8.931 1.307 21.693 1.00 23.75 236 GLU B N 1
ATOM 4651 C CA . GLU B 1 239 ? -8.498 1.070 23.084 1.00 25.53 236 GLU B CA 1
ATOM 4652 C C . GLU B 1 239 ? -7.234 0.191 23.081 1.00 27.69 236 GLU B C 1
ATOM 4653 O O . GLU B 1 239 ? -6.359 0.415 23.914 1.00 28.63 236 GLU B O 1
ATOM 4659 N N . ALA B 1 240 ? -7.169 -0.814 22.219 1.00 24.58 237 ALA B N 1
ATOM 4660 C CA . ALA B 1 240 ? -5.963 -1.667 22.087 1.00 26.13 237 ALA B CA 1
ATOM 4661 C C . ALA B 1 240 ? -4.735 -0.793 21.779 1.00 28.44 237 ALA B C 1
ATOM 4662 O O . ALA B 1 240 ? -3.710 -0.906 22.488 1.00 30.60 237 ALA B O 1
ATOM 4664 N N . VAL B 1 241 ? -4.859 0.072 20.774 1.00 28.97 238 VAL B N 1
ATOM 4665 C CA . VAL B 1 241 ? -3.749 0.941 20.294 1.00 31.01 238 VAL B CA 1
ATOM 4666 C C . VAL B 1 241 ? -3.344 1.891 21.432 1.00 34.20 238 VAL B C 1
ATOM 4667 O O . VAL B 1 241 ? -2.122 2.068 21.652 1.00 31.69 238 VAL B O 1
ATOM 4671 N N . ASP B 1 242 ? -4.280 2.472 22.185 1.00 36.57 239 ASP B N 1
ATOM 4672 C CA . ASP B 1 242 ? -3.814 3.451 23.205 1.00 37.29 239 ASP B CA 1
ATOM 4673 C C . ASP B 1 242 ? -3.284 2.689 24.432 1.00 34.66 239 ASP B C 1
ATOM 4674 O O . ASP B 1 242 ? -2.670 3.358 25.264 1.00 34.05 239 ASP B O 1
ATOM 4679 N N . ASN B 1 243 ? -3.346 1.348 24.462 1.00 34.23 240 ASN B N 1
ATOM 4680 C CA . ASN B 1 243 ? -2.680 0.536 25.517 1.00 33.29 240 ASN B CA 1
ATOM 4681 C C . ASN B 1 243 ? -1.460 -0.194 24.952 1.00 33.41 240 ASN B C 1
ATOM 4682 O O . ASN B 1 243 ? -1.007 -1.163 25.599 1.00 34.32 240 ASN B O 1
ATOM 4687 N N . GLY B 1 244 ? -0.948 0.264 23.810 1.00 35.37 241 GLY B N 1
ATOM 4688 C CA . GLY B 1 244 ? 0.329 -0.196 23.239 1.00 38.97 241 GLY B CA 1
ATOM 4689 C C . GLY B 1 244 ? 0.222 -1.530 22.528 1.00 38.16 241 GLY B C 1
ATOM 4690 O O . GLY B 1 244 ? 1.277 -2.149 22.321 1.00 38.19 241 GLY B O 1
ATOM 4691 N N . CYS B 1 245 ? -0.991 -1.963 22.162 1.00 32.35 242 CYS B N 1
ATOM 4692 C CA . CYS B 1 245 ? -1.217 -3.231 21.420 1.00 32.77 242 CYS B CA 1
ATOM 4693 C C . CYS B 1 245 ? -1.634 -2.880 19.997 1.00 32.71 242 CYS B C 1
ATOM 4694 O O . CYS B 1 245 ? -2.034 -1.717 19.775 1.00 40.25 242 CYS B O 1
ATOM 4697 N N . GLN B 1 246 ? -1.530 -3.829 19.056 1.00 28.69 243 GLN B N 1
ATOM 4698 C CA . GLN B 1 246 ? -1.831 -3.584 17.631 1.00 29.51 243 GLN B CA 1
ATOM 4699 C C . GLN B 1 246 ? -3.216 -4.137 17.284 1.00 24.70 243 GLN B C 1
ATOM 4700 O O . GLN B 1 246 ? -3.807 -3.638 16.365 1.00 26.09 243 GLN B O 1
ATOM 4706 N N . GLN B 1 247 ? -3.675 -5.175 17.981 1.00 24.34 244 GLN B N 1
ATOM 4707 C CA . GLN B 1 247 ? -4.928 -5.875 17.616 1.00 21.84 244 GLN B CA 1
ATOM 4708 C C . GLN B 1 247 ? -5.665 -6.335 18.863 1.00 20.63 244 GLN B C 1
ATOM 4709 O O . GLN B 1 247 ? -5.072 -6.400 19.964 1.00 23.23 244 GLN B O 1
ATOM 4715 N N . VAL B 1 248 ? -6.943 -6.653 18.684 1.00 19.46 245 VAL B N 1
ATOM 4716 C CA . VAL B 1 248 ? -7.842 -7.104 19.765 1.00 20.16 245 VAL B CA 1
ATOM 4717 C C . VAL B 1 248 ? -7.872 -8.626 19.774 1.00 18.67 245 VAL B C 1
ATOM 4718 O O . VAL B 1 248 ? -8.083 -9.205 18.703 1.00 19.55 245 VAL B O 1
ATOM 4722 N N . LEU B 1 249 ? -7.735 -9.235 20.949 1.00 18.75 246 LEU B N 1
ATOM 4723 C CA . LEU B 1 249 ? -8.119 -10.658 21.105 1.00 18.94 246 LEU B CA 1
ATOM 4724 C C . LEU B 1 249 ? -9.570 -10.687 21.582 1.00 17.08 246 LEU B C 1
ATOM 4725 O O . LEU B 1 249 ? -9.846 -10.216 22.695 1.00 18.26 246 LEU B O 1
ATOM 4730 N N . TRP B 1 250 ? -10.476 -11.205 20.748 1.00 15.79 247 TRP B N 1
ATOM 4731 C CA . TRP B 1 250 ? -11.921 -11.161 21.043 1.00 15.58 247 TRP B CA 1
ATOM 4732 C C . TRP B 1 250 ? -12.303 -12.292 21.986 1.00 16.52 247 TRP B C 1
ATOM 4733 O O . TRP B 1 250 ? -12.166 -13.464 21.602 1.00 18.37 247 TRP B O 1
ATOM 4744 N N . LEU B 1 251 ? -12.786 -11.931 23.164 1.00 16.50 248 LEU B N 1
ATOM 4745 C CA . LEU B 1 251 ? -13.167 -12.903 24.204 1.00 17.24 248 LEU B CA 1
ATOM 4746 C C . LEU B 1 251 ? -14.680 -13.038 24.211 1.00 18.79 248 LEU B C 1
ATOM 4747 O O . LEU B 1 251 ? -15.390 -12.000 24.023 1.00 17.76 248 LEU B O 1
ATOM 4752 N N . TYR B 1 252 ? -15.167 -14.232 24.550 1.00 18.95 249 TYR B N 1
ATOM 4753 C CA . TYR B 1 252 ? -16.614 -14.494 24.610 1.00 18.67 249 TYR B CA 1
ATOM 4754 C C . TYR B 1 252 ? -16.950 -15.368 25.813 1.00 20.76 249 TYR B C 1
ATOM 4755 O O . TYR B 1 252 ? -16.231 -16.353 26.117 1.00 20.87 249 TYR B O 1
ATOM 4764 N N . GLY B 1 253 ? -18.043 -15.026 26.487 1.00 21.61 250 GLY B N 1
ATOM 4765 C CA . GLY B 1 253 ? -18.615 -15.926 27.509 1.00 23.30 250 GLY B CA 1
ATOM 4766 C C . GLY B 1 253 ? -17.978 -15.772 28.870 1.00 23.57 250 GLY B C 1
ATOM 4767 O O . GLY B 1 253 ? -16.925 -15.119 29.030 1.00 23.34 250 GLY B O 1
ATOM 4768 N N . GLU B 1 254 ? -18.578 -16.428 29.857 1.00 29.42 251 GLU B N 1
ATOM 4769 C CA . GLU B 1 254 ? -18.124 -16.320 31.259 1.00 31.66 251 GLU B CA 1
ATOM 4770 C C . GLU B 1 254 ? -16.751 -16.979 31.423 1.00 31.13 251 GLU B C 1
ATOM 4771 O O . GLU B 1 254 ? -16.047 -16.581 32.355 1.00 30.26 251 GLU B O 1
ATOM 4777 N N . ASP B 1 255 ? -16.353 -17.905 30.543 1.00 27.00 252 ASP B N 1
ATOM 4778 C CA . ASP B 1 255 ? -15.023 -18.571 30.670 1.00 30.83 252 ASP B CA 1
ATOM 4779 C C . ASP B 1 255 ? -13.983 -17.883 29.778 1.00 26.06 252 ASP B C 1
ATOM 4780 O O . ASP B 1 255 ? -12.857 -18.378 29.705 1.00 26.93 252 ASP B O 1
ATOM 4785 N N . HIS B 1 256 ? -14.310 -16.750 29.153 1.00 22.78 253 HIS B N 1
ATOM 4786 C CA . HIS B 1 256 ? -13.327 -15.961 28.366 1.00 22.23 253 HIS B CA 1
ATOM 4787 C C . HIS B 1 256 ? -12.730 -16.877 27.291 1.00 21.10 253 HIS B C 1
ATOM 4788 O O . HIS B 1 256 ? -11.498 -17.024 27.219 1.00 22.54 253 HIS B O 1
ATOM 4795 N N . GLN B 1 257 ? -13.597 -17.438 26.469 1.00 21.10 254 GLN B N 1
ATOM 4796 C CA . GLN B 1 257 ? -13.179 -18.122 25.222 1.00 19.92 254 GLN B CA 1
ATOM 4797 C C . GLN B 1 257 ? -12.426 -17.145 24.323 1.00 22.13 254 GLN B C 1
ATOM 4798 O O . GLN B 1 257 ? -12.894 -15.995 24.162 1.00 20.43 254 GLN B O 1
ATOM 4804 N N . ILE B 1 258 ? -11.303 -17.594 23.767 1.00 21.37 255 ILE B N 1
ATOM 4805 C CA . ILE B 1 258 ? -10.559 -16.816 22.741 1.00 21.36 255 ILE B CA 1
ATOM 4806 C C . ILE B 1 258 ? -11.185 -17.194 21.399 1.00 20.84 255 ILE B C 1
ATOM 4807 O O . ILE B 1 258 ? -11.344 -18.404 21.124 1.00 21.68 255 ILE B O 1
ATOM 4812 N N . THR B 1 259 ? -11.627 -16.209 20.613 1.00 18.31 256 THR B N 1
ATOM 4813 C CA . THR B 1 259 ? -12.451 -16.488 19.414 1.00 17.76 256 THR B CA 1
ATOM 4814 C C . THR B 1 259 ? -11.708 -16.138 18.133 1.00 18.34 256 THR B C 1
ATOM 4815 O O . THR B 1 259 ? -11.470 -17.035 17.303 1.00 17.45 256 THR B O 1
ATOM 4819 N N . GLU B 1 260 ? -11.477 -14.857 17.934 1.00 17.89 257 GLU B N 1
ATOM 4820 C CA . GLU B 1 260 ? -10.799 -14.332 16.736 1.00 17.93 257 GLU B CA 1
ATOM 4821 C C . GLU B 1 260 ? -9.774 -13.305 17.199 1.00 18.15 257 GLU B C 1
ATOM 4822 O O . GLU B 1 260 ? -9.881 -12.800 18.334 1.00 17.39 257 GLU B O 1
ATOM 4828 N N . VAL B 1 261 ? -8.850 -12.970 16.312 1.00 17.91 258 VAL B N 1
ATOM 4829 C CA . VAL B 1 261 ? -7.807 -11.949 16.583 1.00 19.31 258 VAL B CA 1
ATOM 4830 C C . VAL B 1 261 ? -7.917 -10.872 15.504 1.00 19.36 258 VAL B C 1
ATOM 4831 O O . VAL B 1 261 ? -7.776 -11.176 14.321 1.00 17.63 258 VAL B O 1
ATOM 4835 N N . GLY B 1 262 ? -8.287 -9.657 15.903 1.00 19.10 259 GLY B N 1
ATOM 4836 C CA . GLY B 1 262 ? -8.707 -8.647 14.926 1.00 19.94 259 GLY B CA 1
ATOM 4837 C C . GLY B 1 262 ? -9.791 -9.193 14.013 1.00 18.43 259 GLY B C 1
ATOM 4838 O O . GLY B 1 262 ? -10.783 -9.717 14.514 1.00 20.51 259 GLY B O 1
ATOM 4839 N N . THR B 1 263 ? -9.587 -9.108 12.701 1.00 16.64 260 THR B N 1
ATOM 4840 C CA . THR B 1 263 ? -10.488 -9.632 11.661 1.00 19.28 260 THR B CA 1
ATOM 4841 C C . THR B 1 263 ? -9.978 -10.985 11.163 1.00 18.94 260 THR B C 1
ATOM 4842 O O . THR B 1 263 ? -10.320 -11.354 10.029 1.00 26.18 260 THR B O 1
ATOM 4846 N N . MET B 1 264 ? -9.193 -11.713 11.970 1.00 14.50 261 MET B N 1
ATOM 4847 C CA . MET B 1 264 ? -8.571 -12.983 11.505 1.00 14.05 261 MET B CA 1
ATOM 4848 C C . MET B 1 264 ? -9.016 -14.127 12.405 1.00 13.15 261 MET B C 1
ATOM 4849 O O . MET B 1 264 ? -9.333 -13.896 13.593 1.00 15.62 261 MET B O 1
ATOM 4854 N N . ASN B 1 265 ? -9.055 -15.320 11.842 1.00 13.15 262 ASN B N 1
ATOM 4855 C CA . ASN B 1 265 ? -9.267 -16.543 12.638 1.00 12.47 262 ASN B CA 1
ATOM 4856 C C . ASN B 1 265 ? -8.030 -16.789 13.495 1.00 14.04 262 ASN B C 1
ATOM 4857 O O . ASN B 1 265 ? -6.943 -16.362 13.118 1.00 15.52 262 ASN B O 1
ATOM 4862 N N A LEU B 1 266 ? -8.196 -17.506 14.611 0.60 14.35 263 LEU B N 1
ATOM 4863 N N B LEU B 1 266 ? -8.206 -17.425 14.658 0.40 13.42 263 LEU B N 1
ATOM 4864 C CA A LEU B 1 266 ? -7.144 -17.700 15.631 0.60 15.53 263 LEU B CA 1
ATOM 4865 C CA B LEU B 1 266 ? -7.120 -17.658 15.642 0.40 13.70 263 LEU B CA 1
ATOM 4866 C C A LEU B 1 266 ? -6.709 -19.162 15.647 0.60 14.72 263 LEU B C 1
ATOM 4867 C C B LEU B 1 266 ? -6.711 -19.136 15.630 0.40 13.75 263 LEU B C 1
ATOM 4868 O O A LEU B 1 266 ? -7.573 -20.036 15.797 0.60 14.95 263 LEU B O 1
ATOM 4869 O O B LEU B 1 266 ? -7.591 -20.006 15.726 0.40 14.00 263 LEU B O 1
ATOM 4878 N N . PHE B 1 267 ? -5.409 -19.405 15.534 1.00 13.77 264 PHE B N 1
ATOM 4879 C CA . PHE B 1 267 ? -4.827 -20.758 15.686 1.00 14.35 264 PHE B CA 1
ATOM 4880 C C . PHE B 1 267 ? -3.850 -20.788 16.858 1.00 14.68 264 PHE B C 1
ATOM 4881 O O . PHE B 1 267 ? -3.075 -19.851 17.038 1.00 14.63 264 PHE B O 1
ATOM 4889 N N . LEU B 1 268 ? -3.867 -21.896 17.582 1.00 14.74 265 LEU B N 1
ATOM 4890 C CA . LEU B 1 268 ? -2.957 -22.166 18.719 1.00 15.75 265 LEU B CA 1
ATOM 4891 C C . LEU B 1 268 ? -2.291 -23.508 18.488 1.00 16.27 265 LEU B C 1
ATOM 4892 O O . LEU B 1 268 ? -3.001 -24.531 18.286 1.00 17.28 265 LEU B O 1
ATOM 4897 N N . TYR B 1 269 ? -0.961 -23.502 18.421 1.00 15.59 266 TYR B N 1
ATOM 4898 C CA . TYR B 1 269 ? -0.129 -24.708 18.230 1.00 15.68 266 TYR B CA 1
ATOM 4899 C C . TYR B 1 269 ? 0.564 -24.944 19.564 1.00 16.12 266 TYR B C 1
ATOM 4900 O O . TYR B 1 269 ? 1.365 -24.094 20.018 1.00 15.77 266 TYR B O 1
ATOM 4909 N N . TRP B 1 270 ? 0.261 -26.078 20.171 1.00 16.49 267 TRP B N 1
ATOM 4910 C CA . TRP B 1 270 ? 0.642 -26.302 21.571 1.00 16.56 267 TRP B CA 1
ATOM 4911 C C . TRP B 1 270 ? 0.666 -27.776 21.890 1.00 17.93 267 TRP B C 1
ATOM 4912 O O . TRP B 1 270 ? 0.273 -28.626 21.076 1.00 16.20 267 TRP B O 1
ATOM 4923 N N . ILE B 1 271 ? 1.181 -28.066 23.072 1.00 18.56 268 ILE B N 1
ATOM 4924 C CA . ILE B 1 271 ? 0.956 -29.367 23.732 1.00 20.44 268 ILE B CA 1
ATOM 4925 C C . ILE B 1 271 ? -0.299 -29.171 24.565 1.00 21.08 268 ILE B C 1
ATOM 4926 O O . ILE B 1 271 ? -0.288 -28.259 25.415 1.00 21.57 268 ILE B O 1
ATOM 4931 N N . ASN B 1 272 ? -1.336 -29.968 24.321 1.00 21.37 269 ASN B N 1
ATOM 4932 C CA . ASN B 1 272 ? -2.655 -29.780 24.959 1.00 22.22 269 ASN B CA 1
ATOM 4933 C C . ASN B 1 272 ? -2.632 -30.387 26.369 1.00 24.65 269 ASN B C 1
ATOM 4934 O O . ASN B 1 272 ? -1.564 -30.880 26.807 1.00 23.80 269 ASN B O 1
ATOM 4939 N N . GLU B 1 273 ? -3.769 -30.275 27.054 1.00 26.49 270 GLU B N 1
ATOM 4940 C CA . GLU B 1 273 ? -3.982 -30.754 28.450 1.00 28.51 270 GLU B CA 1
ATOM 4941 C C . GLU B 1 273 ? -3.635 -32.237 28.567 1.00 28.71 270 GLU B C 1
ATOM 4942 O O . GLU B 1 273 ? -3.293 -32.667 29.712 1.00 31.22 270 GLU B O 1
ATOM 4948 N N . ASP B 1 274 ? -3.805 -33.022 27.491 1.00 27.41 271 ASP B N 1
ATOM 4949 C CA . ASP B 1 274 ? -3.572 -34.488 27.458 1.00 28.69 271 ASP B CA 1
ATOM 4950 C C . ASP B 1 274 ? -2.109 -34.808 27.133 1.00 27.80 271 ASP B C 1
ATOM 4951 O O . ASP B 1 274 ? -1.813 -35.998 26.989 1.00 28.73 271 ASP B O 1
ATOM 4956 N N . GLY B 1 275 ? -1.228 -33.809 27.006 1.00 26.26 272 GLY B N 1
ATOM 4957 C CA . GLY B 1 275 ? 0.189 -34.006 26.632 1.00 27.09 272 GLY B CA 1
ATOM 4958 C C . GLY B 1 275 ? 0.408 -34.246 25.140 1.00 27.68 272 GLY B C 1
ATOM 4959 O O . GLY B 1 275 ? 1.512 -34.667 24.762 1.00 26.50 272 GLY B O 1
ATOM 4960 N N . GLU B 1 276 ? -0.594 -33.966 24.301 1.00 25.73 273 GLU B N 1
ATOM 4961 C CA . GLU B 1 276 ? -0.541 -34.254 22.850 1.00 24.48 273 GLU B CA 1
ATOM 4962 C C . GLU B 1 276 ? -0.241 -32.964 22.086 1.00 21.41 273 GLU B C 1
ATOM 4963 O O . GLU B 1 276 ? -0.920 -31.949 22.328 1.00 21.02 273 GLU B O 1
ATOM 4969 N N . GLU B 1 277 ? 0.696 -33.052 21.148 1.00 20.61 274 GLU B N 1
ATOM 4970 C CA . GLU B 1 277 ? 0.966 -31.969 20.186 1.00 18.88 274 GLU B CA 1
ATOM 4971 C C . GLU B 1 277 ? -0.317 -31.753 19.385 1.00 17.54 274 GLU B C 1
ATOM 4972 O O . GLU B 1 277 ? -0.838 -32.739 18.815 1.00 17.20 274 GLU B O 1
ATOM 4978 N N . GLU B 1 278 ? -0.763 -30.495 19.276 1.00 16.62 275 GLU B N 1
ATOM 4979 C CA . GLU B 1 278 ? -2.099 -30.169 18.715 1.00 15.27 275 GLU B CA 1
ATOM 4980 C C . GLU B 1 278 ? -2.091 -28.782 18.069 1.00 15.58 275 GLU B C 1
ATOM 4981 O O . GLU B 1 278 ? -1.550 -27.840 18.640 1.00 16.01 275 GLU B O 1
ATOM 4987 N N . LEU B 1 279 ? -2.704 -28.686 16.886 1.00 14.91 276 LEU B N 1
ATOM 4988 C CA . LEU B 1 279 ? -3.108 -27.401 16.287 1.00 14.31 276 LEU B CA 1
ATOM 4989 C C . LEU B 1 279 ? -4.612 -27.257 16.539 1.00 14.23 276 LEU B C 1
ATOM 4990 O O . LEU B 1 279 ? -5.396 -28.139 16.095 1.00 14.72 276 LEU B O 1
ATOM 4995 N N . ALA B 1 280 ? -4.987 -26.218 17.271 1.00 14.82 277 ALA B N 1
ATOM 4996 C CA . ALA B 1 280 ? -6.377 -25.999 17.705 1.00 14.82 277 ALA B CA 1
ATOM 4997 C C . ALA B 1 280 ? -6.862 -24.653 17.169 1.00 14.11 277 ALA B C 1
ATOM 4998 O O . ALA B 1 280 ? -6.073 -23.707 17.064 1.00 14.74 277 ALA B O 1
ATOM 5000 N N . THR B 1 281 ? -8.145 -24.584 16.863 1.00 13.96 278 THR B N 1
ATOM 5001 C CA . THR B 1 281 ? -8.806 -23.347 16.432 1.00 14.70 278 THR B CA 1
ATOM 5002 C C . THR B 1 281 ? -10.247 -23.417 16.925 1.00 15.08 278 THR B C 1
ATOM 5003 O O . THR B 1 281 ? -10.820 -24.504 16.983 1.00 14.89 278 THR B O 1
ATOM 5007 N N . PRO B 1 282 ? -10.869 -22.295 17.317 1.00 14.37 279 PRO B N 1
ATOM 5008 C CA . PRO B 1 282 ? -12.255 -22.340 17.774 1.00 13.35 279 PRO B CA 1
ATOM 5009 C C . PRO B 1 282 ? -13.174 -22.960 16.733 1.00 13.50 279 PRO B C 1
ATOM 5010 O O . PRO B 1 282 ? -12.997 -22.762 15.546 1.00 13.58 279 PRO B O 1
ATOM 5014 N N . PRO B 1 283 ? -14.263 -23.604 17.180 1.00 13.73 280 PRO B N 1
ATOM 5015 C CA . PRO B 1 283 ? -15.193 -24.266 16.279 1.00 15.31 280 PRO B CA 1
ATOM 5016 C C . PRO B 1 283 ? -16.206 -23.287 15.680 1.00 15.19 280 PRO B C 1
ATOM 5017 O O . PRO B 1 283 ? -16.424 -22.184 16.228 1.00 15.33 280 PRO B O 1
ATOM 5021 N N . LEU B 1 284 ? -16.785 -23.716 14.558 1.00 16.27 281 LEU B N 1
ATOM 5022 C CA . LEU B 1 284 ? -17.805 -22.911 13.846 1.00 16.60 281 LEU B CA 1
ATOM 5023 C C . LEU B 1 284 ? -19.174 -23.087 14.506 1.00 18.37 281 LEU B C 1
ATOM 5024 O O . LEU B 1 284 ? -20.060 -23.772 13.919 1.00 22.52 281 LEU B O 1
ATOM 5029 N N . ASP B 1 285 ? -19.379 -22.400 15.609 1.00 18.40 282 ASP B N 1
ATOM 5030 C CA . ASP B 1 285 ? -20.626 -22.510 16.416 1.00 17.89 282 ASP B CA 1
ATOM 5031 C C . ASP B 1 285 ? -21.524 -21.284 16.229 1.00 19.57 282 ASP B C 1
ATOM 5032 O O . ASP B 1 285 ? -22.480 -21.162 17.016 1.00 20.08 282 ASP B O 1
ATOM 5037 N N . GLY B 1 286 ? -21.211 -20.431 15.256 1.00 18.62 283 GLY B N 1
ATOM 5038 C CA . GLY B 1 286 ? -22.011 -19.244 14.883 1.00 20.63 283 GLY B CA 1
ATOM 5039 C C . GLY B 1 286 ? -21.372 -17.924 15.307 1.00 17.41 283 GLY B C 1
ATOM 5040 O O . GLY B 1 286 ? -21.845 -16.904 14.787 1.00 20.60 283 GLY B O 1
ATOM 5041 N N . ILE B 1 287 ? -20.330 -17.911 16.139 1.00 17.83 284 ILE B N 1
ATOM 5042 C CA . ILE B 1 287 ? -19.660 -16.632 16.536 1.00 18.62 284 ILE B CA 1
ATOM 5043 C C . ILE B 1 287 ? -18.335 -16.426 15.776 1.00 21.90 284 ILE B C 1
ATOM 5044 O O . ILE B 1 287 ? -17.643 -15.427 16.048 1.00 24.59 284 ILE B O 1
ATOM 5049 N N . ILE B 1 288 ? -17.943 -17.382 14.956 1.00 17.92 285 ILE B N 1
ATOM 5050 C CA . ILE B 1 288 ? -16.637 -17.413 14.233 1.00 18.68 285 ILE B CA 1
ATOM 5051 C C . ILE B 1 288 ? -16.935 -17.232 12.744 1.00 16.83 285 ILE B C 1
ATOM 5052 O O . ILE B 1 288 ? -17.791 -17.943 12.204 1.00 15.01 285 ILE B O 1
ATOM 5057 N N . LEU B 1 289 ? -16.186 -16.386 12.063 1.00 15.46 286 LEU B N 1
ATOM 5058 C CA . LEU B 1 289 ? -16.271 -16.309 10.597 1.00 16.21 286 LEU B CA 1
ATOM 5059 C C . LEU B 1 289 ? -15.623 -17.558 10.019 1.00 15.82 286 LEU B C 1
ATOM 5060 O O . LEU B 1 289 ? -14.486 -17.879 10.387 1.00 18.01 286 LEU B O 1
ATOM 5065 N N . PRO B 1 290 ? -16.304 -18.333 9.147 1.00 14.86 287 PRO B N 1
ATOM 5066 C CA . PRO B 1 290 ? -15.706 -19.524 8.541 1.00 16.27 287 PRO B CA 1
ATOM 5067 C C . PRO B 1 290 ? -14.725 -19.128 7.438 1.00 16.24 287 PRO B C 1
ATOM 5068 O O . PRO B 1 290 ? -15.064 -19.112 6.233 1.00 18.10 287 PRO B O 1
ATOM 5072 N N . GLY B 1 291 ? -13.522 -18.750 7.855 1.00 15.73 288 GLY B N 1
ATOM 5073 C CA . GLY B 1 291 ? -12.476 -18.279 6.936 1.00 14.63 288 GLY B CA 1
ATOM 5074 C C . GLY B 1 291 ? -12.088 -19.313 5.908 1.00 13.74 288 GLY B C 1
ATOM 5075 O O . GLY B 1 291 ? -11.956 -20.524 6.225 1.00 14.40 288 GLY B O 1
ATOM 5076 N N . VAL B 1 292 ? -11.851 -18.869 4.670 1.00 14.74 289 VAL B N 1
ATOM 5077 C CA . VAL B 1 292 ? -11.290 -19.764 3.632 1.00 14.77 289 VAL B CA 1
ATOM 5078 C C . VAL B 1 292 ? -9.879 -20.189 4.048 1.00 14.97 289 VAL B C 1
ATOM 5079 O O . VAL B 1 292 ? -9.573 -21.394 4.000 1.00 16.88 289 VAL B O 1
ATOM 5083 N N . THR B 1 293 ? -9.064 -19.268 4.536 1.00 14.47 290 THR B N 1
ATOM 5084 C CA . THR B 1 293 ? -7.672 -19.589 4.947 1.00 15.12 290 THR B CA 1
ATOM 5085 C C . THR B 1 293 ? -7.721 -20.609 6.106 1.00 14.08 290 THR B C 1
ATOM 5086 O O . THR B 1 293 ? -6.977 -21.629 6.070 1.00 13.54 290 THR B O 1
ATOM 5090 N N . ARG B 1 294 ? -8.572 -20.346 7.103 1.00 14.18 291 ARG B N 1
ATOM 5091 C CA . ARG B 1 294 ? -8.778 -21.269 8.254 1.00 13.44 291 ARG B CA 1
ATOM 5092 C C . ARG B 1 294 ? -9.061 -22.692 7.754 1.00 13.46 291 ARG B C 1
ATOM 5093 O O . ARG B 1 294 ? -8.416 -23.640 8.269 1.00 13.01 291 ARG B O 1
ATOM 5101 N N . ARG B 1 295 ? -10.013 -22.868 6.829 1.00 14.01 292 ARG B N 1
ATOM 5102 C CA . ARG B 1 295 ? -10.370 -24.238 6.359 1.00 15.21 292 ARG B CA 1
ATOM 5103 C C . ARG B 1 295 ? -9.191 -24.823 5.581 1.00 14.41 292 ARG B C 1
ATOM 5104 O O . ARG B 1 295 ? -8.929 -26.004 5.761 1.00 14.23 292 ARG B O 1
ATOM 5112 N N . CYS B 1 296 ? -8.486 -24.048 4.767 1.00 14.54 293 CYS B N 1
ATOM 5113 C CA . CYS B 1 296 ? -7.275 -24.543 4.049 1.00 15.16 293 CYS B CA 1
ATOM 5114 C C . CYS B 1 296 ? -6.224 -25.062 5.046 1.00 14.01 293 CYS B C 1
ATOM 5115 O O . CYS B 1 296 ? -5.618 -26.097 4.817 1.00 13.61 293 CYS B O 1
ATOM 5118 N N . ILE B 1 297 ? -5.974 -24.311 6.106 1.00 13.95 294 ILE B N 1
ATOM 5119 C CA . ILE B 1 297 ? -4.966 -24.683 7.140 1.00 14.61 294 ILE B CA 1
ATOM 5120 C C . ILE B 1 297 ? -5.386 -25.987 7.817 1.00 14.48 294 ILE B C 1
ATOM 5121 O O . ILE B 1 297 ? -4.557 -26.871 7.973 1.00 15.01 294 ILE B O 1
ATOM 5126 N N . LEU B 1 298 ? -6.650 -26.117 8.188 1.00 13.59 295 LEU B N 1
ATOM 5127 C CA . LEU B 1 298 ? -7.149 -27.387 8.772 1.00 13.71 295 LEU B CA 1
ATOM 5128 C C . LEU B 1 298 ? -6.981 -28.528 7.758 1.00 13.65 295 LEU B C 1
ATOM 5129 O O . LEU B 1 298 ? -6.524 -29.594 8.154 1.00 14.51 295 LEU B O 1
ATOM 5134 N N . ASP B 1 299 ? -7.287 -28.286 6.479 1.00 13.82 296 ASP B N 1
ATOM 5135 C CA . ASP B 1 299 ? -7.153 -29.352 5.464 1.00 15.61 296 ASP B CA 1
ATOM 5136 C C . ASP B 1 299 ? -5.671 -29.764 5.358 1.00 15.89 296 ASP B C 1
ATOM 5137 O O . ASP B 1 299 ? -5.383 -30.960 5.311 1.00 15.46 296 ASP B O 1
ATOM 5142 N N . LEU B 1 300 ? -4.750 -28.804 5.312 1.00 16.20 297 LEU B N 1
ATOM 5143 C CA . LEU B 1 300 ? -3.300 -29.138 5.226 1.00 16.31 297 LEU B CA 1
ATOM 5144 C C . LEU B 1 300 ? -2.892 -29.937 6.465 1.00 15.81 297 LEU B C 1
ATOM 5145 O O . LEU B 1 300 ? -2.168 -30.936 6.335 1.00 15.57 297 LEU B O 1
ATOM 5150 N N . ALA B 1 301 ? -3.299 -29.479 7.650 1.00 14.94 298 ALA B N 1
ATOM 5151 C CA . ALA B 1 301 ? -2.835 -30.112 8.907 1.00 14.60 298 ALA B CA 1
ATOM 5152 C C . ALA B 1 301 ? -3.361 -31.556 8.989 1.00 15.85 298 ALA B C 1
ATOM 5153 O O . ALA B 1 301 ? -2.648 -32.438 9.451 1.00 15.37 298 ALA B O 1
ATOM 5155 N N . HIS B 1 302 ? -4.584 -31.801 8.548 1.00 15.79 299 HIS B N 1
ATOM 5156 C CA . HIS B 1 302 ? -5.164 -33.165 8.506 1.00 16.69 299 HIS B CA 1
ATOM 5157 C C . HIS B 1 302 ? -4.392 -34.006 7.495 1.00 16.55 299 HIS B C 1
ATOM 5158 O O . HIS B 1 302 ? -4.101 -35.168 7.805 1.00 17.38 299 HIS B O 1
ATOM 5165 N N . GLN B 1 303 ? -4.050 -33.442 6.335 1.00 16.97 300 GLN B N 1
ATOM 5166 C CA . GLN B 1 303 ? -3.301 -34.137 5.265 1.00 17.12 300 GLN B CA 1
ATOM 5167 C C . GLN B 1 303 ? -1.922 -34.533 5.800 1.00 17.53 300 GLN B C 1
ATOM 5168 O O . GLN B 1 303 ? -1.509 -35.677 5.585 1.00 17.71 300 GLN B O 1
ATOM 5174 N N . TRP B 1 304 ? -1.228 -33.643 6.516 1.00 16.41 301 TRP B N 1
ATOM 5175 C CA . TRP B 1 304 ? 0.130 -33.976 7.028 1.00 16.34 301 TRP B CA 1
ATOM 5176 C C . TRP B 1 304 ? 0.073 -35.082 8.100 1.00 16.54 301 TRP B C 1
ATOM 5177 O O . TRP B 1 304 ? 0.978 -35.941 8.154 1.00 17.33 301 TRP B O 1
ATOM 5188 N N . GLY B 1 305 ? -0.972 -35.058 8.927 1.00 16.72 302 GLY B N 1
ATOM 5189 C CA . GLY B 1 305 ? -1.183 -36.027 10.014 1.00 17.72 302 GLY B CA 1
ATOM 5190 C C . GLY B 1 305 ? -0.012 -36.136 10.974 1.00 18.11 302 GLY B C 1
ATOM 5191 O O . GLY B 1 305 ? 0.195 -37.222 11.531 1.00 19.20 302 GLY B O 1
ATOM 5192 N N . GLU B 1 306 ? 0.706 -35.043 11.234 1.00 16.72 303 GLU B N 1
ATOM 5193 C CA . GLU B 1 306 ? 1.905 -35.081 12.119 1.00 16.78 303 GLU B CA 1
ATOM 5194 C C . GLU B 1 306 ? 1.555 -34.739 13.573 1.00 16.74 303 GLU B C 1
ATOM 5195 O O . GLU B 1 306 ? 2.396 -34.943 14.444 1.00 17.07 303 GLU B O 1
ATOM 5201 N N . PHE B 1 307 ? 0.349 -34.264 13.817 1.00 16.49 304 PHE B N 1
ATOM 5202 C CA . PHE B 1 307 ? -0.124 -33.869 15.156 1.00 16.50 304 PHE B CA 1
ATOM 5203 C C . PHE B 1 307 ? -1.645 -33.844 15.110 1.00 16.91 304 PHE B C 1
ATOM 5204 O O . PHE B 1 307 ? -2.251 -33.896 14.038 1.00 18.11 304 PHE B O 1
ATOM 5212 N N . LYS B 1 308 ? -2.247 -33.730 16.279 1.00 17.61 305 LYS B N 1
ATOM 5213 C CA . LYS B 1 308 ? -3.710 -33.664 16.427 1.00 17.67 305 LYS B CA 1
ATOM 5214 C C . LYS B 1 308 ? -4.207 -32.338 15.852 1.00 16.93 305 LYS B C 1
ATOM 5215 O O . LYS B 1 308 ? -3.524 -31.305 16.013 1.00 15.73 305 LYS B O 1
ATOM 5221 N N . VAL B 1 309 ? -5.342 -32.386 15.159 1.00 16.87 306 VAL B N 1
ATOM 5222 C CA . VAL B 1 309 ? -5.985 -31.175 14.594 1.00 16.05 306 VAL B CA 1
ATOM 5223 C C . VAL B 1 309 ? -7.375 -31.077 15.206 1.00 17.26 306 VAL B C 1
ATOM 5224 O O . VAL B 1 309 ? -8.182 -32.020 15.008 1.00 20.28 306 VAL B O 1
ATOM 5228 N N . SER B 1 310 ? -7.648 -29.996 15.928 1.00 16.38 307 SER B N 1
ATOM 5229 C CA . SER B 1 310 ? -8.872 -29.879 16.747 1.00 17.26 307 SER B CA 1
ATOM 5230 C C . SER B 1 310 ? -9.571 -28.544 16.516 1.00 17.74 307 SER B C 1
ATOM 5231 O O . SER B 1 310 ? -8.927 -27.488 16.659 1.00 20.53 307 SER B O 1
ATOM 5234 N N . GLU B 1 311 ? -10.848 -28.627 16.162 1.00 16.38 308 GLU B N 1
ATOM 5235 C CA . GLU B 1 311 ? -11.767 -27.464 16.224 1.00 17.23 308 GLU B CA 1
ATOM 5236 C C . GLU B 1 311 ? -12.409 -27.546 17.602 1.00 16.32 308 GLU B C 1
ATOM 5237 O O . GLU B 1 311 ? -13.205 -28.474 17.830 1.00 20.02 308 GLU B O 1
ATOM 5243 N N . ARG B 1 312 ? -11.949 -26.710 18.524 1.00 15.59 309 ARG B N 1
ATOM 5244 C CA . ARG B 1 312 ? -12.310 -26.855 19.941 1.00 15.96 309 ARG B CA 1
ATOM 5245 C C . ARG B 1 312 ? -12.269 -25.499 20.630 1.00 15.77 309 ARG B C 1
ATOM 5246 O O . ARG B 1 312 ? -11.558 -24.569 20.176 1.00 16.36 309 ARG B O 1
ATOM 5254 N N . TYR B 1 313 ? -13.018 -25.398 21.715 1.00 18.76 310 TYR B N 1
ATOM 5255 C CA . TYR B 1 313 ? -13.015 -24.182 22.543 1.00 18.61 310 TYR B CA 1
ATOM 5256 C C . TYR B 1 313 ? -11.637 -24.069 23.204 1.00 19.80 310 TYR B C 1
ATOM 5257 O O . TYR B 1 313 ? -11.061 -25.091 23.698 1.00 20.32 310 TYR B O 1
ATOM 5266 N N . LEU B 1 314 ? -11.144 -22.840 23.258 1.00 18.45 311 LEU B N 1
ATOM 5267 C CA . LEU B 1 314 ? -9.902 -22.458 23.956 1.00 19.17 311 LEU B CA 1
ATOM 5268 C C . LEU B 1 314 ? -10.215 -21.256 24.836 1.00 19.33 311 LEU B C 1
ATOM 5269 O O . LEU B 1 314 ? -10.790 -20.291 24.316 1.00 19.43 311 LEU B O 1
ATOM 5274 N N . THR B 1 315 ? -9.853 -21.308 26.098 1.00 19.26 312 THR B N 1
ATOM 5275 C CA . THR B 1 315 ? -10.081 -20.170 27.019 1.00 19.04 312 THR B CA 1
ATOM 5276 C C . THR B 1 315 ? -8.769 -19.486 27.375 1.00 20.57 312 THR B C 1
ATOM 5277 O O . THR B 1 315 ? -7.687 -20.082 27.255 1.00 21.09 312 THR B O 1
ATOM 5281 N N . MET B 1 316 ? -8.882 -18.282 27.946 1.00 20.70 313 MET B N 1
ATOM 5282 C CA . MET B 1 316 ? -7.710 -17.576 28.489 1.00 22.71 313 MET B CA 1
ATOM 5283 C C . MET B 1 316 ? -7.059 -18.445 29.560 1.00 22.43 313 MET B C 1
ATOM 5284 O O . MET B 1 316 ? -5.826 -18.500 29.559 1.00 24.49 313 MET B O 1
ATOM 5289 N N . ASP B 1 317 ? -7.821 -19.124 30.422 1.00 23.72 314 ASP B N 1
ATOM 5290 C CA . ASP B 1 317 ? -7.220 -19.981 31.482 1.00 24.78 314 ASP B CA 1
ATOM 5291 C C . ASP B 1 317 ? -6.448 -21.127 30.811 1.00 22.47 314 ASP B C 1
ATOM 5292 O O . ASP B 1 317 ? -5.348 -21.470 31.283 1.00 24.55 314 ASP B O 1
ATOM 5297 N N . ASP B 1 318 ? -6.996 -21.707 29.744 1.00 21.47 315 ASP B N 1
ATOM 5298 C CA . ASP B 1 318 ? -6.276 -22.788 29.017 1.00 21.13 315 ASP B CA 1
ATOM 5299 C C . ASP B 1 318 ? -4.918 -22.244 28.573 1.00 20.22 315 ASP B C 1
ATOM 5300 O O . ASP B 1 318 ? -3.891 -22.932 28.728 1.00 21.64 315 ASP B O 1
ATOM 5305 N N . LEU B 1 319 ? -4.926 -21.033 28.021 1.00 20.74 316 LEU B N 1
ATOM 5306 C CA . LEU B 1 319 ? -3.724 -20.423 27.421 1.00 21.79 316 LEU B CA 1
ATOM 5307 C C . LEU B 1 319 ? -2.718 -20.076 28.525 1.00 22.38 316 LEU B C 1
ATOM 5308 O O . LEU B 1 319 ? -1.550 -20.446 28.375 1.00 24.42 316 LEU B O 1
ATOM 5313 N N . THR B 1 320 ? -3.137 -19.401 29.601 1.00 24.95 317 THR B N 1
ATOM 5314 C CA . THR B 1 320 ? -2.181 -18.951 30.652 1.00 26.86 317 THR B CA 1
ATOM 5315 C C . THR B 1 320 ? -1.624 -20.181 31.375 1.00 25.28 317 THR B C 1
ATOM 5316 O O . THR B 1 320 ? -0.415 -20.177 31.711 1.00 27.82 317 THR B O 1
ATOM 5320 N N . THR B 1 321 ? -2.441 -21.219 31.582 1.00 26.35 318 THR B N 1
ATOM 5321 C CA . THR B 1 321 ? -1.967 -22.487 32.178 1.00 26.17 318 THR B CA 1
ATOM 5322 C C . THR B 1 321 ? -0.901 -23.096 31.260 1.00 27.62 318 THR B C 1
ATOM 5323 O O . THR B 1 321 ? 0.156 -23.543 31.755 1.00 28.24 318 THR B O 1
ATOM 5327 N N . ALA B 1 322 ? -1.166 -23.148 29.958 1.00 24.96 319 ALA B N 1
ATOM 5328 C CA . ALA B 1 322 ? -0.196 -23.712 28.989 1.00 24.83 319 ALA B CA 1
ATOM 5329 C C . ALA B 1 322 ? 1.115 -22.902 28.980 1.00 24.69 319 ALA B C 1
ATOM 5330 O O . ALA B 1 322 ? 2.213 -23.527 28.952 1.00 26.83 319 ALA B O 1
ATOM 5332 N N . LEU B 1 323 ? 1.031 -21.577 29.005 1.00 26.13 320 LEU B N 1
ATOM 5333 C CA . LEU B 1 323 ? 2.234 -20.711 28.929 1.00 30.04 320 LEU B CA 1
ATOM 5334 C C . LEU B 1 323 ? 3.105 -20.939 30.170 1.00 33.63 320 LEU B C 1
ATOM 5335 O O . LEU B 1 323 ? 4.327 -21.039 30.020 1.00 35.76 320 LEU B O 1
ATOM 5340 N N . GLU B 1 324 ? 2.499 -21.111 31.340 1.00 37.43 321 GLU B N 1
ATOM 5341 C CA . GLU B 1 324 ? 3.244 -21.331 32.613 1.00 37.07 321 GLU B CA 1
ATOM 5342 C C . GLU B 1 324 ? 3.922 -22.699 32.577 1.00 38.49 321 GLU B C 1
ATOM 5343 O O . GLU B 1 324 ? 4.960 -22.871 33.238 1.00 37.26 321 GLU B O 1
ATOM 5349 N N . GLY B 1 325 ? 3.365 -23.644 31.816 1.00 33.84 322 GLY B N 1
ATOM 5350 C CA . GLY B 1 325 ? 3.925 -24.985 31.604 1.00 31.09 322 GLY B CA 1
ATOM 5351 C C . GLY B 1 325 ? 4.845 -25.084 30.391 1.00 28.99 322 GLY B C 1
ATOM 5352 O O . GLY B 1 325 ? 5.204 -26.215 30.071 1.00 29.52 322 GLY B O 1
ATOM 5353 N N . ASN B 1 326 ? 5.173 -23.960 29.729 1.00 30.17 323 ASN B N 1
ATOM 5354 C CA A ASN B 1 326 ? 5.980 -23.885 28.476 0.40 30.96 323 ASN B CA 1
ATOM 5355 C CA B ASN B 1 326 ? 6.004 -23.918 28.492 0.60 32.04 323 ASN B CA 1
ATOM 5356 C C . ASN B 1 326 ? 5.408 -24.861 27.436 1.00 29.20 323 ASN B C 1
ATOM 5357 O O . ASN B 1 326 ? 6.208 -25.545 26.726 1.00 28.65 323 ASN B O 1
ATOM 5366 N N . ARG B 1 327 ? 4.080 -24.926 27.335 1.00 25.17 324 ARG B N 1
ATOM 5367 C CA . ARG B 1 327 ? 3.410 -25.885 26.405 1.00 23.05 324 ARG B CA 1
ATOM 5368 C C . ARG B 1 327 ? 3.009 -25.196 25.096 1.00 21.99 324 ARG B C 1
ATOM 5369 O O . ARG B 1 327 ? 2.619 -25.908 24.162 1.00 23.26 324 ARG B O 1
ATOM 5377 N N . VAL B 1 328 ? 3.024 -23.871 25.038 1.00 21.41 325 VAL B N 1
ATOM 5378 C CA . VAL B 1 328 ? 2.617 -23.139 23.810 1.00 21.93 325 VAL B CA 1
ATOM 5379 C C . VAL B 1 328 ? 3.824 -23.039 22.878 1.00 22.77 325 VAL B C 1
ATOM 5380 O O . VAL B 1 328 ? 4.918 -22.667 23.337 1.00 24.09 325 VAL B O 1
ATOM 5384 N N . ARG B 1 329 ? 3.626 -23.372 21.601 1.00 19.49 326 ARG B N 1
ATOM 5385 C CA . ARG B 1 329 ? 4.670 -23.263 20.569 1.00 19.00 326 ARG B CA 1
ATOM 5386 C C . ARG B 1 329 ? 4.404 -22.005 19.750 1.00 17.51 326 ARG B C 1
ATOM 5387 O O . ARG B 1 329 ? 5.327 -21.185 19.663 1.00 18.34 326 ARG B O 1
ATOM 5395 N N . GLU B 1 330 ? 3.219 -21.871 19.135 1.00 17.61 327 GLU B N 1
ATOM 5396 C CA . GLU B 1 330 ? 2.952 -20.749 18.222 1.00 16.78 327 GLU B CA 1
ATOM 5397 C C . GLU B 1 330 ? 1.485 -20.320 18.337 1.00 16.85 327 GLU B C 1
ATOM 5398 O O . GLU B 1 330 ? 0.602 -21.165 18.575 1.00 17.34 327 GLU B O 1
ATOM 5404 N N . MET B 1 331 ? 1.244 -19.026 18.165 1.00 17.13 328 MET B N 1
ATOM 5405 C CA . MET B 1 331 ? -0.125 -18.483 18.023 1.00 17.03 328 MET B CA 1
ATOM 5406 C C . MET B 1 331 ? -0.120 -17.572 16.803 1.00 17.46 328 MET B C 1
ATOM 5407 O O . MET B 1 331 ? 0.850 -16.799 16.635 1.00 18.21 328 MET B O 1
ATOM 5412 N N . PHE B 1 332 ? -1.113 -17.719 15.924 1.00 15.93 329 PHE B N 1
ATOM 5413 C CA . PHE B 1 332 ? -1.176 -16.854 14.723 1.00 15.47 329 PHE B CA 1
ATOM 5414 C C . PHE B 1 332 ? -2.624 -16.677 14.292 1.00 15.41 329 PHE B C 1
ATOM 5415 O O . PHE B 1 332 ? -3.462 -17.570 14.514 1.00 16.22 329 PHE B O 1
ATOM 5423 N N . GLY B 1 333 ? -2.869 -15.554 13.635 1.00 14.78 330 GLY B N 1
ATOM 5424 C CA . GLY B 1 333 ? -4.129 -15.320 12.903 1.00 14.96 330 GLY B CA 1
ATOM 5425 C C . GLY B 1 333 ? -4.049 -15.850 11.491 1.00 14.45 330 GLY B C 1
ATOM 5426 O O . GLY B 1 333 ? -2.930 -15.916 10.918 1.00 14.96 330 GLY B O 1
ATOM 5427 N N . SER B 1 334 ? -5.195 -16.218 10.917 1.00 14.23 331 SER B N 1
ATOM 5428 C CA . SER B 1 334 ? -5.299 -16.586 9.486 1.00 14.30 331 SER B CA 1
ATOM 5429 C C . SER B 1 334 ? -6.339 -15.704 8.802 1.00 15.48 331 SER B C 1
ATOM 5430 O O . SER B 1 334 ? -7.338 -15.342 9.434 1.00 15.37 331 SER B O 1
ATOM 5433 N N . GLY B 1 335 ? -6.070 -15.278 7.567 1.00 15.64 332 GLY B N 1
ATOM 5434 C CA . GLY B 1 335 ? -7.054 -14.472 6.852 1.00 16.16 332 GLY B CA 1
ATOM 5435 C C . GLY B 1 335 ? -6.526 -14.137 5.480 1.00 20.59 332 GLY B C 1
ATOM 5436 O O . GLY B 1 335 ? -5.403 -14.505 5.175 1.00 30.03 332 GLY B O 1
ATOM 5437 N N . THR B 1 336 ? -7.336 -13.474 4.679 1.00 20.47 333 THR B N 1
ATOM 5438 C CA . THR B 1 336 ? -7.011 -13.265 3.240 1.00 20.12 333 THR B CA 1
ATOM 5439 C C . THR B 1 336 ? -5.919 -12.210 3.081 1.00 20.81 333 THR B C 1
ATOM 5440 O O . THR B 1 336 ? -4.928 -12.461 2.363 1.00 23.06 333 THR B O 1
ATOM 5444 N N . ALA B 1 337 ? -6.059 -11.058 3.721 1.00 19.33 334 ALA B N 1
ATOM 5445 C CA . ALA B 1 337 ? -5.106 -9.948 3.550 1.00 20.84 334 ALA B CA 1
ATOM 5446 C C . ALA B 1 337 ? -3.730 -10.347 4.107 1.00 25.26 334 ALA B C 1
ATOM 5447 O O . ALA B 1 337 ? -2.723 -9.925 3.529 1.00 30.29 334 ALA B O 1
ATOM 5449 N N . CYS B 1 338 ? -3.642 -11.102 5.202 1.00 24.33 335 CYS B N 1
ATOM 5450 C CA . CYS B 1 338 ? -2.318 -11.362 5.848 1.00 25.56 335 CYS B CA 1
ATOM 5451 C C . CYS B 1 338 ? -1.788 -12.787 5.590 1.00 30.74 335 CYS B C 1
ATOM 5452 O O . CYS B 1 338 ? -0.539 -12.969 5.603 1.00 36.04 335 CYS B O 1
ATOM 5455 N N . VAL B 1 339 ? -2.684 -13.738 5.379 1.00 27.12 336 VAL B N 1
ATOM 5456 C CA . VAL B 1 339 ? -2.483 -15.207 5.232 1.00 21.37 336 VAL B CA 1
ATOM 5457 C C . VAL B 1 339 ? -2.199 -15.812 6.612 1.00 20.09 336 VAL B C 1
ATOM 5458 O O . VAL B 1 339 ? -3.091 -16.480 7.148 1.00 20.17 336 VAL B O 1
ATOM 5462 N N . VAL B 1 340 ? -1.007 -15.586 7.154 1.00 18.65 337 VAL B N 1
ATOM 5463 C CA . VAL B 1 340 ? -0.574 -16.104 8.485 1.00 19.06 337 VAL B CA 1
ATOM 5464 C C . VAL B 1 340 ? 0.108 -14.958 9.222 1.00 19.99 337 VAL B C 1
ATOM 5465 O O . VAL B 1 340 ? 1.111 -14.415 8.666 1.00 21.19 337 VAL B O 1
ATOM 5469 N N . CYS B 1 341 ? -0.428 -14.549 10.381 1.00 18.29 338 CYS B N 1
ATOM 5470 C CA . CYS B 1 341 ? 0.029 -13.344 11.117 1.00 18.24 338 CYS B CA 1
ATOM 5471 C C . CYS B 1 341 ? 0.355 -13.744 12.545 1.00 17.51 338 CYS B C 1
ATOM 5472 O O . CYS B 1 341 ? -0.540 -13.889 13.363 1.00 18.45 338 CYS B O 1
ATOM 5475 N N . PRO B 1 342 ? 1.637 -13.984 12.894 1.00 18.78 339 PRO B N 1
ATOM 5476 C CA . PRO B 1 342 ? 1.990 -14.407 14.245 1.00 18.58 339 PRO B CA 1
ATOM 5477 C C . PRO B 1 342 ? 1.690 -13.404 15.364 1.00 19.35 339 PRO B C 1
ATOM 5478 O O . PRO B 1 342 ? 1.662 -12.208 15.126 1.00 21.37 339 PRO B O 1
ATOM 5482 N N . VAL B 1 343 ? 1.451 -13.947 16.546 1.00 17.59 340 VAL B N 1
ATOM 5483 C CA . VAL B 1 343 ? 1.178 -13.208 17.805 1.00 19.15 340 VAL B CA 1
ATOM 5484 C C . VAL B 1 343 ? 2.365 -13.411 18.761 1.00 20.62 340 VAL B C 1
ATOM 5485 O O . VAL B 1 343 ? 2.749 -14.577 19.008 1.00 20.82 340 VAL B O 1
ATOM 5489 N N . SER B 1 344 ? 2.887 -12.320 19.330 1.00 21.14 341 SER B N 1
ATOM 5490 C CA . SER B 1 344 ? 4.036 -12.355 20.266 1.00 23.54 341 SER B CA 1
ATOM 5491 C C . SER B 1 344 ? 3.625 -12.052 21.700 1.00 22.45 341 SER B C 1
ATOM 5492 O O . SER B 1 344 ? 4.382 -12.439 22.609 1.00 22.48 341 SER B O 1
ATOM 5495 N N . ASP B 1 345 ? 2.520 -11.340 21.944 1.00 21.71 342 ASP B N 1
ATOM 5496 C CA . ASP B 1 345 ? 2.205 -10.908 23.331 1.00 24.45 342 ASP B CA 1
ATOM 5497 C C . ASP B 1 345 ? 0.698 -10.701 23.498 1.00 21.79 342 ASP B C 1
ATOM 5498 O O . ASP B 1 345 ? 0.051 -10.347 22.527 1.00 22.11 342 ASP B O 1
ATOM 5503 N N . ILE B 1 346 ? 0.201 -10.882 24.715 1.00 22.03 343 ILE B N 1
ATOM 5504 C CA . ILE B 1 346 ? -1.211 -10.561 25.071 1.00 23.46 343 ILE B CA 1
ATOM 5505 C C . ILE B 1 346 ? -1.205 -9.761 26.363 1.00 23.91 343 ILE B C 1
ATOM 5506 O O . ILE B 1 346 ? -0.548 -10.194 27.322 1.00 25.15 343 ILE B O 1
ATOM 5511 N N . LEU B 1 347 ? -1.955 -8.662 26.384 1.00 24.88 344 LEU B N 1
ATOM 5512 C CA . LEU B 1 347 ? -2.177 -7.828 27.594 1.00 27.10 344 LEU B CA 1
ATOM 5513 C C . LEU B 1 347 ? -3.555 -8.203 28.158 1.00 26.23 344 LEU B C 1
ATOM 5514 O O . LEU B 1 347 ? -4.572 -8.064 27.424 1.00 26.63 344 LEU B O 1
ATOM 5519 N N . TYR B 1 348 ? -3.575 -8.719 29.371 1.00 25.96 345 TYR B N 1
ATOM 5520 C CA . TYR B 1 348 ? -4.755 -9.332 30.029 1.00 26.00 345 TYR B CA 1
ATOM 5521 C C . TYR B 1 348 ? -4.672 -9.121 31.539 1.00 27.97 345 TYR B C 1
ATOM 5522 O O . TYR B 1 348 ? -3.647 -9.476 32.155 1.00 28.26 345 TYR B O 1
ATOM 5531 N N . LYS B 1 349 ? -5.735 -8.555 32.112 1.00 27.21 346 LYS B N 1
ATOM 5532 C CA . LYS B 1 349 ? -5.835 -8.297 33.565 1.00 29.07 346 LYS B CA 1
ATOM 5533 C C . LYS B 1 349 ? -4.592 -7.517 34.015 1.00 30.52 346 LYS B C 1
ATOM 5534 O O . LYS B 1 349 ? -4.064 -7.824 35.085 1.00 32.06 346 LYS B O 1
ATOM 5540 N N . GLY B 1 350 ? -4.162 -6.541 33.219 1.00 32.17 347 GLY B N 1
ATOM 5541 C CA . GLY B 1 350 ? -3.093 -5.589 33.580 1.00 34.87 347 GLY B CA 1
ATOM 5542 C C . GLY B 1 350 ? -1.685 -6.152 33.437 1.00 38.27 347 GLY B C 1
ATOM 5543 O O . GLY B 1 350 ? -0.743 -5.447 33.822 1.00 38.91 347 GLY B O 1
ATOM 5544 N N . GLU B 1 351 ? -1.515 -7.362 32.909 1.00 35.82 348 GLU B N 1
ATOM 5545 C CA . GLU B 1 351 ? -0.184 -8.003 32.781 1.00 39.28 348 GLU B CA 1
ATOM 5546 C C . GLU B 1 351 ? 0.085 -8.257 31.299 1.00 38.13 348 GLU B C 1
ATOM 5547 O O . GLU B 1 351 ? -0.879 -8.548 30.568 1.00 37.18 348 GLU B O 1
ATOM 5553 N N . THR B 1 352 ? 1.341 -8.127 30.868 1.00 34.12 349 THR B N 1
ATOM 5554 C CA . THR B 1 352 ? 1.796 -8.558 29.527 1.00 32.09 349 THR B CA 1
ATOM 5555 C C . THR B 1 352 ? 2.251 -10.009 29.640 1.00 32.39 349 THR B C 1
ATOM 5556 O O . THR B 1 352 ? 3.049 -10.337 30.534 1.00 32.20 349 THR B O 1
ATOM 5560 N N . ILE B 1 353 ? 1.690 -10.858 28.796 1.00 29.97 350 ILE B N 1
ATOM 5561 C CA . ILE B 1 353 ? 2.004 -12.305 28.722 1.00 30.83 350 ILE B CA 1
ATOM 5562 C C . ILE B 1 353 ? 2.714 -12.543 27.383 1.00 27.59 350 ILE B C 1
ATOM 5563 O O . ILE B 1 353 ? 2.143 -12.244 26.336 1.00 23.66 350 ILE B O 1
ATOM 5568 N N . HIS B 1 354 ? 3.950 -13.026 27.413 1.00 26.14 351 HIS B N 1
ATOM 5569 C CA . HIS B 1 354 ? 4.715 -13.310 26.177 1.00 23.14 351 HIS B CA 1
ATOM 5570 C C . HIS B 1 354 ? 4.268 -14.653 25.615 1.00 20.74 351 HIS B C 1
ATOM 5571 O O . HIS B 1 354 ? 4.127 -15.628 26.377 1.00 22.55 351 HIS B O 1
ATOM 5578 N N . ILE B 1 355 ? 4.046 -14.667 24.315 1.00 22.12 352 ILE B N 1
ATOM 5579 C CA . ILE B 1 355 ? 3.755 -15.897 23.537 1.00 21.35 352 ILE B CA 1
ATOM 5580 C C . ILE B 1 355 ? 5.012 -16.195 22.729 1.00 20.48 352 ILE B C 1
ATOM 5581 O O . ILE B 1 355 ? 5.436 -15.360 21.929 1.00 21.29 352 ILE B O 1
ATOM 5586 N N . PRO B 1 356 ? 5.638 -17.379 22.914 1.00 21.09 353 PRO B N 1
ATOM 5587 C CA . PRO B 1 356 ? 6.951 -17.658 22.324 1.00 20.71 353 PRO B CA 1
ATOM 5588 C C . PRO B 1 356 ? 6.940 -18.104 20.856 1.00 19.56 353 PRO B C 1
ATOM 5589 O O . PRO B 1 356 ? 7.862 -18.730 20.433 1.00 21.12 353 PRO B O 1
ATOM 5593 N N . THR B 1 357 ? 5.944 -17.662 20.091 1.00 18.33 354 THR B N 1
ATOM 5594 C CA . THR B 1 357 ? 5.800 -17.942 18.641 1.00 18.93 354 THR B CA 1
ATOM 5595 C C . THR B 1 357 ? 7.141 -17.752 17.923 1.00 20.17 354 THR B C 1
ATOM 5596 O O . THR B 1 357 ? 7.595 -18.661 17.231 1.00 19.60 354 THR B O 1
ATOM 5600 N N . MET B 1 358 ? 7.774 -16.588 18.075 1.00 19.96 355 MET B N 1
ATOM 5601 C CA . MET B 1 358 ? 8.937 -16.235 17.232 1.00 22.53 355 MET B CA 1
ATOM 5602 C C . MET B 1 358 ? 10.185 -16.980 17.720 1.00 23.68 355 MET B C 1
ATOM 5603 O O . MET B 1 358 ? 11.077 -17.162 16.900 1.00 26.94 355 MET B O 1
ATOM 5608 N N . GLU B 1 359 ? 10.215 -17.447 18.971 1.00 21.38 356 GLU B N 1
ATOM 5609 C CA . GLU B 1 359 ? 11.344 -18.238 19.513 1.00 23.99 356 GLU B CA 1
ATOM 5610 C C . GLU B 1 359 ? 11.203 -19.695 19.077 1.00 25.71 356 GLU B C 1
ATOM 5611 O O . GLU B 1 359 ? 12.186 -20.439 19.233 1.00 30.30 356 GLU B O 1
ATOM 5617 N N . ASN B 1 360 ? 10.058 -20.081 18.508 1.00 24.15 357 ASN B N 1
ATOM 5618 C CA . ASN B 1 360 ? 9.818 -21.455 18.005 1.00 23.55 357 ASN B CA 1
ATOM 5619 C C . ASN B 1 360 ? 9.825 -21.475 16.478 1.00 23.39 357 ASN B C 1
ATOM 5620 O O . ASN B 1 360 ? 9.244 -22.413 15.917 1.00 24.05 357 ASN B O 1
ATOM 5625 N N . GLY B 1 361 ? 10.441 -20.474 15.841 1.00 23.02 358 GLY B N 1
ATOM 5626 C CA . GLY B 1 361 ? 10.722 -20.444 14.394 1.00 24.47 358 GLY B CA 1
ATOM 5627 C C . GLY B 1 361 ? 10.219 -19.148 13.770 1.00 26.09 358 GLY B C 1
ATOM 5628 O O . GLY B 1 361 ? 11.010 -18.238 13.492 1.00 28.14 358 GLY B O 1
ATOM 5629 N N . PRO B 1 362 ? 8.897 -18.978 13.542 1.00 23.16 359 PRO B N 1
ATOM 5630 C CA . PRO B 1 362 ? 7.878 -19.979 13.880 1.00 21.11 359 PRO B CA 1
ATOM 5631 C C . PRO B 1 362 ? 7.742 -21.054 12.790 1.00 20.80 359 PRO B C 1
ATOM 5632 O O . PRO B 1 362 ? 7.301 -20.737 11.693 1.00 19.81 359 PRO B O 1
ATOM 5636 N N . LYS B 1 363 ? 8.085 -22.300 13.130 1.00 21.54 360 LYS B N 1
ATOM 5637 C CA . LYS B 1 363 ? 8.254 -23.402 12.150 1.00 21.23 360 LYS B CA 1
ATOM 5638 C C . LYS B 1 363 ? 6.912 -23.711 11.460 1.00 19.70 360 LYS B C 1
ATOM 5639 O O . LYS B 1 363 ? 6.878 -23.795 10.226 1.00 19.41 360 LYS B O 1
ATOM 5645 N N . LEU B 1 364 ? 5.838 -23.921 12.226 1.00 18.40 361 LEU B N 1
ATOM 5646 C CA . LEU B 1 364 ? 4.550 -24.333 11.611 1.00 17.71 361 LEU B CA 1
ATOM 5647 C C . LEU B 1 364 ? 3.975 -23.156 10.821 1.00 16.46 361 LEU B C 1
ATOM 5648 O O . LEU B 1 364 ? 3.559 -23.330 9.656 1.00 16.77 361 LEU B O 1
ATOM 5653 N N . ALA B 1 365 ? 3.941 -21.957 11.406 1.00 16.23 362 ALA B N 1
ATOM 5654 C CA . ALA B 1 365 ? 3.457 -20.766 10.676 1.00 16.42 362 ALA B CA 1
ATOM 5655 C C . ALA B 1 365 ? 4.212 -20.624 9.356 1.00 16.47 362 ALA B C 1
ATOM 5656 O O . ALA B 1 365 ? 3.578 -20.389 8.291 1.00 17.02 362 ALA B O 1
ATOM 5658 N N . SER B 1 366 ? 5.532 -20.763 9.378 1.00 17.78 363 SER B N 1
ATOM 5659 C CA . SER B 1 366 ? 6.362 -20.615 8.157 1.00 18.28 363 SER B CA 1
ATOM 5660 C C . SER B 1 366 ? 6.007 -21.710 7.146 1.00 17.21 363 SER B C 1
ATOM 5661 O O . SER B 1 366 ? 5.952 -21.438 5.940 1.00 18.00 363 SER B O 1
ATOM 5664 N N . ARG B 1 367 ? 5.851 -22.940 7.615 1.00 16.47 364 ARG B N 1
ATOM 5665 C CA . ARG B 1 367 ? 5.529 -24.090 6.737 1.00 16.53 364 ARG B CA 1
ATOM 5666 C C . ARG B 1 367 ? 4.172 -23.858 6.049 1.00 16.19 364 ARG B C 1
ATOM 5667 O O . ARG B 1 367 ? 4.036 -24.141 4.841 1.00 16.53 364 ARG B O 1
ATOM 5675 N N . ILE B 1 368 ? 3.182 -23.411 6.801 1.00 16.32 365 ILE B N 1
ATOM 5676 C CA . ILE B 1 368 ? 1.825 -23.107 6.261 1.00 15.41 365 ILE B CA 1
ATOM 5677 C C . ILE B 1 368 ? 1.940 -22.008 5.206 1.00 16.71 365 ILE B C 1
ATOM 5678 O O . ILE B 1 368 ? 1.381 -22.169 4.111 1.00 15.22 365 ILE B O 1
ATOM 5683 N N . LEU B 1 369 ? 2.578 -20.888 5.549 1.00 18.68 366 LEU B N 1
ATOM 5684 C CA . LEU B 1 369 ? 2.743 -19.774 4.591 1.00 18.62 366 LEU B CA 1
ATOM 5685 C C . LEU B 1 369 ? 3.403 -20.288 3.312 1.00 18.15 366 LEU B C 1
ATOM 5686 O O . LEU B 1 369 ? 2.922 -19.967 2.203 1.00 19.35 366 LEU B O 1
ATOM 5691 N N . SER B 1 370 ? 4.485 -21.047 3.431 1.00 18.41 367 SER B N 1
ATOM 5692 C CA . SER B 1 370 ? 5.245 -21.526 2.259 1.00 19.30 367 SER B CA 1
ATOM 5693 C C . SER B 1 370 ? 4.320 -22.398 1.390 1.00 19.10 367 SER B C 1
ATOM 5694 O O . SER B 1 370 ? 4.284 -22.239 0.146 1.00 19.56 367 SER B O 1
ATOM 5697 N N . LYS B 1 371 ? 3.538 -23.284 2.015 1.00 18.04 368 LYS B N 1
ATOM 5698 C CA . LYS B 1 371 ? 2.650 -24.199 1.261 1.00 17.50 368 LYS B CA 1
ATOM 5699 C C . LYS B 1 371 ? 1.547 -23.402 0.550 1.00 16.64 368 LYS B C 1
ATOM 5700 O O . LYS B 1 371 ? 1.268 -23.663 -0.635 1.00 16.91 368 LYS B O 1
ATOM 5706 N N . LEU B 1 372 ? 0.887 -22.481 1.259 1.00 16.27 369 LEU B N 1
ATOM 5707 C CA . LEU B 1 372 ? -0.222 -21.712 0.654 1.00 17.08 369 LEU B CA 1
ATOM 5708 C C . LEU B 1 372 ? 0.335 -20.848 -0.489 1.00 17.89 369 LEU B C 1
ATOM 5709 O O . LEU B 1 372 ? -0.317 -20.771 -1.509 1.00 18.73 369 LEU B O 1
ATOM 5714 N N . THR B 1 373 ? 1.494 -20.227 -0.308 1.00 18.26 370 THR B N 1
ATOM 5715 C CA . THR B 1 373 ? 2.081 -19.341 -1.342 1.00 19.58 370 THR B CA 1
ATOM 5716 C C . THR B 1 373 ? 2.515 -20.217 -2.526 1.00 20.66 370 THR B C 1
ATOM 5717 O O . THR B 1 373 ? 2.276 -19.821 -3.663 1.00 20.17 370 THR B O 1
ATOM 5721 N N . ASP B 1 374 ? 3.044 -21.423 -2.305 1.00 19.88 371 ASP B N 1
ATOM 5722 C CA . ASP B 1 374 ? 3.409 -22.317 -3.438 1.00 20.24 371 ASP B CA 1
ATOM 5723 C C . ASP B 1 374 ? 2.160 -22.627 -4.283 1.00 18.91 371 ASP B C 1
ATOM 5724 O O . ASP B 1 374 ? 2.252 -22.625 -5.523 1.00 20.48 371 ASP B O 1
ATOM 5729 N N . ILE B 1 375 ? 1.020 -22.857 -3.656 1.00 17.62 372 ILE B N 1
ATOM 5730 C CA . ILE B 1 375 ? -0.264 -23.118 -4.361 1.00 17.63 372 ILE B CA 1
ATOM 5731 C C . ILE B 1 375 ? -0.728 -21.830 -5.058 1.00 18.27 372 ILE B C 1
ATOM 5732 O O . ILE B 1 375 ? -1.026 -21.878 -6.264 1.00 18.01 372 ILE B O 1
ATOM 5737 N N . GLN B 1 376 ? -0.769 -20.716 -4.333 1.00 16.90 373 GLN B N 1
ATOM 5738 C CA . GLN B 1 376 ? -1.315 -19.442 -4.872 1.00 18.07 373 GLN B CA 1
ATOM 5739 C C . GLN B 1 376 ? -0.544 -19.015 -6.126 1.00 18.38 373 GLN B C 1
ATOM 5740 O O . GLN B 1 376 ? -1.186 -18.523 -7.069 1.00 17.99 373 GLN B O 1
ATOM 5746 N N . TYR B 1 377 ? 0.787 -19.183 -6.150 1.00 18.57 374 TYR B N 1
ATOM 5747 C CA . TYR B 1 377 ? 1.648 -18.664 -7.239 1.00 19.68 374 TYR B CA 1
ATOM 5748 C C . TYR B 1 377 ? 1.961 -19.798 -8.231 1.00 21.23 374 TYR B C 1
ATOM 5749 O O . TYR B 1 377 ? 2.841 -19.616 -9.048 1.00 21.40 374 TYR B O 1
ATOM 5758 N N . GLY B 1 378 ? 1.228 -20.908 -8.173 1.00 20.26 375 GLY B N 1
ATOM 5759 C CA . GLY B 1 378 ? 1.292 -21.989 -9.181 1.00 21.95 375 GLY B CA 1
ATOM 5760 C C . GLY B 1 378 ? 2.616 -22.727 -9.206 1.00 22.50 375 GLY B C 1
ATOM 5761 O O . GLY B 1 378 ? 2.959 -23.298 -10.273 1.00 24.15 375 GLY B O 1
ATOM 5762 N N . ARG B 1 379 ? 3.372 -22.739 -8.099 1.00 23.31 376 ARG B N 1
ATOM 5763 C CA . ARG B 1 379 ? 4.607 -23.572 -7.982 1.00 25.60 376 ARG B CA 1
ATOM 5764 C C . ARG B 1 379 ? 4.213 -25.048 -7.888 1.00 28.05 376 ARG B C 1
ATOM 5765 O O . ARG B 1 379 ? 5.068 -25.934 -8.197 1.00 29.17 376 ARG B O 1
ATOM 5773 N N . GLU B 1 380 ? 2.974 -25.343 -7.513 1.00 26.09 377 GLU B N 1
ATOM 5774 C CA . GLU B 1 380 ? 2.455 -26.726 -7.544 1.00 30.14 377 GLU B CA 1
ATOM 5775 C C . GLU B 1 380 ? 1.005 -26.697 -8.010 1.00 28.57 377 GLU B C 1
ATOM 5776 O O . GLU B 1 380 ? 0.319 -25.670 -7.806 1.00 30.01 377 GLU B O 1
ATOM 5782 N N . GLU B 1 381 ? 0.591 -27.773 -8.674 1.00 28.67 378 GLU B N 1
ATOM 5783 C CA . GLU B 1 381 ? -0.803 -27.958 -9.123 1.00 29.56 378 GLU B CA 1
ATOM 5784 C C . GLU B 1 381 ? -1.712 -28.093 -7.902 1.00 26.79 378 GLU B C 1
ATOM 5785 O O . GLU B 1 381 ? -1.294 -28.681 -6.880 1.00 27.13 378 GLU B O 1
ATOM 5791 N N . ARG B 1 382 ? -2.932 -27.575 -8.006 1.00 24.24 379 ARG B N 1
ATOM 5792 C CA . ARG B 1 382 ? -3.906 -27.664 -6.907 1.00 24.73 379 ARG B CA 1
ATOM 5793 C C . ARG B 1 382 ? -5.315 -27.489 -7.452 1.00 25.31 379 ARG B C 1
ATOM 5794 O O . ARG B 1 382 ? -5.503 -26.630 -8.324 1.00 25.56 379 ARG B O 1
ATOM 5802 N N A ASP B 1 383 ? -6.280 -28.218 -6.890 0.50 25.77 380 ASP B N 1
ATOM 5803 N N B ASP B 1 383 ? -6.269 -28.216 -6.868 0.50 25.45 380 ASP B N 1
ATOM 5804 C CA A ASP B 1 383 ? -7.728 -27.990 -7.155 0.50 27.15 380 ASP B CA 1
ATOM 5805 C CA B ASP B 1 383 ? -7.722 -28.017 -7.112 0.50 26.68 380 ASP B CA 1
ATOM 5806 C C A ASP B 1 383 ? -8.179 -26.681 -6.495 0.50 23.44 380 ASP B C 1
ATOM 5807 C C B ASP B 1 383 ? -8.194 -26.716 -6.451 0.50 23.29 380 ASP B C 1
ATOM 5808 O O A ASP B 1 383 ? -9.286 -26.247 -6.812 0.50 25.36 380 ASP B O 1
ATOM 5809 O O B ASP B 1 383 ? -9.346 -26.347 -6.675 0.50 25.04 380 ASP B O 1
ATOM 5818 N N . TRP B 1 384 ? -7.353 -26.062 -5.646 1.00 21.23 381 TRP B N 1
ATOM 5819 C CA . TRP B 1 384 ? -7.706 -24.811 -4.927 1.00 19.92 381 TRP B CA 1
ATOM 5820 C C . TRP B 1 384 ? -7.527 -23.591 -5.826 1.00 19.57 381 TRP B C 1
ATOM 5821 O O . TRP B 1 384 ? -7.947 -22.506 -5.427 1.00 18.36 381 TRP B O 1
ATOM 5832 N N . THR B 1 385 ? -6.872 -23.729 -6.965 1.00 19.32 382 THR B N 1
ATOM 5833 C CA . THR B 1 385 ? -6.641 -22.569 -7.865 1.00 19.06 382 THR B CA 1
ATOM 5834 C C . THR B 1 385 ? -7.340 -22.776 -9.203 1.00 19.84 382 THR B C 1
ATOM 5835 O O . THR B 1 385 ? -7.467 -23.921 -9.646 1.00 20.10 382 THR B O 1
ATOM 5839 N N . ILE B 1 386 ? -7.766 -21.673 -9.805 1.00 19.35 383 ILE B N 1
ATOM 5840 C CA . ILE B 1 386 ? -8.372 -21.629 -11.167 1.00 22.25 383 ILE B CA 1
ATOM 5841 C C . ILE B 1 386 ? -7.611 -20.571 -11.959 1.00 21.81 383 ILE B C 1
ATOM 5842 O O . ILE B 1 386 ? -7.490 -19.451 -11.470 1.00 21.39 383 ILE B O 1
ATOM 5847 N N . VAL B 1 387 ? -7.170 -20.898 -13.175 1.00 21.54 384 VAL B N 1
ATOM 5848 C CA . VAL B 1 387 ? -6.498 -19.890 -14.043 1.00 23.02 384 VAL B CA 1
ATOM 5849 C C . VAL B 1 387 ? -7.571 -18.934 -14.571 1.00 25.96 384 VAL B C 1
ATOM 5850 O O . VAL B 1 387 ? -8.701 -19.390 -14.823 1.00 28.50 384 VAL B O 1
ATOM 5854 N N . LEU B 1 388 ? -7.245 -17.638 -14.616 1.00 24.89 385 LEU B N 1
ATOM 5855 C CA . LEU B 1 388 ? -8.132 -16.542 -15.095 1.00 29.02 385 LEU B CA 1
ATOM 5856 C C . LEU B 1 388 ? -8.636 -16.907 -16.499 1.00 31.21 385 LEU B C 1
ATOM 5857 O O . LEU B 1 388 ? -7.805 -17.282 -17.350 1.00 30.74 385 LEU B O 1
ATOM 5862 N N . SER B 1 389 ? -9.948 -16.837 -16.734 1.00 36.51 386 SER B N 1
ATOM 5863 C CA . SER B 1 389 ? -10.558 -17.170 -18.049 1.00 46.96 386 SER B CA 1
ATOM 5864 C C . SER B 1 389 ? -10.106 -16.131 -19.087 1.00 48.94 386 SER B C 1
ATOM 5865 O O . SER B 1 389 ? -9.677 -15.030 -18.757 1.00 43.47 386 SER B O 1
#

Foldseek 3Di:
DAAAALVLEDEAFDPDFDDADDLLPFAPPDAFGQWKKKWKAFLVPGIDHIYIHGDDDDDAQCLFCCNPPLLKFKFKWWWALFPVRFIKTFQVLVRLVQQQVLCVVSLHDHHDSVRVVSNQLVNCVVRVPNQDPDLFKTKMKMWMKGGRANDNDPDRGRIIMIMIIIGIGGANDSVSDAPAWEEEEDQPDALDDQVGQQQHRGPVSCPRQVVVQVVCVVVVTRWYQHFDDPQRWGAAIRPFFKWWFWLAPVRWGEIEGAAPNRNHHPAPLVVVLLVVCVVVVPTHYYRHTDGPCRVVVRVVVVTTAWMWTAHNNNHTHTHQWYQDPNDIGGHCCVVNVVPSSVVSCVVVSCPSNPVDDDPRIDTRD/DPQAEALVLEDEAFDPDFDDADDLLPFAPPDAFGQWKKKWKAFLVPGIDYIYIYGDDDDDAQPLFCCNPPLLKFKFKWWWAQFPVRFIKTFQVLVRLVLVQVLCVVSLHGHYDSVRVVLNVLVNCVVRVPNQDPDLFKIKMKMWMKGGRANDNDPDRGRIIMIMIIIGIHGANDSVSDADAWEEEEDQPDALFDVVTQQQHRRVVSQVSCVVVCVVCVVVPTRWYQHFDDPQGWGAAIHLFWKWWFWLAPVRWGEIETAAPNRNHHPAPLVVVLLVVCVVVVPTHYYNHTDHPCRVVVRVVVVTTAWMWTAHRNNHTHTHAWYQDPNDIRGHCCVVVVVPSSVVSVVVVSCDSNVVDDDPRMDGRD

Solvent-accessible surface area: 27541 Å² total; per-residue (Å²): 196,45,38,4,78,13,163,45,34,72,75,68,80,17,136,157,111,90,171,91,39,73,38,119,112,14,105,28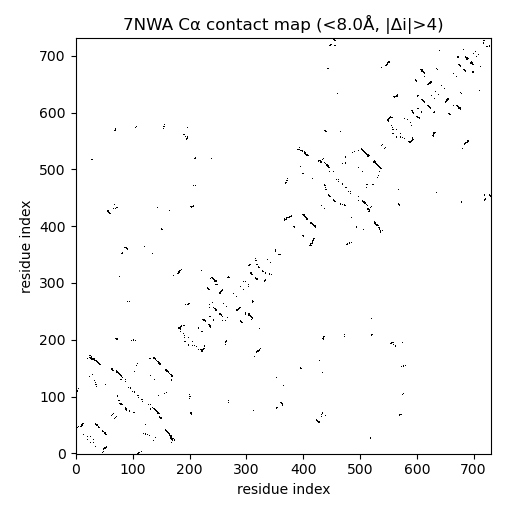,0,67,47,15,1,9,9,0,0,10,1,78,32,24,70,139,148,23,30,88,113,0,61,1,48,44,42,78,68,6,77,8,49,0,0,0,2,0,0,0,6,1,2,0,0,6,0,3,4,16,0,8,19,7,97,67,91,104,8,27,0,19,21,2,57,57,2,0,65,19,0,73,95,0,0,64,35,1,8,3,14,44,6,61,72,109,46,0,12,62,0,0,8,52,0,0,89,72,4,60,91,6,0,11,126,26,85,57,1,3,0,11,0,5,0,0,0,0,0,8,12,43,5,2,17,40,66,91,2,60,83,0,8,0,0,0,0,1,0,1,1,5,45,94,52,112,69,47,95,46,55,52,10,20,0,46,6,36,60,132,28,15,21,6,53,74,24,13,9,2,46,4,32,4,0,24,16,14,14,36,15,3,63,0,45,46,36,0,91,125,64,58,2,79,42,8,1,6,4,31,30,182,78,37,22,1,7,6,8,14,74,27,8,2,0,1,29,0,41,3,102,112,57,70,74,4,0,0,2,6,26,85,47,21,4,4,11,35,11,14,14,2,75,0,1,0,45,0,1,100,104,54,61,100,26,97,29,15,81,58,103,1,18,0,102,40,0,36,74,0,29,147,45,120,44,2,81,1,0,0,0,1,18,41,26,23,20,3,14,2,1,16,26,0,35,20,163,91,104,90,15,92,0,32,0,61,118,51,58,3,69,6,0,48,94,1,56,61,56,2,28,39,0,14,10,19,106,58,176,63,139,24,24,61,75,26,68,141,79,52,41,4,77,13,160,44,35,76,78,68,80,21,134,154,110,80,156,90,40,75,37,101,112,12,100,28,0,59,49,14,1,9,6,0,0,9,1,80,36,14,57,108,138,1,7,89,115,0,62,3,60,36,40,84,71,11,82,7,51,1,1,0,2,0,0,0,7,4,4,1,2,7,1,3,4,16,0,7,15,7,85,72,91,106,11,24,0,20,34,2,71,72,3,0,39,22,1,59,147,5,0,61,83,7,10,6,15,70,6,49,66,133,33,0,18,61,0,0,14,66,0,0,88,77,4,52,89,6,0,11,131,27,75,61,2,3,0,10,0,5,0,0,0,0,0,10,10,42,8,2,19,35,7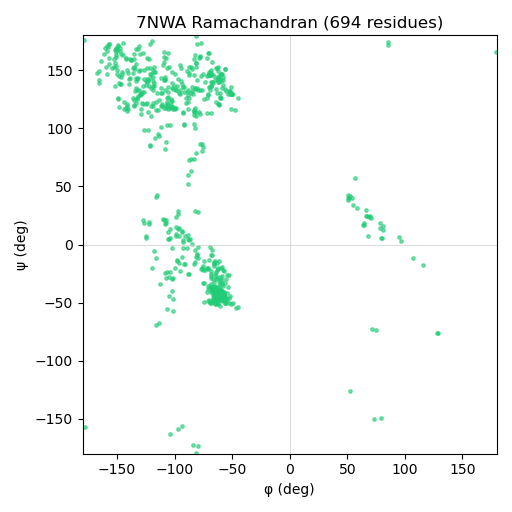0,111,3,56,81,0,8,0,0,0,0,2,0,1,2,6,41,91,50,100,67,44,97,47,47,42,9,16,0,46,6,38,61,136,13,19,23,7,44,101,32,17,26,0,40,4,32,15,0,14,10,17,2,25,13,2,60,2,38,37,35,0,88,117,61,66,5,76,50,8,1,10,4,21,38,181,76,39,27,2,7,5,8,12,76,28,7,0,0,0,18,0,38,3,99,107,56,73,54,2,0,0,0,6,25,88,41,25,5,3,12,46,11,16,14,3,88,0,1,0,53,0,1,99,109,48,59,103,25,98,25,14,76,56,96,1,19,2,100,35,1,32,70,0,30,160,48,123,51,3,92,2,0,0,0,0,15,42,25,22,17,4,13,2,1,14,31,0,38,21,157,83,118,90,35,93,0,23,0,62,115,51,53,4,162,8,0,46,92,1,52,58,47,2,27,37,0,14,8,20,111,58,178,67,122,17,19,83,69,21,83

Radius of gyration: 27.02 Å; Cα contacts (8 Å, |Δi|>4): 1842; chains: 2; bounding box: 71×67×66 Å

Organism: Homo sapiens (NCBI:txid9606)

Nearest PDB structures (foldseek):
  7nwa-assembly1_B  TM=9.974E-01  e=9.416E-83  Homo sapiens
  2abj-assembly2_J  TM=9.928E-01  e=6.199E-78  Homo sapiens
  2a1h-assembly1_A  TM=9.883E-01  e=6.859E-62  Homo sapiens
  5i5y-assembly1_A  TM=9.870E-01  e=1.426E-61  Homo sapiens
  2hgx-assembly1_B  TM=9.863E-01  e=5.128E-61  Homo sapiens

Secondary structure (DSSP, 8-state):
-----GGG-EE---SSPPPPPPTTSPPTT----SEEEEEEEETTTEEPPPEEEE---EEE-TTBHHHHS--EEE--EEEEE-TTS-EEEESHHHHHHHHHHHHHHHTPPP--HHHHHHHHHHHHHHTGGGS-SSTT-EEEEEEEEEE--BS-S-S--SEEEEEEEEEEE--SSTTSS---EEEEE-TT--S--TTSSTTS-BGGGTTTHHHHHHHHHHTT-SEEEEEETTTTEEEEETTEEEEEEEE-TTS-EEEEE---SSSS---HHHHHHHHHHHHH-SSEEEE---BHHHHHHHHHTT-EEEEEEEETTTEEEEEEEEEETTEEEE--GGGGTTHHHHHHHHHHHHHHTTSS--TTEEE--/-B-S--GGG-EE---SSPPPPPPTTSPPTT----SEEEEEEEETTTEEPPPEEEE---EEE-TT-HHHHS--EEE--EEEEE-TTS-EEEESHHHHHHHHHHHHHHHTPPP--HHHHHHHHHHHHHHTGGGS-SSTT-EEEEEEEEEE---S-SSS--SEEEEEEEEEEE--SSTTSS---EEEEE-TT--S--TTSSTTS-BTHHHHTTHHHHHHHHHTT-SEEEEEETTTTEEEEETTEEEEEEEE-TTS-EEEEE---SSSS---HHHHHHHHHHHHH-SSEEEE---BHHHHHHHHHTT-EEEEEEEETTTEEEEEEEEEETTEEEE-GGGGGTTHHHHHHHHHHHHHHTTSS--TTEEE--

InterPro domains:
  IPR001544 Aminotransferase class IV [PF01063] (94-343)
  IPR005786 Branched-chain amino acid aminotransferase II [PIRSF006468] (39-383)
  IPR005786 Branched-chain amino acid aminotransferase II [PTHR11825] (12-384)
  IPR005786 Branched-chain amino acid aminotransferase II [TIGR01123] (68-382)
  IPR018300 Aminotransferase, class IV, conserved site [PS00770] (257-291)
  IPR033939 Branched-chain aminotransferase [cd01557] (80-375)
  IPR036038 Aminotransferase-like, PLP-dependent enzymes [SSF56752] (36-383)
  IPR043131 Branched-chain-amino-acid aminotransferase-like, N-terminal [G3DSA:3.30.470.10] (22-197)
  IPR043132 Branched-chain-amino-acid aminotransferase-like, C-terminal [G3DSA:3.20.10.10] (198-373)

Sequence (731 aa):
VGTFKAKDLIVTPATILKEKPDPNNLVFGTVFTDHMLTVEWSSEFGWEKPHIKPLQNLSLHPGSSALHYAVELFEGLKAFRGVDNKIRLFQPNLNMDRMYRSAVRATLPVFDKEELLECIQQLVKLDQEWVPYSTSASLYIRPTFIGTEPSLGVKKPTKALLFVLLSPVGPYFSSGTFNPVSLWANPKYVRAWKGGTGDCKMGGNYGSSLFAQCEAVDNGCQQVLWLYGEDDHQITEVGTTMNLLFLYWINEDGEEELATPPLDGIILPGVTRRCILDLAHQWGEFKVSERYLTMDDDLTTALEGNRVREMFGSGTACVVCPVSDILYKGETIHIPTMENGPKLASRILSKLTDIQYGREERDWTIVLSVVGTTFKAKDLIVTPATILKEKPDPNNLVFGTVFTDHMLTVEWSSEEFGWEKPHIKPLQQNLSLHPGSSALHYAVELFEGLKAFRGVDNKIRLFQQPNLNMDRMYRSAVRATLPVFDKEELLECIQQLVKLDQEWVPYSTSASLYIRPTFIGTEPSLGVKKPTKALLFVLLSPVGPYFSSGTFNPVSLWANPKYVRAWKGGTTGDCKMGGNYGSSSLFAQCEAVDNGCQQVLWLYGEDHQITEVGTMNLLFLYWINEDGEEELATPPLDGIILPGVTRRCILDLAHQWGEFKVSERYLTMDDLTTALEGNNRVREMFGSGTACVVCPVSDILYKGETIHIPTMENGPKLASRILSKLTDIQYGREERDDWTIVLS

GO terms:
  GO:0004084 branched-chain-amino-acid:2-oxoglutarate transaminase activity (F, TAS)
  GO:0000082 G1/S transition of mitotic cell cycle (P, TAS)
  GO:0009082 branched-chain amino acid biosynthetic process (P, TAS)
  GO:0005829 cytosol (C, TAS)
  GO:0005515 protein binding (F, IPI)